Protein AF-A0A947W2P8-F1 (afdb_monomer)

Sequence (527 aa):
MKYKPVKHQFPSVMLKERLLESAFQKFSTDGYIATNPDTITKPLGVSRVTFYSYFKSKNDILLYLVKDIFEELSGLLKDKKAHKAWLNADSIEKFEEPLNYIVDILLGYSGIFGAFIQGMMGDRELLGYFSKISERFSKMFRPKIISLQKSGRYQGCNATVLSQIMTTTFFMSIFSFSIHIIGGDKKSLARTISILFFSSFNMNEKNIISLNRNQPKSEKGRSTRRIILETARNEFEHNGSKGITIAHIAEKAGLSRGTVYKYFKKKEDIKNGLKKEFPGFLNGSSLPDSLNDSHPDTKNLETGKGQLHHAGNGSATTDKSILTRKNIISAAIQEFSEKGYFESTIENIAKRAGLSRSTLYLYFKKKDDLIIALLQDMLSILNPTDSFSLLDDHDTTSIDDTFRIVYMVVEIYENFATPNWAILQGSFHSKELFDNFKALHDLFGEALKKKIDEIMKEGLCLDVESDIAARVIMACLSYSSTMHNAGIIKCTRNEMALNLTKFLFSFFNFNTSLKADARRLKGTKSK

Secondary structure (DSSP, 8-state):
--PPP------S-HHHHHHHHHHHHHHHHHHHHH--HHHHHGGGT--HHHHHTT-SSHHHHHHHHHHHHHHHHHHHTS-HHHHHHHHT-SSHHHHHHHHHHHHHHHHHTHHHHHHHHHHHTT-HHHHHHHHHHHHHHHHHHHHHHHHHHHTTSS-S--HHHHHHHHHHHHHHHHHHHHTTSS-S-HHHHHHHHHHHHHHHHH--HHHHHHH-TTS--SHHHHHHHHHHHHHHHHHHHHH-SSS--HHHHHHHTT--HHHHHTT-SSHHHHHHHHHHHSTTTTS--SS--TTSS--------------------HHHHHHHHHHHHHHHHHHHHHHHHHHHHHH--HHHHHHHTT--HHHHHTT-SSHHHHHHHHHHHHHHHTTHHHHHHHHHT--TT-HHHHHHHHHHHHHHHHHTHHHHHHHHHHHTT-HHHHHHHHHHHHHHHHHHHHHHHHHHHTT-S----HHHHHHHHHHHHHHHHHHHHTTSS-S-HHHHHHHHHHHHHHHHTHHHHHHHHHHHHHHHT--

pLDDT: mean 80.12, std 18.98, range [25.09, 97.94]

Foldseek 3Di:
DDDDPPPPDDDDPPPLVLLLVLLLVCLLPVAQVRDFLCSSCVVVVDDSVVVCVRAVTNVRSLVVVVVVLLVVVVVLVPPPVLLVDLLPDPDLVSVLVVLLVNLVSCLVSLSSLLNLVLQLLQDVVSVVVVLVSLQVQLVSQLVLQVVCVVVLQADDADSSLLSSLLSLLSSLLSNCVSLVLFDDDSSQLSSLSSQLSVLLRQFRVVLLLVVCPQDDSDPVLLVLQVLLLVLLLVCCVPPNPPPDACCNSCVSSVHDSVSSCVNAVGVVSSVVVCCLLPVPSPVPDDQPPVVPDDDDDPPDDDDDDDDDDDDDDPPVVVVVVVVLLVLLLVLLLVQCLVRAQPRGDCCSSCVSSVHDSVVVCVPPVDSLSSLLVLLVVLCSVCVLVNLLVLLVSQPLSDLSSLLSVLLVLLVSCQVSVSSVSNLVSVLSVDVVSVVSVSVSSVSQLVSQLVSVVVLVVVVQADDHDSSSSSSSLVSSSNSSSNCVSVVSNPDDSSSSSSSSSSSVSSRSGSRVSVVSVVVVVVVVVVD

Radius of gyration: 27.17 Å; Cα contacts (8 Å, |Δi|>4): 546; chains: 1; bounding box: 56×83×81 Å

Mean predicted aligned error: 12.65 Å

Nearest PDB structures (foldseek):
  3qpl-assembly1_A  TM=8.441E-01  e=3.151E-04  Mycobacterium tuberculosis
  5mym-assembly2_C  TM=7.658E-01  e=1.597E-04  Mycobacterium tuberculosis H37Rv
  5nim-assembly1_A  TM=8.161E-01  e=3.288E-04  Mycobacterium tuberculosis
  2g3b-assembly1_A  TM=6.939E-01  e=1.227E-03  Rhodococcus jostii RHA1
  3e7q-assembly1_A  TM=7.353E-01  e=2.421E-03  Pseudomonas aeruginosa

Structure (mmCIF, N/CA/C/O backbone):
data_AF-A0A947W2P8-F1
#
_entry.id   AF-A0A947W2P8-F1
#
loop_
_atom_site.group_PDB
_atom_site.id
_atom_site.type_symbol
_atom_site.label_atom_id
_atom_site.label_alt_id
_atom_site.label_comp_id
_atom_site.label_asym_id
_atom_site.label_entity_id
_atom_site.label_seq_id
_atom_site.pdbx_PDB_ins_code
_atom_site.Cartn_x
_atom_site.Cartn_y
_atom_site.Cartn_z
_atom_site.occupancy
_atom_site.B_iso_or_equiv
_atom_site.auth_seq_id
_atom_site.auth_comp_id
_atom_site.auth_asym_id
_atom_site.auth_atom_id
_atom_site.pdbx_PDB_model_num
ATOM 1 N N . MET A 1 1 ? -20.463 21.615 -8.514 1.00 31.12 1 MET A N 1
ATOM 2 C CA . MET A 1 1 ? -20.048 22.137 -9.839 1.00 31.12 1 MET A CA 1
ATOM 3 C C . MET A 1 1 ? -19.775 20.951 -10.758 1.00 31.12 1 MET A C 1
ATOM 5 O O . MET A 1 1 ? -19.020 20.081 -10.357 1.00 31.12 1 MET A O 1
ATOM 9 N N . LYS A 1 2 ? -20.408 20.854 -11.938 1.00 25.50 2 LYS A N 1
ATOM 10 C CA . LYS A 1 2 ? -20.087 19.801 -12.923 1.00 25.50 2 LYS A CA 1
ATOM 11 C C . LYS A 1 2 ? -18.798 20.203 -13.647 1.00 25.50 2 LYS A C 1
ATOM 13 O O . LYS A 1 2 ? -18.833 21.136 -14.445 1.00 25.50 2 LYS A O 1
ATOM 18 N N . TYR A 1 3 ? -17.677 19.559 -13.332 1.00 34.81 3 TYR A N 1
ATOM 19 C CA . TYR A 1 3 ? -16.382 19.873 -13.937 1.00 34.81 3 TYR A CA 1
ATOM 20 C C . TYR A 1 3 ? -16.150 19.002 -15.178 1.00 34.81 3 TYR A C 1
ATOM 22 O O . TYR A 1 3 ? -16.294 17.781 -15.124 1.00 34.81 3 TYR A O 1
ATOM 30 N N . LYS A 1 4 ? -15.841 19.640 -16.311 1.00 25.70 4 LYS A N 1
ATOM 31 C CA . LYS A 1 4 ? -15.314 18.975 -17.509 1.00 25.70 4 LYS A CA 1
ATOM 32 C C . LYS A 1 4 ? -13.798 18.850 -17.326 1.00 25.70 4 LYS A C 1
ATOM 34 O O . LYS A 1 4 ? -13.202 19.848 -16.928 1.00 25.70 4 LYS A O 1
ATOM 39 N N . PRO A 1 5 ? -13.174 17.700 -17.636 1.00 27.73 5 PRO A N 1
ATOM 40 C CA . PRO A 1 5 ? -11.720 17.588 -17.608 1.00 27.73 5 PRO A CA 1
ATOM 41 C C . PRO A 1 5 ? -11.126 18.690 -18.487 1.00 27.73 5 PRO A C 1
ATOM 43 O O . PRO A 1 5 ? -11.632 18.950 -19.586 1.00 27.73 5 PRO A O 1
ATOM 46 N N . VAL A 1 6 ? -10.100 19.373 -17.979 1.00 36.25 6 VAL A N 1
ATOM 47 C CA . VAL A 1 6 ? -9.396 20.417 -18.722 1.00 36.25 6 VAL A CA 1
ATOM 48 C C . VAL A 1 6 ? -8.786 19.755 -19.952 1.00 36.25 6 VAL A C 1
ATOM 50 O O . VAL A 1 6 ? -7.761 19.089 -19.866 1.00 36.25 6 VAL A O 1
ATOM 53 N N . LYS A 1 7 ? -9.423 19.925 -21.117 1.00 39.31 7 LYS A N 1
ATOM 54 C CA . LYS A 1 7 ? -8.759 19.692 -22.399 1.00 39.31 7 LYS A CA 1
ATOM 55 C C . LYS A 1 7 ? -7.575 20.642 -22.422 1.00 39.31 7 LYS A C 1
ATOM 57 O O . LYS A 1 7 ? -7.777 21.851 -22.513 1.00 39.31 7 LYS A O 1
ATOM 62 N N . HIS A 1 8 ? -6.368 20.111 -22.283 1.00 44.25 8 HIS A N 1
ATOM 63 C CA . HIS A 1 8 ? -5.167 20.899 -22.479 1.00 44.25 8 HIS A CA 1
ATOM 64 C C . HIS A 1 8 ? -5.179 21.420 -23.923 1.00 44.25 8 HIS A C 1
ATOM 66 O O . HIS A 1 8 ? -4.956 20.676 -24.873 1.00 44.25 8 HIS A O 1
ATOM 72 N N . GLN A 1 9 ? -5.549 22.688 -24.096 1.00 38.41 9 GLN A N 1
ATOM 73 C CA . GLN A 1 9 ? -5.342 23.424 -25.333 1.00 38.41 9 GLN A CA 1
ATOM 74 C C . GLN A 1 9 ? -4.021 24.156 -25.175 1.00 38.41 9 GLN A C 1
ATOM 76 O O . GLN A 1 9 ? -3.944 25.170 -24.483 1.00 38.41 9 GLN A O 1
ATOM 81 N N . PHE A 1 10 ? -2.981 23.601 -25.780 1.00 44.72 10 PHE A N 1
ATOM 82 C CA . PHE A 1 10 ? -1.677 24.233 -25.817 1.00 44.72 10 PHE A CA 1
ATOM 83 C C . PHE A 1 10 ? -1.574 25.145 -27.062 1.00 44.72 10 PHE A C 1
ATOM 85 O O . PHE A 1 10 ? -1.853 24.683 -28.172 1.00 44.72 10 PHE A O 1
ATOM 92 N N . PRO A 1 11 ? -1.249 26.446 -26.914 1.00 41.19 11 PRO A N 1
ATOM 93 C CA . PRO A 1 11 ? -0.963 27.335 -28.037 1.00 41.19 11 PRO A CA 1
ATOM 94 C C . PRO A 1 11 ? 0.452 27.087 -28.589 1.00 41.19 11 PRO A C 1
ATOM 96 O O . PRO A 1 11 ? 1.416 27.019 -27.842 1.00 41.19 11 PRO A O 1
ATOM 99 N N . SER A 1 12 ? 0.576 27.007 -29.916 1.00 43.41 12 SER A N 1
ATOM 100 C CA . SER A 1 12 ? 1.730 26.481 -30.659 1.00 43.41 12 SER A CA 1
ATOM 101 C C . SER A 1 12 ? 3.135 26.932 -30.205 1.00 43.41 12 SER A C 1
ATOM 103 O O . SER A 1 12 ? 3.642 27.965 -30.652 1.00 43.41 12 SER A O 1
ATOM 105 N N . VAL A 1 13 ? 3.837 26.032 -29.506 1.00 54.25 13 VAL A N 1
ATOM 106 C CA . VAL A 1 13 ? 5.268 25.718 -29.715 1.00 54.25 13 VAL A CA 1
ATOM 107 C C . VAL A 1 13 ? 5.334 24.230 -30.089 1.00 54.25 13 VAL A C 1
ATOM 109 O O . VAL A 1 13 ? 5.620 23.356 -29.271 1.00 54.25 13 VAL A O 1
ATOM 112 N N . MET A 1 14 ? 4.982 23.934 -31.349 1.00 76.06 14 MET A N 1
ATOM 113 C CA . MET A 1 14 ? 4.317 22.681 -31.753 1.00 76.06 14 MET A CA 1
ATOM 114 C C . MET A 1 14 ? 4.976 21.353 -31.337 1.00 76.06 14 MET A C 1
ATOM 116 O O . MET A 1 14 ? 4.262 20.366 -31.204 1.00 76.06 14 MET A O 1
ATOM 120 N N . LEU A 1 15 ? 6.301 21.255 -31.170 1.00 86.62 15 LEU A N 1
ATOM 121 C CA . LEU A 1 15 ? 6.945 19.942 -31.003 1.00 86.62 15 LEU A CA 1
ATOM 122 C C . LEU A 1 15 ? 7.083 19.475 -29.548 1.00 86.62 15 LEU A C 1
ATOM 124 O O . LEU A 1 15 ? 6.863 18.298 -29.270 1.00 86.62 15 LEU A O 1
ATOM 128 N N . LYS A 1 16 ? 7.413 20.374 -28.613 1.00 90.88 16 LYS A N 1
ATOM 129 C CA . LYS A 1 16 ? 7.549 20.013 -27.191 1.00 90.88 16 LYS A CA 1
ATOM 130 C C . LYS A 1 16 ? 6.213 19.538 -26.612 1.00 90.88 16 LYS A C 1
ATOM 132 O O . LYS A 1 16 ? 6.175 18.556 -25.879 1.00 90.88 16 LYS A O 1
ATOM 137 N N . GLU A 1 17 ? 5.124 20.201 -26.986 1.00 89.75 17 GLU A N 1
ATOM 138 C CA . GLU A 1 17 ? 3.760 19.859 -26.564 1.00 89.75 17 GLU A CA 1
ATOM 139 C C . GLU A 1 17 ? 3.307 18.522 -27.152 1.00 89.75 17 GLU A C 1
ATOM 141 O O . GLU A 1 17 ? 2.811 17.671 -26.422 1.00 89.75 17 GLU A O 1
ATOM 146 N N . ARG A 1 18 ? 3.589 18.274 -28.438 1.00 92.69 18 ARG A N 1
ATOM 147 C CA . ARG A 1 18 ? 3.338 16.968 -29.069 1.00 92.69 18 ARG A CA 1
ATOM 148 C C . ARG A 1 18 ? 4.125 15.836 -28.401 1.00 92.69 18 ARG A C 1
ATOM 150 O O . ARG A 1 18 ? 3.600 14.734 -28.263 1.00 92.69 18 ARG A O 1
ATOM 157 N N . LEU A 1 19 ? 5.367 16.091 -27.973 1.00 95.44 19 LEU A N 1
ATOM 158 C CA . LEU A 1 19 ? 6.154 15.128 -27.191 1.00 95.44 19 LEU A CA 1
ATOM 159 C C . LEU A 1 19 ? 5.509 14.844 -25.831 1.00 95.44 19 LEU A C 1
ATOM 161 O O . LEU A 1 19 ? 5.430 13.680 -25.447 1.00 95.44 19 LEU A O 1
ATOM 165 N N . LEU A 1 20 ? 5.023 15.873 -25.128 1.00 95.38 20 LEU A N 1
ATOM 166 C CA . LEU A 1 20 ? 4.314 15.719 -23.854 1.00 95.38 20 LEU A CA 1
ATOM 167 C C . LEU A 1 20 ? 3.004 14.945 -24.014 1.00 95.38 20 LEU A C 1
ATOM 169 O O . LEU A 1 20 ? 2.745 14.047 -23.222 1.00 95.38 20 LEU A O 1
ATOM 173 N N . GLU A 1 21 ? 2.213 15.234 -25.046 1.00 94.69 21 GLU A N 1
ATOM 174 C CA . GLU A 1 21 ? 0.968 14.515 -25.331 1.00 94.69 21 GLU A CA 1
ATOM 175 C C . GLU A 1 21 ? 1.233 13.045 -25.682 1.00 94.69 21 GLU A C 1
ATOM 177 O O . GLU A 1 21 ? 0.605 12.146 -25.121 1.00 94.69 21 GLU A O 1
ATOM 182 N N . SER A 1 22 ? 2.217 12.778 -26.547 1.00 96.38 22 SER A N 1
ATOM 183 C CA . SER A 1 22 ? 2.624 11.409 -26.887 1.00 96.38 22 SER A CA 1
ATOM 184 C C . SER A 1 22 ? 3.128 10.653 -25.656 1.00 96.38 22 SER A C 1
ATOM 186 O O . SER A 1 22 ? 2.734 9.511 -25.420 1.00 96.38 22 SER A O 1
ATOM 188 N N . ALA A 1 23 ? 3.951 11.300 -24.826 1.00 97.31 23 ALA A N 1
ATOM 189 C CA . ALA A 1 23 ? 4.430 10.720 -23.579 1.00 97.31 23 ALA A CA 1
ATOM 190 C C . ALA A 1 23 ? 3.286 10.467 -22.599 1.00 97.31 23 ALA A C 1
ATOM 192 O O . ALA A 1 23 ? 3.252 9.405 -21.985 1.00 97.31 23 ALA A O 1
ATOM 193 N N . PHE A 1 24 ? 2.331 11.391 -22.488 1.00 96.31 24 PHE A N 1
ATOM 194 C CA . PHE A 1 24 ? 1.159 11.226 -21.639 1.00 96.31 24 PHE A CA 1
ATOM 195 C C . PHE A 1 24 ? 0.365 9.984 -22.037 1.00 96.31 24 PHE A C 1
ATOM 197 O O . PHE A 1 24 ? 0.066 9.148 -21.184 1.00 96.31 24 PHE A O 1
ATOM 204 N N . GLN A 1 25 ? 0.076 9.827 -23.332 1.00 96.06 25 GLN A N 1
ATOM 205 C CA . GLN A 1 25 ? -0.607 8.640 -23.845 1.00 96.06 25 GLN A CA 1
ATOM 206 C C . GLN A 1 25 ? 0.205 7.381 -23.546 1.00 96.06 25 GLN A C 1
ATOM 208 O O . GLN A 1 25 ? -0.320 6.441 -22.959 1.00 96.06 25 GLN A O 1
ATOM 213 N N . LYS A 1 26 ? 1.506 7.389 -23.862 1.00 97.50 26 LYS A N 1
ATOM 214 C CA . LYS A 1 26 ? 2.376 6.222 -23.698 1.00 97.50 26 LYS A CA 1
ATOM 215 C C . LYS A 1 26 ? 2.537 5.776 -22.253 1.00 97.50 26 LYS A C 1
ATOM 217 O O . LYS A 1 26 ? 2.353 4.600 -21.966 1.00 97.50 26 LYS A O 1
ATOM 222 N N . PHE A 1 27 ? 2.800 6.695 -21.332 1.00 96.44 27 PHE A N 1
ATOM 223 C CA . PHE A 1 27 ? 2.854 6.357 -19.913 1.00 96.44 27 PHE A CA 1
ATOM 224 C C . PHE A 1 27 ? 1.498 5.896 -19.382 1.00 96.44 27 PHE A C 1
ATOM 226 O O . PHE A 1 27 ? 1.463 4.979 -18.568 1.00 96.44 27 PHE A O 1
ATOM 233 N N . SER A 1 28 ? 0.397 6.490 -19.852 1.00 94.25 28 SER A N 1
ATOM 234 C CA . SER A 1 28 ? -0.939 6.119 -19.386 1.00 94.25 28 SER A CA 1
ATOM 235 C C . SER A 1 28 ? -1.379 4.735 -19.853 1.00 94.25 28 SER A C 1
ATOM 237 O O . SER A 1 28 ? -2.043 4.039 -19.090 1.00 94.25 28 SER A O 1
ATOM 239 N N . THR A 1 29 ? -1.032 4.334 -21.080 1.00 92.50 29 THR A N 1
ATOM 240 C CA . THR A 1 29 ? -1.453 3.046 -21.655 1.00 92.50 29 THR A CA 1
ATOM 241 C C . THR A 1 29 ? -0.436 1.936 -21.436 1.00 92.50 29 THR A C 1
ATOM 243 O O . THR A 1 29 ? -0.812 0.820 -21.093 1.00 92.50 29 THR A O 1
ATOM 246 N N . ASP A 1 30 ? 0.849 2.234 -21.630 1.00 92.75 30 ASP A N 1
ATOM 247 C CA . ASP A 1 30 ? 1.918 1.232 -21.683 1.00 92.75 30 ASP A CA 1
ATOM 248 C C . ASP A 1 30 ? 2.679 1.160 -20.337 1.00 92.75 30 ASP A C 1
ATOM 250 O O . ASP A 1 30 ? 3.477 0.249 -20.106 1.00 92.75 30 ASP A O 1
ATOM 254 N N . GLY A 1 31 ? 2.449 2.114 -19.426 1.00 92.69 31 GLY A N 1
ATOM 255 C CA . GLY A 1 31 ? 3.166 2.225 -18.156 1.00 92.69 31 GLY A CA 1
ATOM 256 C C . GLY A 1 31 ? 4.606 2.727 -18.317 1.00 92.69 31 GLY A C 1
ATOM 257 O O . GLY A 1 31 ? 5.080 3.061 -19.405 1.00 92.69 31 GLY A O 1
ATOM 258 N N . TYR A 1 32 ? 5.347 2.795 -17.212 1.00 94.19 32 TYR A N 1
ATOM 259 C CA . TYR A 1 32 ? 6.722 3.315 -17.204 1.00 94.19 32 TYR A CA 1
ATOM 260 C C . TYR A 1 32 ? 7.746 2.341 -17.782 1.00 94.19 32 TYR A C 1
ATOM 262 O O . TYR A 1 32 ? 8.741 2.758 -18.388 1.00 94.19 32 TYR A O 1
ATOM 270 N N . ILE A 1 33 ? 7.525 1.045 -17.562 1.00 90.62 33 ILE A N 1
ATOM 271 C CA . ILE A 1 33 ? 8.473 -0.006 -17.937 1.00 90.62 33 ILE A CA 1
ATOM 272 C C . ILE A 1 33 ? 8.572 -0.112 -19.463 1.00 90.62 33 ILE A C 1
ATOM 274 O O . ILE A 1 33 ? 9.680 -0.108 -19.996 1.00 90.62 33 ILE A O 1
ATOM 278 N N . ALA A 1 34 ? 7.436 -0.128 -20.168 1.00 92.19 34 ALA A N 1
ATOM 279 C CA . ALA A 1 34 ? 7.404 -0.240 -21.627 1.00 92.19 34 ALA A CA 1
ATOM 280 C C . ALA A 1 34 ? 7.641 1.098 -22.359 1.00 92.19 34 ALA A C 1
ATOM 282 O O . ALA A 1 34 ? 7.971 1.107 -23.547 1.00 92.19 34 ALA A O 1
ATOM 283 N N . THR A 1 35 ? 7.524 2.235 -21.666 1.00 96.12 35 THR A N 1
ATOM 284 C CA . THR A 1 35 ? 7.722 3.560 -22.268 1.00 96.12 35 THR A CA 1
ATOM 285 C C . THR A 1 35 ? 9.198 3.961 -22.307 1.00 96.12 35 THR A C 1
ATOM 287 O O . THR A 1 35 ? 9.920 3.909 -21.307 1.00 96.12 35 THR A O 1
ATOM 290 N N . ASN A 1 36 ? 9.662 4.403 -23.476 1.00 96.31 36 ASN A N 1
ATOM 291 C CA . ASN A 1 36 ? 11.014 4.901 -23.705 1.00 96.31 36 ASN A CA 1
ATOM 292 C C . ASN A 1 36 ? 11.010 6.003 -24.787 1.00 96.31 36 ASN A C 1
ATOM 294 O O . ASN A 1 36 ? 9.993 6.204 -25.451 1.00 96.31 36 ASN A O 1
ATOM 298 N N . PRO A 1 37 ? 12.122 6.733 -24.988 1.00 97.38 37 PRO A N 1
ATOM 299 C CA . PRO A 1 37 ? 12.169 7.819 -25.964 1.00 97.38 37 PRO A CA 1
ATOM 300 C C . PRO A 1 37 ? 11.710 7.438 -27.381 1.00 97.38 37 PRO A C 1
ATOM 302 O O . PRO A 1 37 ? 11.018 8.235 -28.003 1.00 97.38 37 PRO A O 1
ATOM 305 N N . ASP A 1 38 ? 11.995 6.225 -27.876 1.00 96.75 38 ASP A N 1
ATOM 306 C CA . ASP A 1 38 ? 11.525 5.813 -29.211 1.00 96.75 38 ASP A CA 1
ATOM 307 C C . ASP A 1 38 ? 10.018 5.609 -29.253 1.00 96.75 38 ASP A C 1
ATOM 309 O O . ASP A 1 38 ? 9.371 5.976 -30.234 1.00 96.75 38 ASP A O 1
ATOM 313 N N . THR A 1 39 ? 9.437 5.012 -28.208 1.00 97.38 39 THR A N 1
ATOM 314 C CA . THR A 1 39 ? 7.987 4.781 -28.177 1.00 97.38 39 THR A CA 1
ATOM 315 C C . THR A 1 39 ? 7.213 6.093 -28.104 1.00 97.38 39 THR A C 1
ATOM 317 O O . THR A 1 39 ? 6.101 6.160 -28.628 1.00 97.38 39 THR A O 1
ATOM 320 N N . ILE A 1 40 ? 7.822 7.140 -27.538 1.00 97.56 40 ILE A N 1
ATOM 321 C CA . ILE A 1 40 ? 7.283 8.505 -27.487 1.00 97.56 40 ILE A CA 1
ATOM 322 C C . ILE A 1 40 ? 7.427 9.218 -28.838 1.00 97.56 40 ILE A C 1
ATOM 324 O O . ILE A 1 40 ? 6.500 9.907 -29.268 1.00 97.56 40 ILE A O 1
ATOM 328 N N . THR A 1 41 ? 8.562 9.085 -29.530 1.00 96.62 41 THR A N 1
ATOM 329 C CA . THR A 1 41 ? 8.816 9.848 -30.764 1.00 96.62 41 THR A CA 1
ATOM 330 C C . THR A 1 41 ? 8.252 9.193 -32.018 1.00 96.62 41 THR A C 1
ATOM 332 O O . THR A 1 41 ? 7.896 9.902 -32.964 1.00 96.62 41 THR A O 1
ATOM 335 N N . LYS A 1 42 ? 8.126 7.860 -32.037 1.00 94.88 42 LYS A N 1
ATOM 336 C CA . LYS A 1 42 ? 7.643 7.091 -33.194 1.00 94.88 42 LYS A CA 1
ATOM 337 C C . LYS A 1 42 ? 6.272 7.563 -33.710 1.00 94.88 42 LYS A C 1
ATOM 339 O O . LYS A 1 42 ? 6.178 7.786 -34.915 1.00 94.88 42 LYS A O 1
ATOM 344 N N . PRO A 1 43 ? 5.237 7.797 -32.872 1.00 94.19 43 PRO A N 1
ATOM 345 C CA . PRO A 1 43 ? 3.944 8.313 -33.343 1.00 94.19 43 PRO A CA 1
ATOM 346 C C . PRO A 1 43 ? 4.015 9.716 -33.959 1.00 94.19 43 PRO A C 1
ATOM 348 O O . PRO A 1 43 ? 3.124 10.114 -34.701 1.00 94.19 43 PRO A O 1
ATOM 351 N N . LEU A 1 44 ? 5.064 10.481 -33.648 1.00 94.06 44 LEU A N 1
ATOM 352 C CA . LEU A 1 44 ? 5.233 11.860 -34.101 1.00 94.06 44 LEU A CA 1
ATOM 353 C C . LEU A 1 44 ? 6.074 11.976 -35.378 1.00 94.06 44 LEU A C 1
ATOM 355 O O . LEU A 1 44 ? 6.171 13.078 -35.920 1.00 94.06 44 LEU A O 1
ATOM 359 N N . GLY A 1 45 ? 6.683 10.875 -35.835 1.00 92.38 45 GLY A N 1
ATOM 360 C CA . GLY A 1 45 ? 7.592 10.858 -36.982 1.00 92.38 45 GLY A CA 1
ATOM 361 C C . GLY A 1 45 ? 8.926 11.564 -36.723 1.00 92.38 45 GLY A C 1
ATOM 362 O O . GLY A 1 45 ? 9.557 12.028 -37.668 1.00 92.38 45 GLY A O 1
ATOM 363 N N . VAL A 1 46 ? 9.352 11.684 -35.459 1.00 92.56 46 VAL A N 1
ATOM 364 C CA . VAL A 1 46 ? 10.614 12.350 -35.088 1.00 92.56 46 VAL A CA 1
ATOM 365 C C . VAL A 1 46 ? 11.625 11.370 -34.499 1.00 92.56 46 VAL A C 1
ATOM 367 O O . VAL A 1 46 ? 11.286 10.270 -34.059 1.00 92.56 46 VAL A O 1
ATOM 370 N N . SER A 1 47 ? 12.897 11.765 -34.507 1.00 92.19 47 SER A N 1
ATOM 371 C CA . SER A 1 47 ? 13.989 10.921 -34.021 1.00 92.19 47 SER A CA 1
ATOM 372 C C . SER A 1 47 ? 14.100 10.935 -32.494 1.00 92.19 47 SER A C 1
ATOM 374 O O . SER A 1 47 ? 13.727 11.908 -31.835 1.00 92.19 47 SER A O 1
ATOM 376 N N . ARG A 1 48 ? 14.738 9.904 -31.933 1.00 94.81 48 ARG A N 1
ATOM 377 C CA . ARG A 1 48 ? 15.172 9.892 -30.529 1.00 94.81 48 ARG A CA 1
ATOM 378 C C . ARG A 1 48 ? 16.087 11.075 -30.182 1.00 94.81 48 ARG A C 1
ATOM 380 O O . ARG A 1 48 ? 16.035 11.586 -29.071 1.00 94.81 48 ARG A O 1
ATOM 387 N N . VAL A 1 49 ? 16.905 11.547 -31.125 1.00 92.25 49 VAL A N 1
ATOM 388 C CA . VAL A 1 49 ? 17.773 12.723 -30.920 1.00 92.25 49 VAL A CA 1
ATOM 389 C C . VAL A 1 49 ? 16.930 13.977 -30.668 1.00 92.25 49 VAL A C 1
ATOM 391 O O . VAL A 1 49 ? 17.245 14.770 -29.786 1.00 92.25 49 VAL A O 1
ATOM 394 N N . THR A 1 50 ? 15.805 14.108 -31.373 1.00 90.12 50 THR A N 1
ATOM 395 C CA . THR A 1 50 ? 14.835 15.193 -31.184 1.00 90.12 50 THR A CA 1
ATOM 396 C C . THR A 1 50 ? 14.160 15.141 -29.813 1.00 90.12 50 THR A C 1
ATOM 398 O O . THR A 1 50 ? 13.835 16.179 -29.259 1.00 90.12 50 THR A O 1
ATOM 401 N N . PHE A 1 51 ? 13.969 13.962 -29.217 1.00 96.06 51 PHE A N 1
ATOM 402 C CA . PHE A 1 51 ? 13.519 13.876 -27.823 1.00 96.06 51 PHE A CA 1
ATOM 403 C C . PHE A 1 51 ? 14.543 14.515 -26.876 1.00 96.06 51 PHE A C 1
ATOM 405 O O . PHE A 1 51 ? 14.191 15.361 -26.051 1.00 96.06 51 PHE A O 1
ATOM 412 N N . TYR A 1 52 ? 15.820 14.156 -27.039 1.00 95.88 52 TYR A N 1
ATOM 413 C CA . TYR A 1 52 ? 16.895 14.616 -26.160 1.00 95.88 52 TYR A CA 1
ATOM 414 C C . TYR A 1 52 ? 17.232 16.105 -26.292 1.00 95.88 52 TYR A C 1
ATOM 416 O O . TYR A 1 52 ? 17.844 16.662 -25.383 1.00 95.88 52 TYR A O 1
ATOM 424 N N . SER A 1 53 ? 16.791 16.783 -27.359 1.00 93.00 53 SER A N 1
ATOM 425 C CA . SER A 1 53 ? 16.888 18.247 -27.437 1.00 93.00 53 SER A CA 1
ATOM 426 C C . SER A 1 53 ? 15.918 18.972 -26.495 1.00 93.00 53 SER A C 1
ATOM 428 O O . SER A 1 53 ? 16.108 20.160 -26.245 1.00 93.00 53 SER A O 1
ATOM 430 N N . TYR A 1 54 ? 14.886 18.289 -25.980 1.00 94.50 54 TYR A N 1
ATOM 431 C CA . TYR A 1 54 ? 13.891 18.869 -25.066 1.00 94.50 54 TYR A CA 1
ATOM 432 C C . TYR A 1 54 ? 13.904 18.253 -23.667 1.00 94.50 54 TYR A C 1
ATOM 434 O O . TYR A 1 54 ? 13.668 18.976 -22.700 1.00 94.50 54 TYR A O 1
ATOM 442 N N . PHE A 1 55 ? 14.155 16.947 -23.555 1.00 96.12 55 PHE A N 1
ATOM 443 C CA . PHE A 1 55 ? 14.080 16.208 -22.294 1.00 96.12 55 PHE A CA 1
ATOM 444 C C . PHE A 1 55 ? 15.321 15.349 -22.092 1.00 96.12 55 PHE A C 1
ATOM 446 O O . PHE A 1 55 ? 15.749 14.631 -22.993 1.00 96.12 55 PHE A O 1
ATOM 453 N N . LYS A 1 56 ? 15.889 15.369 -20.887 1.00 95.25 56 LYS A N 1
ATOM 454 C CA . LYS A 1 56 ? 17.142 14.649 -20.594 1.00 95.25 56 LYS A CA 1
ATOM 455 C C . LYS A 1 56 ? 16.970 13.132 -20.600 1.00 95.25 56 LYS A C 1
ATOM 457 O O . LYS A 1 56 ? 17.908 12.395 -20.889 1.00 95.25 56 LYS A O 1
ATOM 462 N N . SER A 1 57 ? 15.786 12.656 -20.234 1.00 95.50 57 SER A N 1
ATOM 463 C CA . SER A 1 57 ? 15.479 11.236 -20.086 1.00 95.50 57 SER A CA 1
ATOM 464 C C . SER A 1 57 ? 13.968 11.008 -20.091 1.00 95.50 57 SER A C 1
ATOM 466 O O . SER A 1 57 ? 13.181 11.954 -20.017 1.00 95.50 57 SER A O 1
ATOM 468 N N . LYS A 1 58 ? 13.547 9.736 -20.118 1.00 95.69 58 LYS A N 1
ATOM 469 C CA . LYS A 1 58 ? 12.138 9.383 -19.889 1.00 95.69 58 LYS A CA 1
ATOM 470 C C . LYS A 1 58 ? 11.641 9.808 -18.495 1.00 95.69 58 LYS A C 1
ATOM 472 O O . LYS A 1 58 ? 10.460 10.091 -18.338 1.00 95.69 58 LYS A O 1
ATOM 477 N N . ASN A 1 59 ? 12.538 9.902 -17.508 1.00 96.12 59 ASN A N 1
ATOM 478 C CA . ASN A 1 59 ? 12.201 10.341 -16.151 1.00 96.12 59 ASN A CA 1
ATOM 479 C C . ASN A 1 59 ? 11.945 11.845 -16.117 1.00 96.12 59 ASN A C 1
ATOM 481 O O . ASN A 1 59 ? 11.009 12.276 -15.460 1.00 96.12 59 ASN A O 1
ATOM 485 N N . ASP A 1 60 ? 12.728 12.632 -16.860 1.00 95.62 60 ASP A N 1
ATOM 486 C CA . ASP A 1 60 ? 12.576 14.089 -16.942 1.00 95.62 60 ASP A CA 1
ATOM 487 C C . ASP A 1 60 ? 11.204 14.483 -17.516 1.00 95.62 60 ASP A C 1
ATOM 489 O O . ASP A 1 60 ? 10.478 15.282 -16.922 1.00 95.62 60 ASP A O 1
ATOM 493 N N . ILE A 1 61 ? 10.790 13.847 -18.618 1.00 96.50 61 ILE A N 1
ATOM 494 C CA . ILE A 1 61 ? 9.461 14.078 -19.203 1.00 96.50 61 ILE A CA 1
ATOM 495 C C . ILE A 1 61 ? 8.326 13.524 -18.324 1.00 96.50 61 ILE A C 1
ATOM 497 O O . ILE A 1 61 ? 7.291 14.174 -18.198 1.00 96.50 61 ILE A O 1
ATOM 501 N N . LEU A 1 62 ? 8.509 12.376 -17.658 1.00 97.00 62 LEU A N 1
ATOM 502 C CA . LEU A 1 62 ? 7.520 11.859 -16.706 1.00 97.00 62 LEU A CA 1
ATOM 503 C C . LEU A 1 62 ? 7.361 12.808 -15.510 1.00 97.00 62 LEU A C 1
ATOM 505 O O . LEU A 1 62 ? 6.241 13.130 -15.128 1.00 97.00 62 LEU A O 1
ATOM 509 N N . LEU A 1 63 ? 8.463 13.308 -14.946 1.00 95.75 63 LEU A N 1
ATOM 510 C CA . LEU A 1 63 ? 8.442 14.303 -13.872 1.00 95.75 63 LEU A CA 1
ATOM 511 C C . LEU A 1 63 ? 7.760 15.595 -14.306 1.00 95.75 63 LEU A C 1
ATOM 513 O O . LEU A 1 63 ? 7.114 16.227 -13.475 1.00 95.75 63 LEU A O 1
ATOM 517 N N . TYR A 1 64 ? 7.901 15.997 -15.570 1.00 94.25 64 TYR A N 1
ATOM 518 C CA . TYR A 1 64 ? 7.169 17.136 -16.116 1.00 94.25 64 TYR A CA 1
ATOM 519 C C . TYR A 1 64 ? 5.655 16.903 -16.025 1.00 94.25 64 TYR A C 1
ATOM 521 O O . TYR A 1 64 ? 4.963 17.693 -15.394 1.00 94.25 64 TYR A O 1
ATOM 529 N N . LEU A 1 65 ? 5.159 15.777 -16.552 1.00 94.25 65 LEU A N 1
ATOM 530 C CA . LEU A 1 65 ? 3.730 15.427 -16.513 1.00 94.25 65 LEU A CA 1
ATOM 531 C C . LEU A 1 65 ? 3.197 15.292 -15.079 1.00 94.25 65 LEU A C 1
ATOM 533 O O . LEU A 1 65 ? 2.083 15.701 -14.767 1.00 94.25 65 LEU A O 1
ATOM 537 N N . VAL A 1 66 ? 4.003 14.716 -14.189 1.00 92.88 66 VAL A N 1
ATOM 538 C CA . VAL A 1 66 ? 3.623 14.475 -12.795 1.00 92.88 66 VAL A CA 1
ATOM 539 C C . VAL A 1 66 ? 3.594 15.774 -11.979 1.00 92.88 66 VAL A C 1
ATOM 541 O O . VAL A 1 66 ? 2.755 15.913 -11.086 1.00 92.88 66 VAL A O 1
ATOM 544 N N . LYS A 1 67 ? 4.472 16.744 -12.271 1.00 90.69 67 LYS A N 1
ATOM 545 C CA . LYS A 1 67 ? 4.478 18.056 -11.600 1.00 90.69 67 LYS A CA 1
ATOM 546 C C . LYS A 1 67 ? 3.146 18.775 -11.764 1.00 90.69 67 LYS A C 1
ATOM 548 O O . LYS A 1 67 ? 2.623 19.248 -10.760 1.00 90.69 67 LYS A O 1
ATOM 553 N N . ASP A 1 68 ? 2.587 18.780 -12.969 1.00 83.00 68 ASP A N 1
ATOM 554 C CA . ASP A 1 68 ? 1.322 19.459 -13.262 1.00 83.00 68 ASP A CA 1
ATOM 555 C C . ASP A 1 68 ? 0.172 18.888 -12.407 1.00 83.00 68 ASP A C 1
ATOM 557 O O . ASP A 1 68 ? -0.570 19.640 -11.770 1.00 83.00 68 ASP A O 1
ATOM 561 N N . ILE A 1 69 ? 0.106 17.555 -12.269 1.00 85.06 69 ILE A N 1
ATOM 562 C CA . ILE A 1 69 ? -0.874 16.862 -11.410 1.00 85.06 69 ILE A CA 1
ATOM 563 C C . ILE A 1 69 ? -0.724 17.307 -9.947 1.00 85.06 69 ILE A C 1
ATOM 565 O O . ILE A 1 69 ? -1.699 17.636 -9.268 1.00 85.06 69 ILE A O 1
ATOM 569 N N . PHE A 1 70 ? 0.505 17.328 -9.423 1.00 83.62 70 PHE A N 1
ATOM 570 C CA . PHE A 1 70 ? 0.735 17.689 -8.022 1.00 83.62 70 PHE A CA 1
ATOM 571 C C . PHE A 1 70 ? 0.625 19.189 -7.742 1.00 83.62 70 PHE A C 1
ATOM 573 O O . PHE A 1 70 ? 0.345 19.565 -6.599 1.00 83.62 70 PHE A O 1
ATOM 580 N N . GLU A 1 71 ? 0.818 20.054 -8.735 1.00 83.62 71 GLU A N 1
ATOM 581 C CA . GLU A 1 71 ? 0.521 21.483 -8.629 1.00 83.62 71 GLU A CA 1
ATOM 582 C C . GLU A 1 71 ? -0.985 21.732 -8.524 1.00 83.62 71 GLU A C 1
ATOM 584 O O . GLU A 1 71 ? -1.405 22.497 -7.647 1.00 83.62 71 GLU A O 1
ATOM 589 N N . GLU A 1 72 ? -1.793 21.021 -9.318 1.00 81.44 72 GLU A N 1
ATOM 590 C CA . GLU A 1 72 ? -3.257 21.039 -9.222 1.00 81.44 72 GLU A CA 1
ATOM 591 C C . GLU A 1 72 ? -3.716 20.609 -7.819 1.00 81.44 72 GLU A C 1
ATOM 593 O O . GLU A 1 72 ? -4.438 21.343 -7.135 1.00 81.44 72 GLU A O 1
ATOM 598 N N . LEU A 1 73 ? -3.196 19.482 -7.322 1.00 79.81 73 LEU A N 1
ATOM 599 C CA . LEU A 1 73 ? -3.484 19.004 -5.968 1.00 79.81 73 LEU A CA 1
ATOM 600 C C . LEU A 1 73 ? -3.029 19.980 -4.877 1.00 79.81 73 LEU A C 1
ATOM 602 O O . LEU A 1 73 ? -3.731 20.193 -3.888 1.00 79.81 73 LEU A O 1
ATOM 606 N N . SER A 1 74 ? -1.859 20.599 -5.047 1.00 74.94 74 SER A N 1
ATOM 607 C CA . SER A 1 74 ? -1.337 21.587 -4.097 1.00 74.94 74 SER A CA 1
ATOM 608 C C . SER A 1 74 ? -2.217 22.836 -4.030 1.00 74.94 74 SER A C 1
ATOM 610 O O . SER A 1 74 ? -2.257 23.490 -2.987 1.00 74.94 74 SER A O 1
ATOM 612 N N . GLY A 1 75 ? -2.939 23.165 -5.107 1.00 71.56 75 GLY A N 1
ATOM 613 C CA . GLY A 1 75 ? -3.917 24.253 -5.147 1.00 71.56 75 GLY A CA 1
ATOM 614 C C . GLY A 1 75 ? -4.996 24.126 -4.070 1.00 71.56 75 GLY A C 1
ATOM 615 O O . GLY A 1 75 ? -5.309 25.116 -3.407 1.00 71.56 75 GLY A O 1
ATOM 616 N N . LEU A 1 76 ? -5.471 22.905 -3.811 1.00 65.19 76 LEU A N 1
ATOM 617 C CA . LEU A 1 76 ? -6.480 22.612 -2.783 1.00 65.19 76 LEU A CA 1
ATOM 618 C C . LEU A 1 76 ? -5.996 22.887 -1.361 1.00 65.19 76 LEU A C 1
ATOM 620 O O . LEU A 1 76 ? -6.786 23.162 -0.464 1.00 65.19 76 LEU A O 1
ATOM 624 N N . LEU A 1 77 ? -4.683 22.823 -1.158 1.00 65.56 77 LEU A N 1
ATOM 625 C CA . LEU A 1 77 ? -4.044 22.956 0.148 1.00 65.56 77 LEU A CA 1
ATOM 626 C C . LEU A 1 77 ? -3.640 24.400 0.467 1.00 65.56 77 LEU A C 1
ATOM 628 O O . LEU A 1 7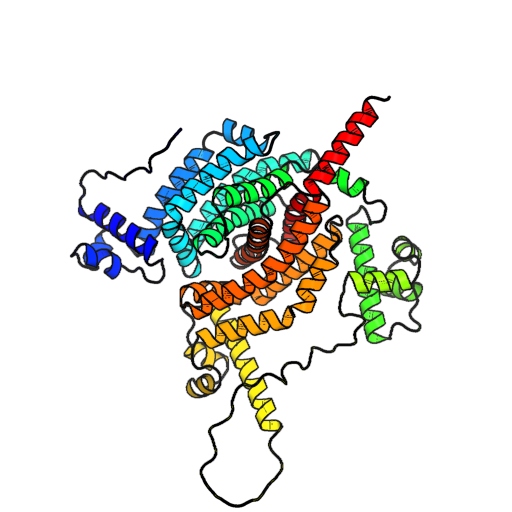7 ? -3.148 24.669 1.565 1.00 65.56 77 LEU A O 1
ATOM 632 N N . LYS A 1 78 ? -3.826 25.338 -0.475 1.00 74.25 78 LYS A N 1
ATOM 633 C CA . LYS A 1 78 ? -3.443 26.748 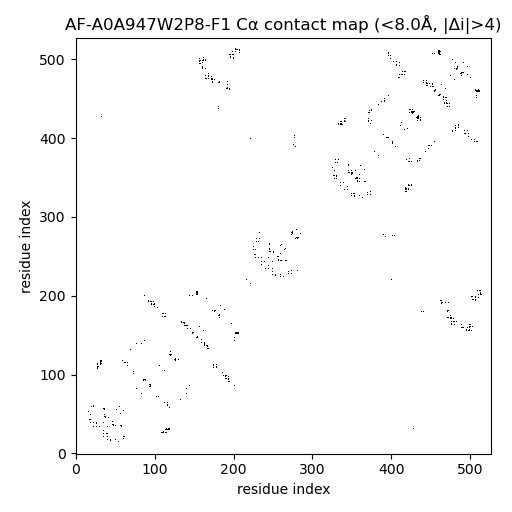-0.294 1.00 74.25 78 LYS A CA 1
ATOM 634 C C . LYS A 1 78 ? -4.351 27.477 0.697 1.00 74.25 78 LYS A C 1
ATOM 636 O O . LYS A 1 78 ? -3.862 28.315 1.459 1.00 74.25 78 LYS A O 1
ATOM 641 N N . ASP A 1 79 ? -5.644 27.155 0.731 1.00 81.38 79 ASP A N 1
ATOM 642 C CA . ASP A 1 79 ? -6.577 27.770 1.676 1.00 81.38 79 ASP A CA 1
ATOM 643 C C . ASP A 1 79 ? -6.463 27.118 3.063 1.00 81.38 79 ASP A C 1
ATOM 645 O O . ASP A 1 79 ? -7.082 26.099 3.378 1.00 81.38 79 ASP A O 1
ATOM 649 N N . LYS A 1 80 ? -5.684 27.758 3.941 1.00 81.69 80 LYS A N 1
ATOM 650 C CA . LYS A 1 80 ? -5.500 27.325 5.334 1.00 81.69 80 LYS A CA 1
ATOM 651 C C . LYS A 1 80 ? -6.805 27.288 6.134 1.00 81.69 80 LYS A C 1
ATOM 653 O O . LYS A 1 80 ? -6.901 26.500 7.077 1.00 81.69 80 LYS A O 1
ATOM 658 N N . LYS A 1 81 ? -7.786 28.142 5.821 1.00 83.69 81 LYS A N 1
ATOM 659 C CA . LYS A 1 81 ? -9.068 28.194 6.536 1.00 83.69 81 LYS A CA 1
ATOM 660 C C . LYS A 1 81 ? -9.930 27.004 6.134 1.00 83.69 81 LYS A C 1
ATOM 662 O O . LYS A 1 81 ? -10.404 26.304 7.028 1.00 83.69 81 LYS A O 1
ATOM 667 N N . ALA A 1 82 ? -10.059 26.734 4.836 1.00 81.62 82 ALA A N 1
ATOM 668 C CA . ALA A 1 82 ? -10.738 25.540 4.330 1.00 81.62 82 ALA A CA 1
ATOM 669 C C . ALA A 1 82 ? -10.062 24.255 4.844 1.00 81.62 82 ALA A C 1
ATOM 671 O O . ALA A 1 82 ? -10.730 23.378 5.395 1.00 81.62 82 ALA A O 1
ATOM 672 N N . HIS A 1 83 ? -8.724 24.203 4.808 1.00 82.12 83 HIS A N 1
ATOM 673 C CA . HIS A 1 83 ? -7.941 23.080 5.338 1.00 82.12 83 HIS A CA 1
ATOM 674 C C . HIS A 1 83 ? -8.119 22.871 6.850 1.00 82.12 83 HIS A C 1
ATOM 676 O O . HIS A 1 83 ? -8.120 21.749 7.354 1.00 82.12 83 HIS A O 1
ATOM 682 N N . LYS A 1 84 ? -8.292 23.940 7.627 1.00 84.12 84 LYS A N 1
ATOM 683 C CA . LYS A 1 84 ? -8.617 23.795 9.050 1.00 84.12 84 LYS A CA 1
ATOM 684 C C . LYS A 1 84 ? -10.069 23.359 9.246 1.00 84.12 84 LYS A C 1
ATOM 686 O O . LYS A 1 84 ? -10.329 22.588 10.166 1.00 84.12 84 LYS A O 1
ATOM 691 N N . ALA A 1 85 ? -10.999 23.846 8.430 1.00 85.62 85 ALA A N 1
ATOM 692 C CA . ALA A 1 85 ? -12.420 23.545 8.561 1.00 85.62 85 ALA A CA 1
ATOM 693 C C . ALA A 1 85 ? -12.706 22.052 8.346 1.00 85.62 85 ALA A C 1
ATOM 695 O O . ALA A 1 85 ? -13.285 21.427 9.231 1.00 85.62 85 ALA A O 1
ATOM 696 N N . TRP A 1 86 ? -12.230 21.458 7.247 1.00 85.38 86 TRP A N 1
ATOM 697 C CA . TRP A 1 86 ? -12.532 20.051 6.951 1.00 85.38 86 TRP A CA 1
ATOM 698 C C . TRP A 1 86 ? -11.870 19.065 7.932 1.00 85.38 86 TRP A C 1
ATOM 700 O O . TRP A 1 86 ? -12.520 18.129 8.380 1.00 85.38 86 TRP A O 1
ATOM 710 N N . LEU A 1 87 ? -10.632 19.307 8.397 1.00 87.06 87 LEU A N 1
ATOM 711 C CA . LEU A 1 87 ? -9.987 18.461 9.422 1.00 87.06 87 LEU A CA 1
ATOM 712 C C . LEU A 1 87 ? -10.677 18.528 10.792 1.00 87.06 87 LEU A C 1
ATOM 714 O O . LEU A 1 87 ? -10.391 17.720 11.679 1.00 87.06 87 LEU A O 1
ATOM 718 N N . ASN A 1 88 ? -11.532 19.527 11.005 1.00 87.75 88 ASN A N 1
ATOM 719 C CA . ASN A 1 88 ? -12.358 19.670 12.199 1.00 87.75 88 ASN A CA 1
ATOM 720 C C . ASN A 1 88 ? -13.844 19.452 11.895 1.00 87.75 88 ASN A C 1
ATOM 722 O O . ASN A 1 88 ? -14.682 19.883 12.686 1.00 87.75 88 ASN A O 1
ATOM 726 N N . ALA A 1 89 ? -14.163 18.794 10.777 1.00 87.81 89 ALA A N 1
ATOM 727 C CA . ALA A 1 89 ? -15.522 18.406 10.450 1.00 87.81 89 ALA A CA 1
ATOM 728 C C . ALA A 1 89 ? -16.140 17.578 11.587 1.00 87.81 89 ALA A C 1
ATOM 730 O O . ALA A 1 89 ? -15.511 16.682 12.151 1.00 87.81 89 ALA A O 1
ATOM 731 N N . ASP A 1 90 ? -17.388 17.906 11.907 1.00 84.50 90 ASP A N 1
ATOM 732 C CA . ASP A 1 90 ? -18.227 17.255 12.918 1.00 84.50 90 ASP A CA 1
ATOM 733 C C . ASP A 1 90 ? -18.924 15.988 12.397 1.00 84.50 90 ASP A C 1
ATOM 735 O O . ASP A 1 90 ? -19.510 15.231 13.167 1.00 84.50 90 ASP A O 1
ATOM 739 N N . SER A 1 91 ? -18.865 15.773 11.087 1.00 90.00 91 SER A N 1
ATOM 740 C CA . SER A 1 91 ? -19.572 14.740 10.343 1.00 90.00 91 SER A CA 1
ATOM 741 C C . SER A 1 91 ? -18.668 14.192 9.250 1.00 90.00 91 SER A C 1
ATOM 743 O O . SER A 1 91 ? -17.798 14.893 8.721 1.00 90.00 91 SER A O 1
ATOM 745 N N . ILE A 1 92 ? -18.872 12.923 8.919 1.00 91.62 92 ILE A N 1
ATOM 746 C CA . ILE A 1 92 ? -18.070 12.229 7.917 1.00 91.62 92 ILE A CA 1
ATOM 747 C C . ILE A 1 92 ? -18.345 12.782 6.510 1.00 91.62 92 ILE A C 1
ATOM 749 O O . ILE A 1 92 ? -17.421 12.888 5.715 1.00 91.62 92 ILE A O 1
ATOM 753 N N . GLU A 1 93 ? -19.563 13.246 6.230 1.00 91.00 93 GLU A N 1
ATOM 754 C CA . GLU A 1 93 ? -19.956 13.827 4.940 1.00 91.00 93 GLU A CA 1
ATOM 755 C C . GLU A 1 93 ? -19.140 15.088 4.612 1.00 91.00 93 GLU A C 1
ATOM 757 O O . GLU A 1 93 ? -18.623 15.230 3.506 1.00 91.00 93 GLU A O 1
ATOM 762 N N . LYS A 1 94 ? -18.956 15.983 5.595 1.00 90.38 94 LYS A N 1
ATOM 763 C CA . LYS A 1 94 ? -18.129 17.195 5.438 1.00 90.38 94 LYS A CA 1
ATOM 764 C C . LYS A 1 94 ? -16.634 16.881 5.353 1.00 90.38 94 LYS A C 1
ATOM 766 O O . LYS A 1 94 ? -15.874 17.661 4.786 1.00 90.38 94 LYS A O 1
ATOM 771 N N . PHE A 1 95 ? -16.199 15.780 5.967 1.00 90.94 95 PHE A N 1
ATOM 772 C CA . PHE A 1 95 ? -14.807 15.336 5.913 1.00 90.94 95 PHE A CA 1
ATOM 773 C C . PHE A 1 95 ? -14.464 14.696 4.560 1.00 90.94 95 PHE A C 1
ATOM 775 O O . PHE A 1 95 ? -13.363 14.882 4.048 1.00 90.94 95 PHE A O 1
ATOM 782 N N . GLU A 1 96 ? -15.405 13.954 3.979 1.00 91.19 96 GLU A N 1
ATOM 783 C CA . GLU A 1 96 ? -15.220 13.189 2.746 1.00 91.19 96 GLU A CA 1
ATOM 784 C C . GLU A 1 96 ? -15.138 14.070 1.495 1.00 91.19 96 GLU A C 1
ATOM 786 O O . GLU A 1 96 ? -14.367 13.753 0.593 1.00 91.19 96 GLU A O 1
ATOM 791 N N . GLU A 1 97 ? -15.885 15.177 1.427 1.00 87.81 97 GLU A N 1
ATOM 792 C CA . GLU A 1 97 ? -16.000 15.994 0.206 1.00 87.81 97 GLU A CA 1
ATOM 793 C C . GLU A 1 97 ? -14.637 16.395 -0.404 1.00 87.81 97 GLU A C 1
ATOM 795 O O . GLU A 1 97 ? -14.419 16.119 -1.591 1.00 87.81 97 GLU A O 1
ATOM 800 N N . PRO A 1 98 ? -13.666 16.954 0.349 1.00 86.38 98 PRO A N 1
ATOM 801 C CA . PRO A 1 98 ? -12.377 17.304 -0.239 1.00 86.38 98 PRO A CA 1
ATOM 802 C C . PRO A 1 98 ? -11.494 16.078 -0.522 1.00 86.38 98 PRO A C 1
ATOM 804 O O . PRO A 1 98 ? -10.701 16.122 -1.458 1.00 86.38 98 PRO A O 1
ATOM 807 N N . LEU A 1 99 ? -11.634 14.967 0.221 1.00 86.25 99 LEU A N 1
ATOM 808 C CA . LEU A 1 99 ? -10.900 13.725 -0.073 1.00 86.25 99 LEU A CA 1
ATOM 809 C C . LEU A 1 99 ? -11.393 13.113 -1.385 1.00 86.25 99 LEU A C 1
ATOM 811 O O . LEU A 1 99 ? -10.573 12.713 -2.208 1.00 86.25 99 LEU A O 1
ATOM 815 N N . ASN A 1 100 ? -12.706 13.097 -1.609 1.00 89.06 100 ASN A N 1
ATOM 816 C CA . ASN A 1 100 ? -13.310 12.621 -2.849 1.00 89.06 100 ASN A CA 1
ATOM 817 C C . ASN A 1 100 ? -12.821 13.433 -4.058 1.00 89.06 100 ASN A C 1
ATOM 819 O O . ASN A 1 100 ? -12.463 12.862 -5.082 1.00 89.06 100 ASN A O 1
ATOM 823 N N . TYR A 1 101 ? -12.695 14.756 -3.913 1.00 87.00 101 TYR A N 1
ATOM 824 C CA . TYR A 1 101 ? -12.120 15.602 -4.962 1.00 87.00 101 TYR A CA 1
ATOM 825 C C . TYR A 1 101 ? -10.648 15.259 -5.271 1.00 87.00 101 TYR A C 1
ATOM 827 O O . TYR A 1 101 ? -10.261 15.174 -6.435 1.00 87.00 101 TYR A O 1
ATOM 835 N N . ILE A 1 102 ? -9.821 15.014 -4.246 1.00 87.38 102 ILE A N 1
ATOM 836 C CA . ILE A 1 102 ? -8.415 14.604 -4.437 1.00 87.38 102 ILE A CA 1
ATOM 837 C C . ILE A 1 102 ? -8.339 13.224 -5.115 1.00 87.38 102 ILE A C 1
ATOM 839 O O . ILE A 1 102 ? -7.510 13.023 -6.005 1.00 87.38 102 ILE A O 1
ATOM 843 N N . VAL A 1 103 ? -9.203 12.282 -4.718 1.00 91.19 103 VAL A N 1
ATOM 844 C CA . VAL A 1 103 ? -9.311 10.954 -5.344 1.00 91.19 103 VAL A CA 1
ATOM 845 C C . VAL A 1 103 ? -9.712 11.080 -6.816 1.00 91.19 103 VAL A C 1
ATOM 847 O O . VAL A 1 103 ? -9.090 10.436 -7.658 1.00 91.19 103 VAL A O 1
ATOM 850 N N . ASP A 1 104 ? -10.678 11.940 -7.144 1.00 90.12 104 ASP A N 1
ATOM 851 C CA . ASP A 1 104 ? -11.115 12.188 -8.523 1.00 90.12 104 ASP A CA 1
ATOM 852 C C . ASP A 1 104 ? -9.979 12.705 -9.416 1.00 90.12 104 ASP A C 1
ATOM 854 O O . ASP A 1 104 ? -9.818 12.214 -10.534 1.00 90.12 104 ASP A O 1
ATOM 858 N N . ILE A 1 105 ? -9.158 13.640 -8.923 1.00 88.12 105 ILE A N 1
ATOM 859 C CA . ILE A 1 105 ? -7.980 14.123 -9.662 1.00 88.12 105 ILE A CA 1
ATOM 860 C C . ILE A 1 105 ? -6.996 12.977 -9.896 1.00 88.12 105 ILE A C 1
ATOM 862 O O . ILE A 1 105 ? -6.621 12.700 -11.034 1.00 88.12 105 ILE A O 1
ATOM 866 N N . LEU A 1 106 ? -6.580 12.285 -8.832 1.00 89.44 106 LEU A N 1
ATOM 867 C CA . LEU A 1 106 ? -5.548 11.252 -8.941 1.00 89.44 106 LEU A CA 1
ATOM 868 C C . LEU A 1 106 ? -5.989 10.069 -9.808 1.00 89.44 106 LEU A C 1
ATOM 870 O O . LEU A 1 106 ? -5.179 9.544 -10.568 1.00 89.44 106 LEU A O 1
ATOM 874 N N . LEU A 1 107 ? -7.263 9.675 -9.745 1.00 91.00 107 LEU A N 1
ATOM 875 C CA . LEU A 1 107 ? -7.811 8.638 -10.620 1.00 91.00 107 LEU A CA 1
ATOM 876 C C . LEU A 1 107 ? -7.984 9.119 -12.063 1.00 91.00 107 LEU A C 1
ATOM 878 O O . LEU A 1 107 ? -7.768 8.329 -12.986 1.00 91.00 107 LEU A O 1
ATOM 882 N N . GLY A 1 108 ? -8.296 10.402 -12.273 1.00 89.81 108 GLY A N 1
ATOM 883 C CA . GLY A 1 108 ? -8.306 11.033 -13.596 1.00 89.81 108 GLY A CA 1
ATOM 884 C C . GLY A 1 108 ? -6.949 10.962 -14.305 1.00 89.81 108 GLY A C 1
ATOM 885 O O . GLY A 1 108 ? -6.902 10.859 -15.528 1.00 89.81 108 GLY A O 1
ATOM 886 N N . TYR A 1 109 ? -5.862 10.915 -13.532 1.00 90.94 109 TYR A N 1
ATOM 887 C CA . TYR A 1 109 ? -4.493 10.722 -14.015 1.00 90.94 109 TYR A CA 1
ATOM 888 C C . TYR A 1 109 ? -3.890 9.371 -13.603 1.00 90.94 109 TYR A C 1
ATOM 890 O O . TYR A 1 109 ? -2.667 9.240 -13.525 1.00 90.94 109 TYR A O 1
ATOM 898 N N . SER A 1 110 ? -4.721 8.358 -13.344 1.00 89.88 110 SER A N 1
ATOM 899 C CA . SER A 1 110 ? -4.281 7.055 -12.818 1.00 89.88 110 SER A CA 1
ATOM 900 C C . SER A 1 110 ? -3.199 6.384 -13.664 1.00 89.88 110 SER A C 1
ATOM 902 O O . SER A 1 110 ? -2.279 5.808 -13.096 1.00 89.88 110 SER A O 1
ATOM 904 N N . GLY A 1 111 ? -3.244 6.513 -14.994 1.00 91.62 111 GLY A N 1
ATOM 905 C CA . GLY A 1 111 ? -2.199 5.996 -15.883 1.00 91.62 111 GLY A CA 1
ATOM 906 C C . GLY A 1 111 ? -0.830 6.652 -15.647 1.00 91.62 111 GLY A C 1
ATOM 907 O O . GLY A 1 111 ? 0.168 5.963 -15.437 1.00 91.62 111 GLY A O 1
ATOM 908 N N . ILE A 1 112 ? -0.780 7.988 -15.588 1.00 94.31 112 ILE A N 1
ATOM 909 C CA . ILE A 1 112 ? 0.452 8.734 -15.276 1.00 94.31 112 ILE A CA 1
ATOM 910 C C . ILE A 1 112 ? 0.916 8.466 -13.848 1.00 94.31 112 ILE A C 1
ATOM 912 O O . ILE A 1 112 ? 2.106 8.262 -13.613 1.00 94.31 112 ILE A O 1
ATOM 916 N N . PHE A 1 113 ? -0.010 8.448 -12.891 1.00 90.75 113 PHE A N 1
ATOM 917 C CA . PHE A 1 113 ? 0.305 8.169 -11.497 1.00 90.75 113 PHE A CA 1
ATOM 918 C C . PHE A 1 113 ? 0.850 6.744 -11.326 1.00 90.75 113 PHE A C 1
ATOM 920 O O . PHE A 1 113 ? 1.874 6.556 -10.677 1.00 90.75 113 PHE A O 1
ATOM 927 N N . GLY A 1 114 ? 0.248 5.753 -11.985 1.00 90.69 114 GLY A N 1
ATOM 928 C CA . GLY A 1 114 ? 0.726 4.374 -12.025 1.00 90.69 114 GLY A CA 1
ATOM 929 C C . GLY A 1 114 ? 2.117 4.258 -12.646 1.00 90.69 114 GLY A C 1
ATOM 930 O O . GLY A 1 114 ? 2.998 3.632 -12.056 1.00 90.69 114 GLY A O 1
ATOM 931 N N . ALA A 1 115 ? 2.366 4.931 -13.775 1.00 93.44 115 ALA A N 1
ATOM 932 C CA . ALA A 1 115 ? 3.698 5.010 -14.373 1.00 93.44 115 ALA A CA 1
ATOM 933 C C . ALA A 1 115 ? 4.715 5.676 -13.430 1.00 93.44 115 ALA A C 1
ATOM 935 O O . ALA A 1 115 ? 5.844 5.208 -13.297 1.00 93.44 115 ALA A O 1
ATOM 936 N N . PHE A 1 116 ? 4.327 6.733 -12.720 1.00 93.81 116 PHE A N 1
ATOM 937 C CA . PHE A 1 116 ? 5.191 7.381 -11.739 1.00 93.81 116 PHE A CA 1
ATOM 938 C C . PHE A 1 116 ? 5.553 6.449 -10.576 1.00 93.81 116 PHE A C 1
ATOM 940 O O . PHE A 1 116 ? 6.732 6.354 -10.225 1.00 93.81 116 PHE A O 1
ATOM 947 N N . ILE A 1 117 ? 4.577 5.709 -10.038 1.00 89.69 117 ILE A N 1
ATOM 948 C CA . ILE A 1 117 ? 4.800 4.706 -8.989 1.00 89.69 117 ILE A CA 1
ATOM 949 C C . ILE A 1 117 ? 5.702 3.568 -9.496 1.00 89.69 117 ILE A C 1
ATOM 951 O O . ILE A 1 117 ? 6.654 3.203 -8.811 1.00 89.69 117 ILE A O 1
ATOM 955 N N . GLN A 1 118 ? 5.493 3.061 -10.715 1.00 90.06 118 GLN A N 1
ATOM 956 C CA . GLN A 1 118 ? 6.404 2.090 -11.341 1.00 90.06 118 GLN A CA 1
ATOM 957 C C . GLN A 1 118 ? 7.827 2.652 -11.502 1.00 90.06 118 GLN A C 1
ATOM 959 O O . GLN A 1 118 ? 8.809 1.945 -11.284 1.00 90.06 118 GLN A O 1
ATOM 964 N N . GLY A 1 119 ? 7.957 3.926 -11.873 1.00 90.75 119 GLY A N 1
ATOM 965 C CA . GLY A 1 119 ? 9.248 4.570 -12.087 1.00 90.75 119 GLY A CA 1
ATOM 966 C C . GLY A 1 119 ? 10.049 4.766 -10.805 1.00 90.75 119 GLY A C 1
ATOM 967 O O . GLY A 1 119 ? 11.224 4.397 -10.758 1.00 90.75 119 GLY A O 1
ATOM 968 N N . MET A 1 120 ? 9.419 5.256 -9.732 1.00 89.62 120 MET A N 1
ATOM 969 C CA . MET A 1 120 ? 10.086 5.400 -8.427 1.00 89.62 120 MET A CA 1
ATOM 970 C C . MET A 1 120 ? 10.552 4.069 -7.838 1.00 89.62 120 MET A C 1
ATOM 972 O O . MET A 1 120 ? 11.369 4.065 -6.919 1.00 89.62 120 MET A O 1
ATOM 976 N N . MET A 1 121 ? 10.063 2.942 -8.365 1.00 84.69 121 MET A N 1
ATOM 977 C CA . MET A 1 121 ? 10.531 1.633 -7.949 1.00 84.69 121 MET A CA 1
ATOM 978 C C . MET A 1 121 ? 11.939 1.293 -8.433 1.00 84.69 121 MET A C 1
ATOM 980 O O . MET A 1 121 ? 12.615 0.525 -7.756 1.00 84.69 121 MET A O 1
ATOM 984 N N . GLY A 1 122 ? 12.379 1.823 -9.571 1.00 80.56 122 GLY A N 1
ATOM 985 C CA . GLY A 1 122 ? 13.716 1.564 -10.119 1.00 80.56 122 GLY A CA 1
ATOM 986 C C . GLY A 1 122 ? 14.633 2.785 -10.122 1.00 80.56 122 GLY A C 1
ATOM 987 O O . GLY A 1 122 ? 15.818 2.651 -10.408 1.00 80.56 122 GLY A O 1
ATOM 988 N N . ASP A 1 123 ? 14.103 3.973 -9.821 1.00 88.00 123 ASP A N 1
ATOM 989 C CA . ASP A 1 123 ? 14.813 5.232 -10.016 1.00 88.00 123 ASP A CA 1
ATOM 990 C C . ASP A 1 123 ? 14.813 6.130 -8.767 1.00 88.00 123 ASP A C 1
ATOM 992 O O . ASP A 1 123 ? 13.769 6.503 -8.222 1.00 88.00 123 ASP A O 1
ATOM 996 N N . ARG A 1 124 ? 16.018 6.519 -8.326 1.00 87.38 124 ARG A N 1
ATOM 997 C CA . ARG A 1 124 ? 16.221 7.332 -7.114 1.00 87.38 124 ARG A CA 1
ATOM 998 C C . ARG A 1 124 ? 15.736 8.774 -7.262 1.00 87.38 124 ARG A C 1
ATOM 1000 O O . ARG A 1 124 ? 15.372 9.382 -6.255 1.00 87.38 124 ARG A O 1
ATOM 1007 N N . GLU A 1 125 ? 15.748 9.338 -8.468 1.00 90.75 125 GLU A N 1
ATOM 1008 C CA . GLU A 1 125 ? 15.274 10.704 -8.709 1.00 90.75 125 GLU A CA 1
ATOM 1009 C C . GLU A 1 125 ? 13.751 10.764 -8.557 1.00 90.75 125 GLU A C 1
ATOM 1011 O O . GLU A 1 125 ? 13.237 11.601 -7.805 1.00 90.75 125 GLU A O 1
ATOM 1016 N N . LEU A 1 126 ? 13.039 9.822 -9.183 1.00 93.31 126 LEU A N 1
ATOM 1017 C CA . LEU A 1 126 ? 11.587 9.675 -9.056 1.00 93.31 126 LEU A CA 1
ATOM 1018 C C . LEU A 1 126 ? 11.175 9.384 -7.604 1.00 93.31 126 LEU A C 1
ATOM 1020 O O . LEU A 1 126 ? 10.276 10.047 -7.078 1.00 93.31 126 LEU A O 1
ATOM 1024 N N . LEU A 1 127 ? 11.882 8.479 -6.913 1.00 90.81 127 LEU A N 1
ATOM 1025 C CA . LEU A 1 127 ? 11.670 8.200 -5.486 1.00 90.81 127 LEU A CA 1
ATOM 1026 C C . LEU A 1 127 ? 11.894 9.444 -4.612 1.00 90.81 127 LEU A C 1
ATOM 1028 O O . LEU A 1 127 ? 11.098 9.744 -3.718 1.00 90.81 127 LEU A O 1
ATOM 1032 N N . GLY A 1 128 ? 12.954 10.206 -4.887 1.00 91.88 128 GLY A N 1
ATOM 1033 C CA . GLY A 1 128 ? 13.250 11.458 -4.195 1.00 91.88 128 GLY A CA 1
ATOM 1034 C C . GLY A 1 128 ? 12.173 12.523 -4.416 1.00 91.88 128 GLY A C 1
ATOM 1035 O O . GLY A 1 128 ? 11.837 13.270 -3.492 1.00 91.88 128 GLY A O 1
ATOM 1036 N N . TYR A 1 129 ? 11.592 12.584 -5.615 1.00 92.50 129 TYR A N 1
ATOM 1037 C CA . TYR A 1 129 ? 10.470 13.471 -5.910 1.00 92.50 129 TYR A CA 1
ATOM 1038 C C . TYR A 1 129 ? 9.191 13.037 -5.174 1.00 92.50 129 TYR A C 1
ATOM 1040 O O . TYR A 1 129 ? 8.566 13.869 -4.508 1.00 92.50 129 TYR A O 1
ATOM 1048 N N . PHE A 1 130 ? 8.860 11.740 -5.179 1.00 91.12 130 PHE A N 1
ATOM 1049 C CA . PHE A 1 130 ? 7.735 11.191 -4.411 1.00 91.12 130 PHE A CA 1
ATOM 1050 C C . PHE A 1 130 ? 7.878 11.461 -2.909 1.00 91.12 130 PHE A C 1
ATOM 1052 O O . PHE A 1 130 ? 6.916 11.870 -2.260 1.00 91.12 130 PHE A O 1
ATOM 1059 N N . SER A 1 131 ? 9.083 11.308 -2.354 1.00 91.62 131 SER A N 1
ATOM 1060 C CA . SER A 1 131 ? 9.373 11.610 -0.947 1.00 91.62 131 SER A CA 1
ATOM 1061 C C . SER A 1 131 ? 9.072 13.077 -0.601 1.00 91.62 131 SER A C 1
ATOM 1063 O O . SER A 1 131 ? 8.398 13.364 0.392 1.00 91.62 131 SER A O 1
ATOM 1065 N N . LYS A 1 132 ? 9.473 14.025 -1.463 1.00 90.81 132 LYS A N 1
ATOM 1066 C CA . LYS A 1 132 ? 9.175 15.460 -1.282 1.00 90.81 132 LYS A CA 1
ATOM 1067 C C . LYS A 1 132 ? 7.675 15.751 -1.311 1.00 90.81 132 LYS A C 1
ATOM 1069 O O . LYS A 1 132 ? 7.203 16.557 -0.508 1.00 90.81 132 LYS A O 1
ATOM 1074 N N . ILE A 1 133 ? 6.935 15.126 -2.225 1.00 88.75 133 ILE A N 1
ATOM 1075 C CA . ILE A 1 133 ? 5.476 15.268 -2.313 1.00 88.75 133 ILE A CA 1
ATOM 1076 C C . ILE A 1 133 ? 4.808 14.668 -1.080 1.00 88.75 133 ILE A C 1
ATOM 1078 O O . ILE A 1 133 ? 4.027 15.346 -0.415 1.00 88.75 133 ILE A O 1
ATOM 1082 N N . SER A 1 134 ? 5.160 13.433 -0.734 1.00 88.88 134 SER A N 1
ATOM 1083 C CA . SER A 1 134 ? 4.606 12.724 0.417 1.00 88.88 134 SER A CA 1
ATOM 1084 C C . SER A 1 134 ? 4.815 13.504 1.713 1.00 88.88 134 SER A C 1
ATOM 1086 O O . SER A 1 134 ? 3.902 13.598 2.530 1.00 88.88 134 SER A O 1
ATOM 1088 N N . GLU A 1 135 ? 5.967 14.159 1.883 1.00 89.75 135 GLU A N 1
ATOM 1089 C CA . GLU A 1 135 ? 6.215 15.019 3.043 1.00 89.75 135 GLU A CA 1
ATOM 1090 C C . GLU A 1 135 ? 5.389 16.317 3.026 1.00 89.75 135 GLU A C 1
ATOM 1092 O O . GLU A 1 135 ? 5.011 16.825 4.082 1.00 89.75 135 GLU A O 1
ATOM 1097 N N . ARG A 1 136 ? 5.066 16.876 1.853 1.00 87.56 136 ARG A N 1
ATOM 1098 C CA . ARG A 1 136 ? 4.136 18.018 1.760 1.00 87.56 136 ARG A CA 1
ATOM 1099 C C . ARG A 1 136 ? 2.718 17.607 2.154 1.00 87.56 136 ARG A C 1
ATOM 1101 O O . ARG A 1 136 ? 2.089 18.322 2.931 1.00 87.56 136 ARG A O 1
ATOM 1108 N N . PHE A 1 137 ? 2.253 16.453 1.680 1.00 87.44 137 PHE A N 1
ATOM 1109 C CA . PHE A 1 137 ? 0.939 15.912 2.034 1.00 87.44 137 PHE A CA 1
ATOM 1110 C C . PHE A 1 137 ? 0.860 15.494 3.509 1.00 87.44 137 PHE A C 1
ATOM 1112 O O . PHE A 1 137 ? -0.105 15.831 4.183 1.00 87.44 137 PHE A O 1
ATOM 1119 N N . SER A 1 138 ? 1.888 14.850 4.073 1.00 90.88 138 SER A N 1
ATOM 1120 C CA . SER A 1 138 ? 1.882 14.431 5.490 1.00 90.88 138 SER A CA 1
ATOM 1121 C C . SER A 1 138 ? 1.719 15.622 6.448 1.00 90.88 138 SER A C 1
ATOM 1123 O O . SER A 1 138 ? 0.994 15.558 7.448 1.00 90.88 138 SER A O 1
ATOM 1125 N N . LYS A 1 139 ? 2.308 16.776 6.108 1.00 88.94 139 LYS A N 1
ATOM 1126 C CA . LYS A 1 139 ? 2.168 18.023 6.877 1.00 88.94 139 LYS A CA 1
ATOM 1127 C C . LYS A 1 139 ? 0.730 18.530 6.974 1.00 88.94 139 LYS A C 1
ATOM 1129 O O . LYS A 1 139 ? 0.448 19.309 7.884 1.00 88.94 139 LYS A O 1
ATOM 1134 N N . MET A 1 140 ? -0.180 18.078 6.113 1.00 86.31 140 MET A N 1
ATOM 1135 C CA . MET A 1 140 ? -1.604 18.397 6.212 1.00 86.31 140 MET A CA 1
ATOM 1136 C C . MET A 1 140 ? -2.221 17.867 7.507 1.00 86.31 140 MET A C 1
ATOM 1138 O O . MET A 1 140 ? -2.967 18.587 8.170 1.00 86.31 140 MET A O 1
ATOM 1142 N N . PHE A 1 141 ? -1.892 16.629 7.881 1.00 89.75 141 PHE A N 1
ATOM 1143 C CA . PHE A 1 141 ? -2.515 15.918 9.001 1.00 89.75 141 PHE A CA 1
ATOM 1144 C C . PHE A 1 141 ? -1.812 16.190 10.336 1.00 89.75 141 PHE A C 1
ATOM 1146 O O . PHE A 1 141 ? -2.448 16.226 11.394 1.00 89.75 141 PHE A O 1
ATOM 1153 N N . ARG A 1 142 ? -0.497 16.437 10.299 1.00 91.69 142 ARG A N 1
ATOM 1154 C CA . ARG A 1 142 ? 0.357 16.557 11.494 1.00 91.69 142 ARG A CA 1
ATOM 1155 C C . ARG A 1 142 ? -0.151 17.569 12.543 1.00 91.69 142 ARG A C 1
ATOM 1157 O O . ARG A 1 142 ? -0.208 17.196 13.716 1.00 91.69 142 ARG A O 1
ATOM 1164 N N . PRO A 1 143 ? -0.577 18.805 12.196 1.00 90.81 143 PRO A N 1
ATOM 1165 C CA . PRO A 1 143 ? -1.062 19.769 13.189 1.00 90.81 143 PRO A CA 1
ATOM 1166 C C . PRO A 1 143 ? -2.318 19.300 13.934 1.00 90.81 143 PRO A C 1
ATOM 1168 O O . PRO A 1 143 ? -2.443 19.534 15.138 1.00 90.81 143 PRO A O 1
ATOM 1171 N N . LYS A 1 144 ? -3.234 18.611 13.238 1.00 91.25 144 LYS A N 1
ATOM 1172 C CA . LYS A 1 144 ? -4.450 18.051 13.840 1.00 91.25 144 LYS A CA 1
ATOM 1173 C C . LYS A 1 144 ? -4.099 16.942 14.830 1.00 91.25 144 LYS A C 1
ATOM 1175 O O . LYS A 1 144 ? -4.602 16.971 15.950 1.00 91.25 144 LYS A O 1
ATOM 1180 N N . ILE A 1 145 ? -3.182 16.041 14.468 1.00 92.44 145 ILE A N 1
ATOM 1181 C CA . ILE A 1 145 ? -2.706 14.969 15.359 1.00 92.44 145 ILE A CA 1
ATOM 1182 C C . ILE A 1 145 ? -2.083 15.562 16.633 1.00 92.44 145 ILE A C 1
ATOM 1184 O O . ILE A 1 145 ? -2.481 15.195 17.737 1.00 92.44 145 ILE A O 1
ATOM 1188 N N . ILE A 1 146 ? -1.185 16.547 16.504 1.00 92.44 146 ILE A N 1
ATOM 1189 C CA . ILE A 1 146 ? -0.556 17.222 17.657 1.00 92.44 146 ILE A CA 1
ATOM 1190 C C . ILE A 1 146 ? -1.607 17.907 18.546 1.00 92.44 146 ILE A C 1
ATOM 1192 O O . ILE A 1 146 ? -1.521 17.861 19.774 1.00 92.44 146 ILE A O 1
ATOM 1196 N N . SER A 1 147 ? -2.619 18.544 17.952 1.00 91.50 147 SER A N 1
ATOM 1197 C CA . SER A 1 147 ? -3.711 19.166 18.711 1.00 91.50 147 SER A CA 1
ATOM 1198 C C . SER A 1 147 ? -4.518 18.136 19.509 1.00 91.50 147 SER A C 1
ATOM 1200 O O . SER A 1 147 ? -4.816 18.375 20.683 1.00 91.50 147 SER A O 1
ATOM 1202 N N . LEU A 1 148 ? -4.821 16.977 18.918 1.00 89.44 148 LEU A N 1
ATOM 1203 C CA . LEU A 1 148 ? -5.505 15.877 19.603 1.00 89.44 148 LEU A CA 1
ATOM 1204 C C . LEU A 1 148 ? -4.658 15.311 20.750 1.00 89.44 148 LEU A C 1
ATOM 1206 O O . LEU A 1 148 ? -5.198 15.060 21.832 1.00 89.44 148 LEU A O 1
ATOM 1210 N N . GLN A 1 149 ? -3.341 15.209 20.562 1.00 88.62 149 GLN A N 1
ATOM 1211 C CA . GLN A 1 149 ? -2.397 14.802 21.607 1.00 88.62 149 GLN A CA 1
ATOM 1212 C C . GLN A 1 149 ? -2.384 15.764 22.792 1.00 88.62 149 GLN A C 1
ATOM 1214 O O . GLN A 1 149 ? -2.524 15.325 23.934 1.00 88.62 149 GLN A O 1
ATOM 1219 N N . LYS A 1 150 ? -2.326 17.076 22.536 1.00 88.94 150 LYS A N 1
ATOM 1220 C CA . LYS A 1 150 ? -2.397 18.106 23.587 1.00 88.94 150 LYS A CA 1
ATOM 1221 C C . LYS A 1 150 ? -3.711 18.058 24.370 1.00 88.94 150 LYS A C 1
ATOM 1223 O O . LYS A 1 150 ? -3.704 18.247 25.580 1.00 88.94 150 LYS A O 1
ATOM 1228 N N . SER A 1 151 ? -4.829 17.753 23.706 1.00 87.12 151 SER A N 1
ATOM 1229 C CA . SER A 1 151 ? -6.128 17.557 24.377 1.00 87.12 151 SER A CA 1
ATOM 1230 C C . SER A 1 151 ? -6.231 16.231 25.152 1.00 87.12 151 SER A C 1
ATOM 1232 O O . SER A 1 151 ? -7.179 16.002 25.903 1.00 87.12 151 SER A O 1
ATOM 1234 N N . GLY A 1 152 ? -5.269 15.324 24.959 1.00 81.50 152 GLY A N 1
ATOM 1235 C CA . GLY A 1 152 ? -5.256 13.992 25.548 1.00 81.50 152 GLY A CA 1
ATOM 1236 C C . GLY A 1 152 ? -6.315 13.038 24.989 1.00 8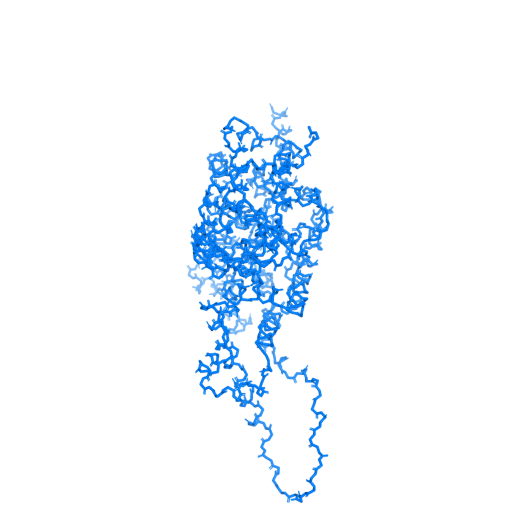1.50 152 GLY A C 1
ATOM 1237 O O . GLY A 1 152 ? -6.582 12.032 25.640 1.00 81.50 152 GLY A O 1
ATOM 1238 N N . ARG A 1 153 ? -6.927 13.336 23.834 1.00 77.31 153 ARG A N 1
ATOM 1239 C CA . ARG A 1 153 ? -7.862 12.430 23.132 1.00 77.31 153 ARG A CA 1
ATOM 1240 C C . ARG A 1 153 ? -7.151 11.293 22.397 1.00 77.31 153 ARG A C 1
ATOM 1242 O O . ARG A 1 153 ? -7.760 10.259 22.146 1.00 77.31 153 ARG A O 1
ATOM 1249 N N . TYR A 1 154 ? -5.876 11.499 22.077 1.00 75.94 154 TYR A N 1
ATOM 1250 C CA . TYR A 1 154 ? -5.064 10.593 21.277 1.00 75.94 154 TYR A CA 1
ATOM 1251 C C . TYR A 1 154 ? -3.638 10.583 21.833 1.00 75.94 154 TYR A C 1
ATOM 1253 O O . TYR A 1 154 ? -3.016 11.637 21.900 1.00 75.94 154 TYR A O 1
ATOM 1261 N N . GLN A 1 155 ? -3.132 9.452 22.327 1.00 75.38 155 GLN A N 1
ATOM 1262 C CA . GLN A 1 155 ? -1.854 9.411 23.057 1.00 75.38 155 GLN A CA 1
ATOM 1263 C C . GLN A 1 155 ? -0.925 8.308 22.543 1.00 75.38 155 GLN A C 1
ATOM 1265 O O . GLN A 1 155 ? -1.377 7.298 22.009 1.00 75.38 155 GLN A O 1
ATOM 1270 N N . GLY A 1 156 ? 0.384 8.491 22.752 1.00 74.38 156 GLY A N 1
ATOM 1271 C CA . GLY A 1 156 ? 1.395 7.455 22.514 1.00 74.38 156 GLY A CA 1
ATOM 1272 C C . GLY A 1 156 ? 1.717 7.176 21.043 1.00 74.38 156 GLY A C 1
ATOM 1273 O O . GLY A 1 156 ? 2.272 6.132 20.748 1.00 74.38 156 GLY A O 1
ATOM 1274 N N . CYS A 1 157 ? 1.365 8.067 20.116 1.00 83.50 157 CYS A N 1
ATOM 1275 C CA . CYS A 1 157 ? 1.738 7.963 18.702 1.00 83.50 157 CYS A CA 1
ATOM 1276 C C . CYS A 1 157 ? 2.729 9.070 18.315 1.00 83.50 157 CYS A C 1
ATOM 1278 O O . CYS A 1 157 ? 2.738 10.150 18.913 1.00 83.50 157 CYS A O 1
ATOM 1280 N N . ASN A 1 158 ? 3.552 8.833 17.297 1.00 90.44 158 ASN A N 1
ATOM 1281 C CA . ASN A 1 158 ? 4.412 9.865 16.729 1.00 90.44 158 ASN A CA 1
ATOM 1282 C C . ASN A 1 158 ? 3.651 10.557 15.595 1.00 90.44 158 ASN A C 1
ATOM 1284 O O . ASN A 1 158 ? 3.356 9.952 14.567 1.00 90.44 158 ASN A O 1
ATOM 1288 N N . ALA A 1 159 ? 3.347 11.845 15.769 1.00 93.94 159 ALA A N 1
ATOM 1289 C CA . ALA A 1 159 ? 2.534 12.592 14.812 1.00 93.94 159 ALA A CA 1
ATOM 1290 C C . ALA A 1 159 ? 3.156 12.664 13.409 1.00 93.94 159 ALA A C 1
ATOM 1292 O O . ALA A 1 159 ? 2.422 12.709 12.423 1.00 93.94 159 ALA A O 1
ATOM 1293 N N . THR A 1 160 ? 4.488 12.667 13.306 1.00 94.81 160 THR A N 1
ATOM 1294 C CA . THR A 1 160 ? 5.193 12.623 12.020 1.00 94.81 160 THR A CA 1
ATOM 1295 C C . THR A 1 160 ? 4.984 11.270 11.353 1.00 94.81 160 THR A C 1
ATOM 1297 O O . THR A 1 160 ? 4.483 11.236 10.230 1.00 94.81 160 THR A O 1
ATOM 1300 N N . VAL A 1 161 ? 5.273 10.176 12.061 1.00 94.94 161 VAL A N 1
ATOM 1301 C CA . VAL A 1 161 ? 5.154 8.807 11.531 1.00 94.94 161 VAL A CA 1
ATOM 1302 C C . VAL A 1 161 ? 3.713 8.503 11.132 1.00 94.94 161 VAL A C 1
ATOM 1304 O O . VAL A 1 161 ? 3.466 8.092 10.003 1.00 94.94 161 VAL A O 1
ATOM 1307 N N . LEU A 1 162 ? 2.740 8.800 11.999 1.00 95.44 162 LEU A N 1
ATOM 1308 C CA . LEU A 1 162 ? 1.330 8.597 11.679 1.00 95.44 162 LEU A CA 1
ATOM 1309 C C . LEU A 1 162 ? 0.890 9.422 10.466 1.00 95.44 162 LEU A C 1
ATOM 1311 O O . LEU A 1 162 ? 0.200 8.904 9.597 1.00 95.44 162 LEU A O 1
ATOM 1315 N N . SER A 1 163 ? 1.307 10.689 10.367 1.00 95.88 163 SER A N 1
ATOM 1316 C CA . SER A 1 163 ? 0.962 11.510 9.202 1.00 95.88 163 SER A CA 1
ATOM 1317 C C . SER A 1 163 ? 1.524 10.946 7.894 1.00 95.88 163 SER A C 1
ATOM 1319 O O . SER A 1 163 ? 0.886 11.073 6.854 1.00 95.88 163 SER A O 1
ATOM 1321 N N . GLN A 1 164 ? 2.692 10.300 7.945 1.00 96.31 164 GLN A N 1
ATOM 1322 C CA . GLN A 1 164 ? 3.287 9.632 6.791 1.00 96.31 164 GLN A CA 1
ATOM 1323 C C . GLN A 1 164 ? 2.553 8.327 6.462 1.00 96.31 164 GLN A C 1
ATOM 1325 O O . GLN A 1 164 ? 2.228 8.127 5.300 1.00 96.31 164 GLN A O 1
ATOM 1330 N N . ILE A 1 165 ? 2.193 7.510 7.461 1.00 96.50 165 ILE A N 1
ATOM 1331 C CA . ILE A 1 165 ? 1.347 6.312 7.288 1.00 96.50 165 ILE A CA 1
ATOM 1332 C C . ILE A 1 165 ? 0.014 6.674 6.627 1.00 96.50 165 ILE A C 1
ATOM 1334 O O . ILE A 1 165 ? -0.402 6.013 5.678 1.00 96.50 165 ILE A O 1
ATOM 1338 N N . MET A 1 166 ? -0.650 7.741 7.084 1.00 96.12 166 MET A N 1
ATOM 1339 C CA . MET A 1 166 ? -1.898 8.215 6.478 1.00 96.12 166 MET A CA 1
ATOM 1340 C C . MET A 1 166 ? -1.673 8.611 5.015 1.00 96.12 166 MET A C 1
ATOM 1342 O O . MET A 1 166 ? -2.383 8.136 4.134 1.00 96.12 166 MET A O 1
ATOM 1346 N N . THR A 1 167 ? -0.640 9.403 4.718 1.00 94.75 167 THR A N 1
ATOM 1347 C CA . THR A 1 167 ? -0.298 9.772 3.335 1.00 94.75 167 THR A CA 1
ATOM 1348 C C . THR A 1 167 ? 0.017 8.556 2.457 1.00 94.75 167 THR A C 1
ATOM 1350 O O . THR A 1 167 ? -0.461 8.482 1.326 1.00 94.75 167 THR A O 1
ATOM 1353 N N . THR A 1 168 ? 0.777 7.583 2.965 1.00 94.88 168 THR A N 1
ATOM 1354 C CA . THR A 1 168 ? 1.077 6.333 2.256 1.00 94.88 168 THR A CA 1
ATOM 1355 C C . THR A 1 168 ? -0.193 5.532 2.003 1.00 94.88 168 THR A C 1
ATOM 1357 O O . THR A 1 168 ? -0.419 5.114 0.872 1.00 94.88 168 THR A O 1
ATOM 1360 N N . THR A 1 169 ? -1.060 5.396 3.008 1.00 96.31 169 THR A N 1
ATOM 1361 C CA . THR A 1 169 ? -2.367 4.738 2.872 1.00 96.31 169 THR A CA 1
ATOM 1362 C C . THR A 1 169 ? -3.186 5.393 1.766 1.00 96.31 169 THR A C 1
ATOM 1364 O O . THR A 1 169 ? -3.723 4.691 0.916 1.00 96.31 169 THR A O 1
ATOM 1367 N N . PHE A 1 170 ? -3.238 6.727 1.726 1.00 94.81 170 PHE A N 1
ATOM 1368 C CA . PHE A 1 170 ? -3.978 7.476 0.713 1.00 94.81 170 PHE A CA 1
ATOM 1369 C C . PHE A 1 170 ? -3.475 7.184 -0.708 1.00 94.81 170 PHE A C 1
ATOM 1371 O O . PHE A 1 170 ? -4.221 6.666 -1.539 1.00 94.81 170 PHE A O 1
ATOM 1378 N N . PHE A 1 171 ? -2.198 7.468 -0.982 1.00 92.75 171 PHE A N 1
ATOM 1379 C CA . PHE A 1 171 ? -1.634 7.312 -2.325 1.00 92.75 171 PHE A CA 1
ATOM 1380 C C . PHE A 1 171 ? -1.620 5.859 -2.788 1.00 92.75 171 PHE A C 1
ATOM 1382 O O . PHE A 1 171 ? -1.936 5.575 -3.943 1.00 92.75 171 PHE A O 1
ATOM 1389 N N . MET A 1 172 ? -1.286 4.933 -1.892 1.00 93.19 172 MET A N 1
ATOM 1390 C CA . MET A 1 172 ? -1.134 3.533 -2.266 1.00 93.19 172 MET A CA 1
ATOM 1391 C C . MET A 1 172 ? -2.469 2.804 -2.381 1.00 93.19 172 MET A C 1
ATOM 1393 O O . MET A 1 172 ? -2.561 1.857 -3.154 1.00 93.19 172 MET A O 1
ATOM 1397 N N . SER A 1 173 ? -3.528 3.276 -1.716 1.00 95.69 173 SER A N 1
ATOM 1398 C CA . SER A 1 173 ? -4.888 2.785 -1.981 1.00 95.69 173 SER A CA 1
ATOM 1399 C C . SER A 1 173 ? -5.360 3.193 -3.377 1.00 95.69 173 SER A C 1
ATOM 1401 O O . SER A 1 173 ? -5.910 2.374 -4.106 1.00 95.69 173 SER A O 1
ATOM 1403 N N . ILE A 1 174 ? -5.081 4.431 -3.794 1.00 94.25 174 ILE A N 1
ATOM 1404 C CA . ILE A 1 174 ? -5.409 4.907 -5.147 1.00 94.25 174 ILE A CA 1
ATOM 1405 C C . ILE A 1 174 ? -4.608 4.141 -6.201 1.00 94.25 174 ILE A C 1
ATOM 1407 O O . ILE A 1 174 ? -5.163 3.708 -7.209 1.00 94.25 174 ILE A O 1
ATOM 1411 N N . PHE A 1 175 ? -3.317 3.918 -5.950 1.00 92.56 175 PHE A N 1
ATOM 1412 C CA . PHE A 1 175 ? -2.487 3.086 -6.814 1.00 92.56 175 PHE A CA 1
ATOM 1413 C C . PHE A 1 175 ? -3.029 1.655 -6.910 1.00 92.56 175 PHE A C 1
ATOM 1415 O O . PHE A 1 175 ? -3.248 1.161 -8.013 1.00 92.56 175 PHE A O 1
ATOM 1422 N N . SER A 1 176 ? -3.331 1.022 -5.775 1.00 93.44 176 SER A N 1
ATOM 1423 C CA . SER A 1 176 ? -3.876 -0.342 -5.729 1.00 93.44 176 SER A CA 1
ATOM 1424 C C . SER A 1 176 ? -5.218 -0.446 -6.460 1.00 93.44 176 SER A C 1
ATOM 1426 O O . SER A 1 176 ? -5.477 -1.442 -7.130 1.00 93.44 176 SER A O 1
ATOM 1428 N N . PHE A 1 177 ? -6.049 0.595 -6.400 1.00 94.69 177 PHE A N 1
ATOM 1429 C CA . PHE A 1 177 ? -7.267 0.701 -7.204 1.00 94.69 177 PHE A CA 1
ATOM 1430 C C . PHE A 1 177 ? -6.964 0.820 -8.705 1.00 94.69 177 PHE A C 1
ATOM 1432 O O . PHE A 1 177 ? -7.570 0.113 -9.506 1.00 94.69 177 PHE A O 1
ATOM 1439 N N . SER A 1 178 ? -5.985 1.644 -9.103 1.00 90.50 178 SER A N 1
ATOM 1440 C CA . SER A 1 178 ? -5.616 1.810 -10.521 1.00 90.50 178 SER A CA 1
ATOM 1441 C C . SER A 1 178 ? -5.058 0.548 -11.179 1.00 90.50 178 SER A C 1
ATOM 1443 O O . SER A 1 178 ? -5.173 0.399 -12.391 1.00 90.50 178 SER A O 1
ATOM 1445 N N . ILE A 1 179 ? -4.480 -0.362 -10.391 1.00 88.88 179 ILE A N 1
ATOM 1446 C CA . ILE A 1 179 ? -3.971 -1.653 -10.873 1.00 88.88 179 ILE A CA 1
ATOM 1447 C C . ILE A 1 179 ? -4.943 -2.807 -10.588 1.00 88.88 179 ILE A C 1
ATOM 1449 O O . ILE A 1 179 ? -4.557 -3.964 -10.697 1.00 88.88 179 ILE A O 1
ATOM 1453 N N . HIS A 1 180 ? -6.190 -2.514 -10.201 1.00 91.19 180 HIS A N 1
ATOM 1454 C CA . HIS A 1 180 ? -7.246 -3.499 -9.925 1.00 91.19 180 HIS A CA 1
ATOM 1455 C C . HIS A 1 180 ? -6.951 -4.496 -8.790 1.00 91.19 180 HIS A C 1
ATOM 1457 O O . HIS A 1 180 ? -7.560 -5.565 -8.717 1.00 91.19 180 HIS A O 1
ATOM 1463 N N . ILE A 1 181 ? -6.055 -4.133 -7.869 1.00 93.19 181 ILE A N 1
ATOM 1464 C CA . ILE A 1 181 ? -5.912 -4.821 -6.580 1.00 93.19 181 ILE A CA 1
ATOM 1465 C C . ILE A 1 181 ? -7.022 -4.393 -5.624 1.00 93.19 181 ILE A C 1
ATOM 1467 O O . ILE A 1 181 ? -7.448 -5.206 -4.817 1.00 93.19 181 ILE A O 1
ATOM 1471 N N . ILE A 1 182 ? -7.528 -3.160 -5.713 1.00 95.06 182 ILE A N 1
ATOM 1472 C CA . ILE A 1 182 ? -8.771 -2.746 -5.042 1.00 95.06 182 ILE A CA 1
ATOM 1473 C C . ILE A 1 182 ? -9.893 -2.702 -6.076 1.00 95.06 182 ILE A C 1
ATOM 1475 O O . ILE A 1 182 ? -9.756 -2.033 -7.099 1.00 95.06 182 ILE A O 1
ATOM 1479 N N . GLY A 1 183 ? -10.976 -3.436 -5.812 1.00 91.38 183 GLY A N 1
ATOM 1480 C CA . GLY A 1 183 ? -12.185 -3.434 -6.635 1.00 91.38 183 GLY A CA 1
ATOM 1481 C C . GLY A 1 183 ? -13.176 -2.329 -6.253 1.00 91.38 183 GLY A C 1
ATOM 1482 O O . GLY A 1 183 ? -12.867 -1.419 -5.485 1.00 91.38 183 GLY A O 1
ATOM 1483 N N . GLY A 1 184 ? -14.397 -2.435 -6.780 1.00 92.25 184 GLY A N 1
ATOM 1484 C CA . GLY A 1 184 ? -15.492 -1.510 -6.482 1.00 92.25 184 GLY A CA 1
ATOM 1485 C C . GLY A 1 184 ? -15.404 -0.184 -7.238 1.00 92.25 184 GLY A C 1
ATOM 1486 O O . GLY A 1 184 ? -14.783 -0.086 -8.298 1.00 92.25 184 GLY A O 1
ATOM 1487 N N . ASP A 1 185 ? -16.073 0.840 -6.712 1.00 93.19 185 ASP A N 1
ATOM 1488 C CA . ASP A 1 185 ? -16.148 2.159 -7.333 1.00 93.19 185 ASP A CA 1
ATOM 1489 C C . ASP A 1 185 ? -15.340 3.225 -6.574 1.00 93.19 185 ASP A C 1
ATOM 1491 O O . ASP A 1 185 ? -15.037 3.117 -5.382 1.00 93.19 185 ASP A O 1
ATOM 1495 N N . LYS A 1 186 ? -15.016 4.310 -7.284 1.00 93.31 186 LYS A N 1
ATOM 1496 C CA . LYS A 1 186 ? -14.200 5.413 -6.762 1.00 93.31 186 LYS A CA 1
ATOM 1497 C C . LYS A 1 186 ? -14.799 6.104 -5.533 1.00 93.31 186 LYS A C 1
ATOM 1499 O O . LYS A 1 186 ? -14.046 6.566 -4.677 1.00 93.31 186 LYS A O 1
ATOM 1504 N N . LYS A 1 187 ? -16.131 6.190 -5.439 1.00 92.81 187 LYS A N 1
ATOM 1505 C CA . LYS A 1 187 ? -16.813 6.861 -4.329 1.00 92.81 187 LYS A CA 1
ATOM 1506 C C . LYS A 1 187 ? -16.693 6.001 -3.080 1.00 92.81 187 LYS A C 1
ATOM 1508 O O . LYS A 1 187 ? -16.355 6.525 -2.025 1.00 92.81 187 LYS A O 1
ATOM 1513 N N . SER A 1 188 ? -16.871 4.691 -3.214 1.00 95.44 188 SER A N 1
ATOM 1514 C CA . SER A 1 188 ? -16.666 3.745 -2.116 1.00 95.44 188 SER A CA 1
ATOM 1515 C C . SER A 1 188 ? -15.207 3.715 -1.646 1.00 95.44 188 SER A C 1
ATOM 1517 O O . SER A 1 188 ? -14.955 3.726 -0.442 1.00 95.44 188 SER A O 1
ATOM 1519 N N . LEU A 1 189 ? -14.226 3.808 -2.554 1.00 96.38 189 LEU A N 1
ATOM 1520 C CA . LEU A 1 189 ? -12.814 3.989 -2.181 1.00 96.38 189 LEU A CA 1
ATOM 1521 C C . LEU A 1 189 ? -12.587 5.282 -1.376 1.00 96.38 189 LEU A C 1
ATOM 1523 O O . LEU A 1 189 ? -11.994 5.245 -0.294 1.00 96.38 189 LEU A O 1
ATOM 1527 N N . ALA A 1 190 ? -13.063 6.423 -1.887 1.00 95.44 190 ALA A N 1
ATOM 1528 C CA . ALA A 1 190 ? -12.923 7.717 -1.219 1.00 95.44 190 ALA A CA 1
ATOM 1529 C C . ALA A 1 190 ? -13.594 7.718 0.161 1.00 95.44 190 ALA A C 1
ATOM 1531 O O . ALA A 1 190 ? -13.007 8.198 1.138 1.00 95.44 190 ALA A O 1
ATOM 1532 N N . ARG A 1 191 ? -14.785 7.122 0.260 1.00 96.06 191 ARG A N 1
ATOM 1533 C CA . ARG A 1 191 ? -15.527 6.943 1.506 1.00 96.06 191 ARG A CA 1
ATOM 1534 C C . ARG A 1 191 ? -14.744 6.111 2.515 1.00 96.06 191 ARG A C 1
ATOM 1536 O O . ARG A 1 191 ? -14.582 6.545 3.653 1.00 96.06 191 ARG A O 1
ATOM 1543 N N . THR A 1 192 ? -14.209 4.963 2.108 1.00 97.56 192 THR A N 1
ATOM 1544 C CA . THR A 1 192 ? -13.411 4.079 2.970 1.00 97.56 192 THR A CA 1
ATOM 1545 C C . THR A 1 192 ? -12.188 4.795 3.537 1.00 97.56 192 THR A C 1
ATOM 1547 O O . THR A 1 192 ? -11.977 4.798 4.752 1.00 97.56 192 THR A O 1
ATOM 1550 N N . ILE A 1 193 ? -11.406 5.470 2.687 1.00 96.88 193 ILE A N 1
ATOM 1551 C CA . ILE A 1 193 ? -10.232 6.227 3.144 1.00 96.88 193 ILE A CA 1
ATOM 1552 C C . ILE A 1 193 ? -10.657 7.352 4.103 1.00 96.88 193 ILE A C 1
ATOM 1554 O O . ILE A 1 193 ? -10.031 7.557 5.148 1.00 96.88 193 ILE A O 1
ATOM 1558 N N . SER A 1 194 ? -11.764 8.033 3.791 1.00 96.00 194 SER A N 1
ATOM 1559 C CA . SER A 1 194 ? -12.341 9.073 4.646 1.00 96.00 194 SER A CA 1
ATOM 1560 C C . SER A 1 194 ? -12.733 8.534 6.015 1.00 96.00 194 SER A C 1
ATOM 1562 O O . SER A 1 194 ? -12.411 9.163 7.017 1.00 96.00 194 SER A O 1
ATOM 1564 N N . ILE A 1 195 ? -13.362 7.359 6.085 1.00 96.75 195 ILE A N 1
ATOM 1565 C CA . ILE A 1 195 ? -13.758 6.717 7.342 1.00 96.75 195 ILE A CA 1
ATOM 1566 C C . ILE A 1 195 ? -12.536 6.386 8.201 1.00 96.75 195 ILE A C 1
ATOM 1568 O O . ILE A 1 195 ? -12.544 6.711 9.391 1.00 96.75 195 ILE A O 1
ATOM 1572 N N . LEU A 1 196 ? -11.475 5.802 7.632 1.00 96.44 196 LEU A N 1
ATOM 1573 C CA . LEU A 1 196 ? -10.240 5.520 8.378 1.00 96.44 196 LEU A CA 1
ATOM 1574 C C . LEU A 1 196 ? -9.660 6.807 8.990 1.00 96.44 196 LEU A C 1
ATOM 1576 O O . LEU A 1 196 ? -9.320 6.858 10.176 1.00 96.44 196 LEU A O 1
ATOM 1580 N N . PHE A 1 197 ? -9.580 7.873 8.193 1.00 95.38 197 PHE A N 1
ATOM 1581 C CA . PHE A 1 197 ? -8.945 9.128 8.602 1.00 95.38 197 PHE A CA 1
ATOM 1582 C C . PHE A 1 197 ? -9.811 9.884 9.610 1.00 95.38 197 PHE A C 1
ATOM 1584 O O . PHE A 1 197 ? -9.324 10.327 10.652 1.00 95.38 197 PHE A O 1
ATOM 1591 N N . PHE A 1 198 ? -11.108 9.990 9.332 1.00 94.69 198 PHE A N 1
ATOM 1592 C CA . PHE A 1 198 ? -12.085 10.622 10.208 1.00 94.69 198 PHE A CA 1
ATOM 1593 C C . PHE A 1 198 ? -12.139 9.929 11.568 1.00 94.69 198 PHE A C 1
ATOM 1595 O O . PHE A 1 198 ? -12.120 10.612 12.596 1.00 94.69 198 PHE A O 1
ATOM 1602 N N . SER A 1 199 ? -12.133 8.592 11.584 1.00 93.62 199 SER A N 1
ATOM 1603 C CA . SER A 1 199 ? -12.102 7.806 12.818 1.00 93.62 199 SER A CA 1
ATOM 1604 C C . SER A 1 199 ? -10.846 8.112 13.631 1.00 93.62 199 SER A C 1
ATOM 1606 O O . SER A 1 199 ? -10.938 8.376 14.830 1.00 93.62 199 SER A O 1
ATOM 1608 N N . SER A 1 200 ? -9.681 8.195 12.979 1.00 91.56 200 SER A N 1
ATOM 1609 C CA . SER A 1 200 ? -8.419 8.565 13.634 1.00 91.56 200 SER A CA 1
ATOM 1610 C C . SER A 1 200 ? -8.427 9.975 14.236 1.00 91.56 200 SER A C 1
ATOM 1612 O O . SER A 1 200 ? -7.779 10.202 15.259 1.00 91.56 200 SER A O 1
ATOM 1614 N N . PHE A 1 201 ? -9.159 10.925 13.648 1.00 91.00 201 PHE A N 1
ATOM 1615 C CA . PHE A 1 201 ? -9.219 12.301 14.153 1.00 91.00 201 PHE A CA 1
ATOM 1616 C C . PHE A 1 201 ? -10.317 12.559 15.182 1.00 91.00 201 PHE A C 1
ATOM 1618 O O . PHE A 1 201 ? -10.215 13.529 15.942 1.00 91.00 201 PHE A O 1
ATOM 1625 N N . ASN A 1 202 ? -11.360 11.731 15.207 1.00 88.38 202 ASN A N 1
ATOM 1626 C CA . ASN A 1 202 ? -12.542 11.965 16.030 1.00 88.38 202 ASN A CA 1
ATOM 1627 C C . ASN A 1 202 ? -12.736 10.931 17.143 1.00 88.38 202 ASN A C 1
ATOM 1629 O O . ASN A 1 202 ? -13.493 11.202 18.077 1.00 88.38 202 ASN A O 1
ATOM 1633 N N . MET A 1 203 ? -12.018 9.806 17.135 1.00 85.81 203 MET A N 1
ATOM 1634 C CA . MET A 1 203 ? -12.039 8.879 18.264 1.00 85.81 203 MET A CA 1
ATOM 1635 C C . MET A 1 203 ? -11.425 9.514 19.525 1.00 85.81 203 MET A C 1
ATOM 1637 O O . MET A 1 203 ? -10.430 10.240 19.479 1.00 85.81 203 MET A O 1
ATOM 1641 N N . ASN A 1 204 ? -12.015 9.226 20.683 1.00 83.19 204 ASN A N 1
ATOM 1642 C CA . ASN A 1 204 ? -11.436 9.498 21.994 1.00 83.19 204 ASN A CA 1
ATOM 1643 C C . ASN A 1 204 ? -10.999 8.183 22.657 1.00 83.19 204 ASN A C 1
ATOM 1645 O O . ASN A 1 204 ? -11.821 7.424 23.180 1.00 83.19 204 ASN A O 1
ATOM 1649 N N . GLU A 1 205 ? -9.693 7.912 22.642 1.00 71.44 205 GLU A N 1
ATOM 1650 C CA . GLU A 1 205 ? -9.124 6.639 23.102 1.00 71.44 205 GLU A CA 1
ATOM 1651 C C . GLU A 1 205 ? -9.357 6.393 24.604 1.00 71.44 205 GLU A C 1
ATOM 1653 O O . GLU A 1 205 ? -9.620 5.265 25.030 1.00 71.44 205 GLU A O 1
ATOM 1658 N N . LYS A 1 206 ? -9.341 7.459 25.419 1.00 72.44 206 LYS A N 1
ATOM 1659 C CA . LYS A 1 206 ? -9.548 7.372 26.877 1.00 72.44 206 LYS A CA 1
ATOM 1660 C C . LYS A 1 206 ? -10.865 6.694 27.235 1.00 72.44 206 LYS A C 1
ATOM 1662 O O . LYS A 1 206 ? -10.942 5.982 28.236 1.00 72.44 206 LYS A O 1
ATOM 1667 N N . ASN A 1 207 ? -11.891 6.913 26.422 1.00 69.50 207 ASN A N 1
ATOM 1668 C CA . ASN A 1 207 ? -13.207 6.347 26.658 1.00 69.50 207 ASN A CA 1
ATOM 1669 C C . ASN A 1 207 ? -13.204 4.826 26.493 1.00 69.50 207 ASN A C 1
ATOM 167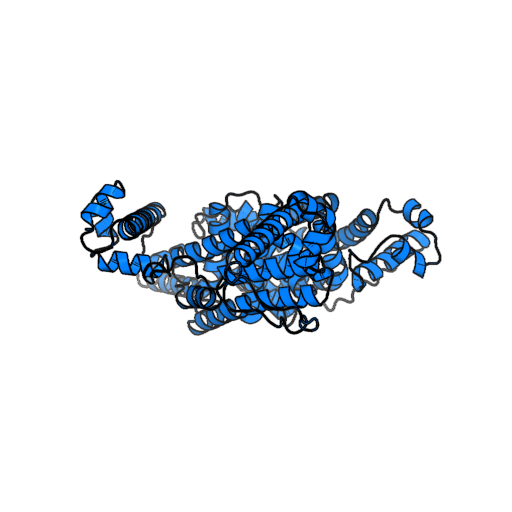1 O O . ASN A 1 207 ? -13.799 4.129 27.310 1.00 69.50 207 ASN A O 1
ATOM 1675 N N . ILE A 1 208 ? -12.483 4.310 25.499 1.00 66.06 208 ILE A N 1
ATOM 1676 C CA . ILE A 1 208 ? -12.426 2.874 25.210 1.00 66.06 208 ILE A CA 1
ATOM 1677 C C . ILE A 1 208 ? -11.594 2.151 26.276 1.00 66.06 208 ILE A C 1
ATOM 1679 O O . ILE A 1 208 ? -12.061 1.177 26.865 1.00 66.06 208 ILE A O 1
ATOM 1683 N N . ILE A 1 209 ? -10.425 2.694 26.643 1.00 60.66 209 ILE A N 1
ATOM 1684 C CA . ILE A 1 209 ? -9.591 2.135 27.728 1.00 60.66 209 ILE A CA 1
ATOM 1685 C C . ILE A 1 209 ? -10.354 2.112 29.066 1.00 60.66 209 ILE A C 1
ATOM 1687 O O . ILE A 1 209 ? -10.165 1.216 29.891 1.00 60.66 209 ILE A O 1
ATOM 1691 N N . SER A 1 210 ? -11.238 3.086 29.309 1.00 55.59 210 SER A N 1
ATOM 1692 C CA . SER A 1 210 ? -12.039 3.127 30.538 1.00 55.59 210 SER A CA 1
ATOM 1693 C C . SER A 1 210 ? -13.091 2.012 30.627 1.00 55.59 210 SER A C 1
ATOM 1695 O O . SER A 1 210 ? -13.416 1.576 31.737 1.00 55.59 210 SER A O 1
ATOM 1697 N N . LEU A 1 211 ? -13.584 1.531 29.479 1.00 50.72 211 LEU A N 1
ATOM 1698 C CA . LEU A 1 211 ? -14.602 0.483 29.371 1.00 50.72 211 LEU A CA 1
ATOM 1699 C C . LEU A 1 211 ? -14.006 -0.923 29.533 1.00 50.72 211 LEU A C 1
ATOM 1701 O O . LEU A 1 211 ? -14.646 -1.783 30.139 1.00 50.72 211 LEU A O 1
ATOM 1705 N N . ASN A 1 212 ? -12.758 -1.136 29.102 1.00 51.53 212 ASN A N 1
ATOM 1706 C CA . ASN A 1 212 ? -12.047 -2.406 29.260 1.00 51.53 212 ASN A CA 1
ATOM 1707 C C . ASN A 1 212 ? -11.468 -2.551 30.686 1.00 51.53 212 ASN A C 1
ATOM 1709 O O . ASN A 1 212 ? -10.294 -2.296 30.959 1.00 51.53 212 ASN A O 1
ATOM 1713 N N . ARG A 1 213 ? -12.323 -2.934 31.649 1.00 45.19 213 ARG A N 1
ATOM 1714 C CA . ARG A 1 213 ? -11.970 -3.060 33.083 1.00 45.19 213 ARG A CA 1
ATOM 1715 C C . ARG A 1 213 ? -10.953 -4.171 33.399 1.00 45.19 213 ARG A C 1
ATOM 1717 O O . ARG A 1 213 ? -10.361 -4.117 34.474 1.00 45.19 213 ARG A O 1
ATOM 1724 N N . ASN A 1 214 ? -10.717 -5.112 32.480 1.00 44.66 214 ASN A N 1
ATOM 1725 C CA . ASN A 1 214 ? -9.922 -6.325 32.720 1.00 44.66 214 ASN A CA 1
ATOM 1726 C C . ASN A 1 214 ? -8.530 -6.352 32.048 1.00 44.66 214 ASN A C 1
ATOM 1728 O O . ASN A 1 214 ? -7.851 -7.371 32.143 1.00 44.66 214 ASN A O 1
ATOM 1732 N N . GLN A 1 215 ? -8.070 -5.266 31.408 1.00 50.09 215 GLN A N 1
ATOM 1733 C CA . GLN A 1 215 ? -6.723 -5.187 30.812 1.00 50.09 215 GLN A CA 1
ATOM 1734 C C . GLN A 1 215 ? -5.825 -4.142 31.509 1.00 50.09 215 GLN A C 1
ATOM 1736 O O . GLN A 1 215 ? -6.332 -3.157 32.061 1.00 50.09 215 GLN A O 1
ATOM 1741 N N . PRO A 1 216 ? -4.487 -4.328 31.525 1.00 50.72 216 PRO A N 1
ATOM 1742 C CA . PRO A 1 216 ? -3.565 -3.374 32.135 1.00 50.72 216 PRO A CA 1
ATOM 1743 C C . PRO A 1 216 ? -3.623 -2.012 31.434 1.00 50.72 216 PRO A C 1
ATOM 1745 O O . PRO A 1 216 ? -3.187 -1.853 30.302 1.00 50.72 216 PRO A O 1
ATOM 1748 N N . LYS A 1 217 ? -4.113 -0.991 32.141 1.00 48.69 217 LYS A N 1
ATOM 1749 C CA . LYS A 1 217 ? -4.341 0.356 31.586 1.00 48.69 217 LYS A CA 1
ATOM 1750 C C . LYS A 1 217 ? -3.066 1.161 31.280 1.00 48.69 217 LYS A C 1
ATOM 1752 O O . LYS A 1 217 ? -3.168 2.253 30.733 1.00 48.69 217 LYS A O 1
ATOM 1757 N N . SER A 1 218 ? -1.878 0.676 31.656 1.00 51.47 218 SER A N 1
ATOM 1758 C CA . SER A 1 218 ? -0.602 1.384 31.474 1.00 51.47 218 SER A CA 1
ATOM 1759 C C . SER A 1 218 ? 0.383 0.581 30.625 1.00 51.47 218 SER A C 1
ATOM 1761 O O . SER A 1 218 ? 0.470 -0.636 30.746 1.00 51.47 218 SER A O 1
ATOM 1763 N N . GLU A 1 219 ? 1.168 1.267 29.793 1.00 45.09 219 GLU A N 1
ATOM 1764 C CA . GLU A 1 219 ? 2.242 0.686 28.967 1.00 45.09 219 GLU A CA 1
ATOM 1765 C C . GLU A 1 219 ? 3.232 -0.153 29.791 1.00 45.09 219 GLU A C 1
ATOM 1767 O O . GLU A 1 219 ? 3.535 -1.290 29.436 1.00 45.09 219 GLU A O 1
ATOM 1772 N N . LYS A 1 220 ? 3.612 0.337 30.979 1.00 49.00 220 LYS A N 1
ATOM 1773 C CA . LYS A 1 220 ? 4.422 -0.419 31.945 1.00 49.00 220 LYS A CA 1
ATOM 1774 C C . LYS A 1 220 ? 3.749 -1.727 32.372 1.00 49.00 220 LYS A C 1
ATOM 1776 O O . LYS A 1 220 ? 4.421 -2.745 32.502 1.00 49.00 220 LYS A O 1
ATOM 1781 N N . GLY A 1 221 ? 2.432 -1.724 32.585 1.00 60.22 221 GLY A N 1
ATOM 1782 C CA . GLY A 1 221 ? 1.697 -2.927 32.976 1.00 60.22 221 GLY A CA 1
ATOM 1783 C C . GLY A 1 221 ? 1.581 -3.954 31.851 1.00 60.22 221 GLY A C 1
ATOM 1784 O O . GLY A 1 221 ? 1.665 -5.152 32.105 1.00 60.22 221 GLY A O 1
ATOM 1785 N N . ARG A 1 222 ? 1.472 -3.482 30.609 1.00 62.81 222 ARG A N 1
ATOM 1786 C CA . ARG A 1 222 ? 1.445 -4.317 29.404 1.00 62.81 222 ARG A CA 1
ATOM 1787 C C . ARG A 1 222 ? 2.796 -4.962 29.116 1.00 62.81 222 ARG A C 1
ATOM 1789 O O . ARG A 1 222 ? 2.860 -6.174 28.957 1.00 62.81 222 ARG A O 1
ATOM 1796 N N . SER A 1 223 ? 3.875 -4.179 29.178 1.00 57.69 223 SER A N 1
ATOM 1797 C CA . SER A 1 223 ? 5.253 -4.684 29.106 1.00 57.69 223 SER A CA 1
ATOM 1798 C C . SER A 1 223 ? 5.529 -5.714 30.207 1.00 57.69 223 SER A C 1
ATOM 1800 O O . SER A 1 223 ? 6.017 -6.802 29.922 1.00 57.69 223 SER A O 1
ATOM 1802 N N . THR A 1 224 ? 5.107 -5.437 31.447 1.00 70.00 224 THR A N 1
ATOM 1803 C CA . THR A 1 224 ? 5.243 -6.394 32.560 1.00 70.00 224 THR A CA 1
ATOM 1804 C C . THR A 1 224 ? 4.483 -7.695 32.286 1.00 70.00 224 THR A C 1
ATOM 1806 O O . THR A 1 224 ? 5.009 -8.778 32.523 1.00 70.00 224 THR A O 1
ATOM 1809 N N . ARG A 1 225 ? 3.250 -7.608 31.770 1.00 79.88 225 ARG A N 1
ATOM 1810 C CA . ARG A 1 225 ? 2.439 -8.781 31.421 1.00 79.88 225 ARG A CA 1
ATOM 1811 C C . ARG A 1 225 ? 3.071 -9.604 30.291 1.00 79.88 225 ARG A C 1
ATOM 1813 O O . ARG A 1 225 ? 3.052 -10.827 30.377 1.00 79.88 225 ARG A O 1
ATOM 1820 N N . ARG A 1 226 ? 3.667 -8.948 29.291 1.00 72.88 226 ARG A N 1
ATOM 1821 C CA . ARG A 1 226 ? 4.385 -9.601 28.189 1.00 72.88 226 ARG A CA 1
ATOM 1822 C C . ARG A 1 226 ? 5.651 -10.309 28.663 1.00 72.88 226 ARG A C 1
ATOM 1824 O O . ARG A 1 226 ? 5.829 -11.468 28.325 1.00 72.88 226 ARG A O 1
ATOM 1831 N N . ILE A 1 227 ? 6.457 -9.668 29.514 1.00 77.44 227 ILE A N 1
ATOM 1832 C CA . ILE A 1 227 ? 7.643 -10.294 30.129 1.00 77.44 227 ILE A CA 1
ATOM 1833 C C . ILE A 1 227 ? 7.243 -11.581 30.856 1.00 77.44 227 ILE A C 1
ATOM 1835 O O . ILE A 1 227 ? 7.872 -12.614 30.666 1.00 77.44 227 ILE A O 1
ATOM 1839 N N . ILE A 1 228 ? 6.154 -11.548 31.634 1.00 86.00 228 ILE A N 1
ATOM 1840 C CA . ILE A 1 228 ? 5.645 -12.741 32.325 1.00 86.00 228 ILE A CA 1
ATOM 1841 C C . ILE A 1 228 ? 5.325 -13.863 31.332 1.00 86.00 228 ILE A C 1
ATOM 1843 O O . ILE A 1 228 ? 5.664 -15.016 31.595 1.00 86.00 228 ILE A O 1
ATOM 1847 N N . LEU A 1 229 ? 4.667 -13.545 30.215 1.00 83.44 229 LEU A N 1
ATOM 1848 C CA . LEU A 1 229 ? 4.299 -14.536 29.209 1.00 83.44 229 LEU A CA 1
ATOM 1849 C C . LEU A 1 229 ? 5.515 -15.047 28.426 1.00 83.44 229 LEU A C 1
ATOM 1851 O O . LEU A 1 229 ? 5.647 -16.253 28.280 1.00 83.44 229 LEU A O 1
ATOM 1855 N N . GLU A 1 230 ? 6.448 -14.195 28.007 1.00 75.88 230 GLU A N 1
ATOM 1856 C CA . GLU A 1 230 ? 7.684 -14.615 27.326 1.00 75.88 230 GLU A CA 1
ATOM 1857 C C . GLU A 1 230 ? 8.568 -15.485 28.231 1.00 75.88 230 GLU A C 1
ATOM 1859 O O . GLU A 1 230 ? 9.051 -16.535 27.805 1.00 75.88 230 GLU A O 1
ATOM 1864 N N . THR A 1 231 ? 8.721 -15.114 29.506 1.00 83.44 231 THR A N 1
ATOM 1865 C CA . THR A 1 231 ? 9.424 -15.950 30.489 1.00 83.44 231 THR A CA 1
ATOM 1866 C C . THR A 1 231 ? 8.706 -17.282 30.692 1.00 83.44 231 THR A C 1
ATOM 1868 O O . THR A 1 231 ? 9.349 -18.330 30.684 1.00 83.44 231 THR A O 1
ATOM 1871 N N . ALA A 1 232 ? 7.378 -17.269 30.844 1.00 86.38 232 ALA A N 1
ATOM 1872 C CA . ALA A 1 232 ? 6.602 -18.497 30.992 1.00 86.38 232 ALA A CA 1
ATOM 1873 C C . ALA A 1 232 ? 6.718 -19.404 29.761 1.00 86.38 232 ALA A C 1
ATOM 1875 O O . ALA A 1 232 ? 6.821 -20.617 29.924 1.00 86.38 232 ALA A O 1
ATOM 1876 N N . ARG A 1 233 ? 6.731 -18.827 28.554 1.00 82.69 233 ARG A N 1
ATOM 1877 C CA . ARG A 1 233 ? 6.927 -19.548 27.295 1.00 82.69 233 ARG A CA 1
ATOM 1878 C C . ARG A 1 233 ? 8.275 -20.259 27.295 1.00 82.69 233 ARG A C 1
ATOM 1880 O O . ARG A 1 233 ? 8.298 -21.480 27.208 1.00 82.69 233 ARG A O 1
ATOM 1887 N N . ASN A 1 234 ? 9.366 -19.517 27.484 1.00 77.69 234 ASN A N 1
ATOM 1888 C CA . ASN A 1 234 ? 10.721 -20.073 27.443 1.00 77.69 234 ASN A CA 1
ATOM 1889 C C . ASN A 1 234 ? 10.902 -21.196 28.482 1.00 77.69 234 ASN A C 1
ATOM 1891 O O . ASN A 1 234 ? 11.454 -22.252 28.181 1.00 77.69 234 ASN A O 1
ATOM 1895 N N . GLU A 1 235 ? 10.384 -20.996 29.697 1.00 84.62 235 GLU A N 1
ATOM 1896 C CA . GLU A 1 235 ? 10.454 -22.001 30.760 1.00 84.62 235 GLU A CA 1
ATOM 1897 C C . GLU A 1 235 ? 9.617 -23.245 30.433 1.00 84.62 235 GLU A C 1
ATOM 1899 O O . GLU A 1 235 ? 10.074 -24.369 30.642 1.00 84.62 235 GLU A O 1
ATOM 1904 N N . PHE A 1 236 ? 8.406 -23.082 29.894 1.00 85.50 236 PHE A N 1
ATOM 1905 C CA . PHE A 1 236 ? 7.582 -24.224 29.506 1.00 85.50 236 PHE A CA 1
ATOM 1906 C C . PHE A 1 236 ? 8.126 -24.974 28.280 1.00 85.50 236 PHE A C 1
ATOM 1908 O O . PHE A 1 236 ? 7.924 -26.186 28.219 1.00 85.50 236 PHE A O 1
ATOM 1915 N N . GLU A 1 237 ? 8.799 -24.300 27.341 1.00 73.50 237 GLU A N 1
ATOM 1916 C CA . GLU A 1 237 ? 9.459 -24.929 26.184 1.00 73.50 237 GLU A CA 1
ATOM 1917 C C . GLU A 1 237 ? 10.639 -25.802 26.620 1.00 73.50 237 GLU A C 1
ATOM 1919 O O . GLU A 1 237 ? 10.780 -26.924 26.146 1.00 73.50 237 GLU A O 1
ATOM 1924 N N . HIS A 1 238 ? 11.469 -25.310 27.544 1.00 73.19 238 HIS A N 1
ATOM 1925 C CA . HIS A 1 238 ? 12.696 -26.008 27.940 1.00 73.19 238 HIS A CA 1
ATOM 1926 C C . HIS A 1 238 ? 12.460 -27.088 28.998 1.00 73.19 238 HIS A C 1
ATOM 1928 O O . HIS A 1 238 ? 13.078 -28.147 28.950 1.00 73.19 238 HIS A O 1
ATOM 1934 N N . ASN A 1 239 ? 11.566 -26.832 29.954 1.00 75.75 239 ASN A N 1
ATOM 1935 C CA . ASN A 1 239 ? 11.405 -27.683 31.138 1.00 75.75 239 ASN A CA 1
ATOM 1936 C C . ASN A 1 239 ? 10.043 -28.396 31.184 1.00 75.75 239 ASN A C 1
ATOM 1938 O O . ASN A 1 239 ? 9.762 -29.150 32.117 1.00 75.75 239 ASN A O 1
ATOM 1942 N N . GLY A 1 240 ? 9.182 -28.158 30.189 1.00 74.00 240 GLY A N 1
ATOM 1943 C CA . GLY A 1 240 ? 7.812 -28.652 30.164 1.00 74.00 240 GLY A CA 1
ATOM 1944 C C . GLY A 1 240 ? 6.908 -27.935 31.170 1.00 74.00 240 GLY A C 1
ATOM 1945 O O . GLY A 1 240 ? 7.308 -27.484 32.241 1.00 74.00 240 GLY A O 1
ATOM 1946 N N . SER A 1 241 ? 5.609 -27.843 30.873 1.00 73.50 241 SER A N 1
ATOM 1947 C CA . SER A 1 241 ? 4.701 -27.112 31.768 1.00 73.50 241 SER A CA 1
ATOM 1948 C C . SER A 1 241 ? 4.428 -27.820 33.101 1.00 73.50 241 SER A C 1
ATOM 1950 O O . SER A 1 241 ? 3.827 -27.213 33.984 1.00 73.50 241 SER A O 1
ATOM 1952 N N . LYS A 1 242 ? 4.808 -29.088 33.293 1.00 71.69 242 LYS A N 1
ATOM 1953 C CA . LYS A 1 242 ? 4.528 -29.861 34.516 1.00 71.69 242 LYS A CA 1
ATOM 1954 C C . LYS A 1 242 ? 5.636 -29.576 35.544 1.00 71.69 242 LYS A C 1
ATOM 1956 O O . LYS A 1 242 ? 6.794 -29.824 35.271 1.00 71.69 242 LYS A O 1
ATOM 1961 N N . GLY A 1 243 ? 5.287 -29.015 36.706 1.00 74.69 243 GLY A N 1
ATOM 1962 C CA . GLY A 1 243 ? 6.255 -28.644 37.758 1.00 74.69 243 GLY A CA 1
ATOM 1963 C C . GLY A 1 243 ? 6.613 -27.152 37.844 1.00 74.69 243 GLY A C 1
ATOM 1964 O O . GLY A 1 243 ? 6.871 -26.662 38.937 1.00 74.69 243 GLY A O 1
ATOM 1965 N N . ILE A 1 244 ? 6.504 -26.380 36.755 1.00 85.69 244 ILE A N 1
ATOM 1966 C CA . ILE A 1 244 ? 6.756 -24.926 36.808 1.00 85.69 244 ILE A CA 1
ATOM 1967 C C . ILE A 1 244 ? 5.648 -24.198 37.579 1.00 85.69 244 ILE A C 1
ATOM 1969 O O . ILE A 1 244 ? 4.461 -24.365 37.287 1.00 85.69 244 ILE A O 1
ATOM 1973 N N . THR A 1 245 ? 6.012 -23.360 38.546 1.00 90.00 245 THR A N 1
ATOM 1974 C CA . THR A 1 245 ? 5.066 -22.572 39.352 1.00 90.00 245 THR A CA 1
ATOM 1975 C C . THR A 1 245 ? 5.047 -21.102 38.925 1.00 90.00 245 THR A C 1
ATOM 1977 O O . THR A 1 245 ? 5.985 -20.610 38.305 1.00 90.00 245 THR A O 1
ATOM 1980 N N . ILE A 1 246 ? 3.995 -20.359 39.297 1.00 88.88 246 ILE A N 1
ATOM 1981 C CA . ILE A 1 246 ? 3.965 -18.891 39.120 1.00 88.88 246 ILE A CA 1
ATOM 1982 C C . ILE A 1 246 ? 5.141 -18.231 39.849 1.00 88.88 246 ILE A C 1
ATOM 1984 O O . ILE A 1 246 ? 5.698 -17.249 39.371 1.00 88.88 246 ILE A O 1
ATOM 1988 N N . ALA A 1 247 ? 5.531 -18.786 40.998 1.00 87.94 247 ALA A N 1
ATOM 1989 C CA . ALA A 1 247 ? 6.678 -18.323 41.762 1.00 87.94 247 ALA A CA 1
ATOM 1990 C C . ALA A 1 247 ? 7.992 -18.438 40.977 1.00 87.94 247 ALA A C 1
ATOM 1992 O O . ALA A 1 247 ? 8.762 -17.484 40.976 1.00 87.94 247 ALA A O 1
ATOM 1993 N N . HIS A 1 248 ? 8.197 -19.562 40.289 1.00 87.25 248 HIS A N 1
ATOM 1994 C CA . HIS A 1 248 ? 9.356 -19.795 39.423 1.00 87.25 248 HIS A CA 1
ATOM 1995 C C . HIS A 1 248 ? 9.388 -18.828 38.235 1.00 87.25 248 HIS A C 1
ATOM 1997 O O . HIS A 1 248 ? 10.413 -18.224 37.944 1.00 87.25 248 HIS A O 1
ATOM 2003 N N . ILE A 1 249 ? 8.236 -18.607 37.594 1.00 88.94 249 ILE A N 1
ATOM 2004 C CA . ILE A 1 249 ? 8.111 -17.642 36.489 1.00 88.94 249 ILE A CA 1
ATOM 2005 C C . ILE A 1 249 ? 8.418 -16.220 36.975 1.00 88.94 249 ILE A C 1
ATOM 2007 O O . ILE A 1 249 ? 9.110 -15.475 36.290 1.00 88.94 249 ILE A O 1
ATOM 2011 N N . ALA A 1 250 ? 7.931 -15.841 38.161 1.00 88.44 250 ALA A N 1
ATOM 2012 C CA . ALA A 1 250 ? 8.208 -14.533 38.749 1.00 88.44 250 ALA A CA 1
ATOM 2013 C C . ALA A 1 250 ? 9.711 -14.325 38.985 1.00 88.44 250 ALA A C 1
ATOM 2015 O O . ALA A 1 250 ? 10.250 -13.288 38.609 1.00 88.44 250 ALA A O 1
ATOM 2016 N N . GLU A 1 251 ? 10.384 -15.330 39.546 1.00 91.50 251 GLU A N 1
ATOM 2017 C CA . GLU A 1 251 ? 11.825 -15.311 39.800 1.00 91.50 251 GLU A CA 1
ATOM 2018 C C . GLU A 1 251 ? 12.633 -15.166 38.505 1.00 91.50 251 GLU A C 1
ATOM 2020 O O . GLU A 1 251 ? 13.451 -14.255 38.390 1.00 91.50 251 GLU A O 1
ATOM 2025 N N . LYS A 1 252 ? 12.339 -15.990 37.493 1.00 87.31 252 LYS A N 1
ATOM 2026 C CA . LYS A 1 252 ? 13.004 -15.938 36.182 1.00 87.31 252 LYS A CA 1
ATOM 2027 C C . LYS A 1 252 ? 12.753 -14.638 35.422 1.00 87.31 252 LYS A C 1
ATOM 2029 O O . LYS A 1 252 ? 13.630 -14.175 34.701 1.00 87.31 252 LYS A O 1
ATOM 2034 N N . ALA A 1 253 ? 11.586 -14.030 35.615 1.00 81.94 253 ALA A N 1
ATOM 2035 C CA . ALA A 1 253 ? 11.233 -12.744 35.024 1.00 81.94 253 ALA A CA 1
ATOM 2036 C C . ALA A 1 253 ? 11.860 -11.546 35.765 1.00 81.94 253 ALA A C 1
ATOM 2038 O O . ALA A 1 253 ? 11.687 -10.408 35.329 1.00 81.94 253 ALA A O 1
ATOM 2039 N N . GLY A 1 254 ? 12.530 -11.763 36.906 1.00 85.44 254 GLY A N 1
ATOM 2040 C CA . GLY A 1 254 ? 13.023 -10.684 37.768 1.00 85.44 254 GLY A CA 1
ATOM 2041 C C . GLY A 1 254 ? 11.896 -9.865 38.415 1.00 85.44 254 GLY A C 1
ATOM 2042 O O . GLY A 1 254 ? 12.059 -8.676 38.689 1.00 85.44 254 GLY A O 1
ATOM 2043 N N . LEU A 1 255 ? 10.725 -10.472 38.630 1.00 88.75 255 LEU A N 1
ATOM 2044 C CA . LEU A 1 255 ? 9.517 -9.820 39.136 1.00 88.75 255 LEU A CA 1
ATOM 2045 C C . LEU A 1 255 ? 9.107 -10.370 40.506 1.00 88.75 255 LEU A C 1
ATOM 2047 O O . LEU A 1 255 ? 9.310 -11.534 40.839 1.00 88.75 255 LEU A O 1
ATOM 2051 N N . SER A 1 256 ? 8.428 -9.542 41.306 1.00 88.19 256 SER A N 1
ATOM 2052 C CA . SER A 1 256 ? 7.805 -10.037 42.538 1.00 88.19 256 SER A CA 1
ATOM 2053 C C . SER A 1 256 ? 6.644 -10.988 42.218 1.00 88.19 256 SER A C 1
ATOM 2055 O O . SER A 1 256 ? 5.893 -10.773 41.261 1.00 88.19 256 SER A O 1
ATOM 2057 N N . ARG A 1 257 ? 6.416 -11.994 43.072 1.00 84.94 257 ARG A N 1
ATOM 2058 C CA . ARG A 1 257 ? 5.249 -12.892 42.954 1.00 84.94 257 ARG A CA 1
ATOM 2059 C C . ARG A 1 257 ? 3.935 -12.106 42.908 1.00 84.94 257 ARG A C 1
ATOM 2061 O O . ARG A 1 257 ? 3.072 -12.403 42.088 1.00 84.94 257 ARG A O 1
ATOM 2068 N N . GLY A 1 258 ? 3.806 -11.064 43.736 1.00 67.06 258 GLY A N 1
ATOM 2069 C CA . GLY A 1 258 ? 2.635 -10.181 43.754 1.00 67.06 258 GLY A CA 1
ATOM 2070 C C . GLY A 1 258 ? 2.413 -9.443 42.429 1.00 67.06 258 GLY A C 1
ATOM 2071 O O . GLY A 1 258 ? 1.272 -9.271 42.003 1.00 67.06 258 GLY A O 1
ATOM 2072 N N . THR A 1 259 ? 3.491 -9.078 41.729 1.00 76.81 259 THR A N 1
ATOM 2073 C CA . THR A 1 259 ? 3.422 -8.488 40.385 1.00 76.81 259 THR A CA 1
ATOM 2074 C C . THR A 1 259 ? 2.840 -9.472 39.378 1.00 76.81 259 THR A C 1
ATOM 2076 O O . THR A 1 259 ? 2.013 -9.072 38.566 1.00 76.81 259 THR A O 1
ATOM 2079 N N . VAL A 1 260 ? 3.215 -10.751 39.439 1.00 77.94 260 VAL A N 1
ATOM 2080 C CA . VAL A 1 260 ? 2.682 -11.771 38.523 1.00 77.94 260 VAL A CA 1
ATOM 2081 C C . VAL A 1 260 ? 1.219 -12.094 38.835 1.00 77.94 260 VAL A C 1
ATOM 2083 O O . VAL A 1 260 ? 0.388 -12.096 37.925 1.00 77.94 260 VAL A O 1
ATOM 2086 N N . TYR A 1 261 ? 0.869 -12.238 40.119 1.00 79.19 261 TYR A N 1
ATOM 2087 C CA . TYR A 1 261 ? -0.514 -12.476 40.562 1.00 79.19 261 TYR A CA 1
ATOM 2088 C C . TYR A 1 261 ? -1.482 -11.332 40.241 1.00 79.19 261 TYR A C 1
ATOM 2090 O O . TYR A 1 261 ? -2.690 -11.551 40.147 1.00 79.19 261 TYR A O 1
ATOM 2098 N N . LYS A 1 262 ? -0.966 -10.116 40.031 1.00 73.94 262 LYS A N 1
ATOM 2099 C CA . LYS A 1 262 ? -1.756 -8.982 39.542 1.00 73.94 262 LYS A CA 1
ATOM 2100 C C . LYS A 1 262 ? -2.305 -9.210 38.127 1.00 73.94 262 LYS A C 1
ATOM 2102 O O . LYS A 1 262 ? -3.355 -8.659 37.808 1.00 73.94 262 LYS A O 1
ATOM 2107 N N . TYR A 1 263 ? -1.613 -9.995 37.298 1.00 68.44 263 TYR A N 1
ATOM 2108 C CA . TYR A 1 263 ? -1.992 -10.255 35.904 1.00 68.44 263 TYR A CA 1
ATOM 2109 C C . TYR A 1 263 ? -2.563 -11.656 35.687 1.00 68.44 263 TYR A C 1
ATOM 2111 O O . TYR A 1 263 ? -3.482 -11.811 34.887 1.00 68.44 263 TYR A O 1
ATOM 2119 N N . PHE A 1 264 ? -2.051 -12.661 36.400 1.00 81.12 264 PHE A N 1
ATOM 2120 C CA . PHE A 1 264 ? -2.466 -14.055 36.256 1.00 81.12 264 PHE A CA 1
ATOM 2121 C C . PHE A 1 264 ? -2.658 -14.684 37.633 1.00 81.12 264 PHE A C 1
ATOM 2123 O O . PHE A 1 264 ? -1.699 -14.850 38.386 1.00 81.12 264 PHE A O 1
ATOM 2130 N N . LYS A 1 265 ? -3.903 -15.030 37.981 1.00 76.06 265 LYS A N 1
ATOM 2131 C CA . LYS A 1 265 ? -4.221 -15.544 39.321 1.00 76.06 265 LYS A CA 1
ATOM 2132 C C . LYS A 1 265 ? -3.825 -17.003 39.484 1.00 76.06 265 LYS A C 1
ATOM 2134 O O . LYS A 1 265 ? -3.449 -17.419 40.576 1.00 76.06 265 LYS A O 1
ATOM 2139 N N . LYS A 1 266 ? -3.900 -17.775 38.403 1.00 84.06 266 LYS A N 1
ATOM 2140 C CA . LYS A 1 266 ? -3.498 -19.183 38.359 1.00 84.06 266 LYS A CA 1
ATOM 2141 C C . LYS A 1 266 ? -2.679 -19.473 37.109 1.00 84.06 266 LYS A C 1
ATOM 2143 O O . LYS A 1 266 ? -2.755 -18.772 36.105 1.00 84.06 266 LYS A O 1
ATOM 2148 N N . LYS A 1 267 ? -1.891 -20.546 37.169 1.00 82.25 267 LYS A N 1
ATOM 2149 C CA . LYS A 1 267 ? -1.015 -20.986 36.074 1.00 82.25 267 LYS A CA 1
ATOM 2150 C C . LYS A 1 267 ? -1.789 -21.267 34.784 1.00 82.25 267 LYS A C 1
ATOM 2152 O O . LYS A 1 267 ? -1.259 -21.066 33.699 1.00 82.25 267 LYS A O 1
ATOM 2157 N N . GLU A 1 268 ? -3.047 -21.681 34.908 1.00 78.81 268 GLU A N 1
ATOM 2158 C CA . GLU A 1 268 ? -3.934 -21.871 33.760 1.00 78.81 268 GLU A CA 1
ATOM 2159 C C . GLU A 1 268 ? -4.244 -20.553 33.038 1.00 78.81 268 GLU A C 1
ATOM 2161 O O . GLU A 1 268 ? -4.360 -20.540 31.820 1.00 78.81 268 GLU A O 1
ATOM 2166 N N . ASP A 1 269 ? -4.283 -19.423 33.749 1.00 78.12 269 ASP A N 1
ATOM 2167 C CA . ASP A 1 269 ? -4.467 -18.107 33.128 1.00 78.12 269 ASP A CA 1
ATOM 2168 C C . ASP A 1 269 ? -3.230 -17.708 32.313 1.00 78.12 269 ASP A C 1
ATOM 2170 O O . ASP A 1 269 ? -3.367 -17.083 31.265 1.00 78.12 269 ASP A O 1
ATOM 2174 N N . ILE A 1 270 ? -2.030 -18.099 32.766 1.00 81.38 270 ILE A N 1
ATOM 2175 C CA . ILE A 1 270 ? -0.781 -17.930 32.006 1.00 81.38 270 ILE A CA 1
ATOM 2176 C C . ILE A 1 270 ? -0.826 -18.806 30.757 1.00 81.38 270 ILE A C 1
ATOM 2178 O O . ILE A 1 270 ? -0.554 -18.313 29.672 1.00 81.38 270 ILE A O 1
ATOM 2182 N N . LYS A 1 271 ? -1.225 -20.078 30.878 1.00 76.69 271 LYS A N 1
ATOM 2183 C CA . LYS A 1 271 ? -1.381 -20.970 29.718 1.00 76.69 271 LYS A CA 1
ATOM 2184 C C . LYS A 1 271 ? -2.399 -20.432 28.717 1.00 76.69 271 LYS A C 1
ATOM 2186 O O . LYS A 1 271 ? -2.119 -20.425 27.529 1.00 76.69 271 LYS A O 1
ATOM 2191 N N . ASN A 1 272 ? -3.542 -19.935 29.178 1.00 69.44 272 ASN A N 1
ATOM 2192 C CA . ASN A 1 272 ? -4.544 -19.310 28.316 1.00 69.44 272 ASN A CA 1
ATOM 2193 C C . ASN A 1 272 ? -4.025 -18.010 27.690 1.00 69.44 272 ASN A C 1
ATOM 2195 O O . ASN A 1 272 ? -4.287 -17.753 26.520 1.00 69.44 272 ASN A O 1
ATOM 2199 N N . GLY A 1 273 ? -3.255 -17.218 28.440 1.00 69.56 273 GLY A N 1
ATOM 2200 C CA . GLY A 1 273 ? -2.542 -16.055 27.915 1.00 69.56 273 GLY A CA 1
ATOM 2201 C C . GLY A 1 273 ? -1.540 -16.432 26.825 1.00 69.56 273 GLY A C 1
ATOM 2202 O O . GLY A 1 273 ? -1.519 -15.785 25.788 1.00 69.56 273 GLY A O 1
ATOM 2203 N N . LEU A 1 274 ? -0.783 -17.516 27.017 1.00 72.75 274 LEU A N 1
ATOM 2204 C CA . LEU A 1 274 ? 0.150 -18.054 26.028 1.00 72.75 274 LEU A CA 1
ATOM 2205 C C . LEU A 1 274 ? -0.566 -18.574 24.786 1.00 72.75 274 LEU A C 1
ATOM 2207 O O . LEU A 1 274 ? -0.124 -18.270 23.691 1.00 72.75 274 LEU A O 1
ATOM 2211 N N . LYS A 1 275 ? -1.682 -19.301 24.933 1.00 62.81 275 LYS A N 1
ATOM 2212 C CA . LYS A 1 275 ? -2.491 -19.744 23.784 1.00 62.81 275 LYS A CA 1
ATOM 2213 C C . LYS A 1 275 ? -2.981 -18.563 22.947 1.00 62.81 275 LYS A C 1
ATOM 2215 O O . LYS A 1 275 ? -2.959 -18.641 21.729 1.00 62.81 275 LYS A O 1
ATOM 2220 N N . LYS A 1 276 ? -3.412 -17.484 23.609 1.00 57.84 276 LYS A N 1
ATOM 2221 C CA . LYS A 1 276 ? -3.906 -16.272 22.944 1.00 57.84 276 LYS A CA 1
ATOM 2222 C C . LYS A 1 276 ? -2.791 -15.452 22.298 1.00 57.84 276 LYS A C 1
ATOM 2224 O O . LYS A 1 276 ? -2.979 -14.920 21.213 1.00 57.84 276 LYS A O 1
ATOM 2229 N N . GLU A 1 277 ? -1.640 -15.320 22.954 1.00 58.50 277 GLU A N 1
ATOM 2230 C CA . GLU A 1 277 ? -0.545 -14.487 22.442 1.00 58.50 277 GLU A CA 1
ATOM 2231 C C . GLU A 1 277 ? 0.391 -15.220 21.477 1.00 58.50 277 GLU A C 1
ATOM 2233 O O . GLU A 1 277 ? 0.931 -14.584 20.571 1.00 58.50 277 GLU A O 1
ATOM 2238 N N . PHE A 1 278 ? 0.521 -16.541 21.619 1.00 60.88 278 PHE A N 1
ATOM 2239 C CA . PHE A 1 278 ? 1.382 -17.422 20.826 1.00 60.88 278 PHE A CA 1
ATOM 2240 C C . PHE A 1 278 ? 0.601 -18.667 20.339 1.00 60.88 278 PHE A C 1
ATOM 2242 O O . PHE A 1 278 ? 0.829 -19.780 20.836 1.00 60.88 278 PHE A O 1
ATOM 2249 N N . PRO A 1 279 ? -0.341 -18.512 19.388 1.00 46.50 279 PRO A N 1
ATOM 2250 C CA . PRO A 1 279 ? -1.012 -19.656 18.776 1.00 46.50 279 PRO A CA 1
ATOM 2251 C C . PRO A 1 279 ? 0.034 -20.548 18.082 1.00 46.50 279 PRO A C 1
ATOM 2253 O O . PRO A 1 279 ? 0.823 -20.068 17.278 1.00 46.50 279 PRO A O 1
ATOM 2256 N N . GLY A 1 280 ? 0.111 -21.821 18.489 1.00 47.97 280 GLY A N 1
ATOM 2257 C CA . GLY A 1 280 ? 1.158 -22.784 18.092 1.00 47.97 280 GLY A CA 1
ATOM 2258 C C . GLY A 1 280 ? 1.918 -23.404 19.274 1.00 47.97 280 GLY A C 1
ATOM 2259 O O . GLY A 1 280 ? 2.383 -24.532 19.195 1.00 47.97 280 GLY A O 1
ATOM 2260 N N . PHE A 1 281 ? 1.947 -22.739 20.432 1.00 41.66 281 PHE A N 1
ATOM 2261 C CA . PHE A 1 281 ? 2.737 -23.170 21.597 1.00 41.66 281 PHE A CA 1
ATOM 2262 C C . PHE A 1 281 ? 2.305 -24.514 22.246 1.00 41.66 281 PHE A C 1
ATOM 2264 O O . PHE A 1 281 ? 3.093 -25.140 22.949 1.00 41.66 281 PHE A O 1
ATOM 2271 N N . LEU A 1 282 ? 1.065 -24.984 22.047 1.00 43.19 282 LEU A N 1
ATOM 2272 C CA . LEU A 1 282 ? 0.578 -26.250 22.640 1.00 43.19 282 LEU A CA 1
ATOM 2273 C C . LEU A 1 282 ? 0.446 -27.416 21.661 1.00 43.19 282 LEU A C 1
ATOM 2275 O O . LEU A 1 282 ? 0.203 -28.540 22.103 1.00 43.19 282 LEU A O 1
ATOM 2279 N N . ASN A 1 283 ? 0.631 -27.165 20.369 1.00 40.00 283 ASN A N 1
ATOM 2280 C CA . ASN A 1 283 ? 0.700 -28.209 19.360 1.00 40.00 283 ASN A CA 1
ATOM 2281 C C . ASN A 1 283 ? 2.185 -28.373 19.069 1.00 40.00 283 ASN A C 1
ATOM 2283 O O . ASN A 1 283 ? 2.760 -27.490 18.456 1.00 40.00 283 ASN A O 1
ATOM 2287 N N . GLY A 1 284 ? 2.829 -29.418 19.592 1.00 37.91 284 GLY A N 1
ATOM 2288 C CA . GLY A 1 284 ? 4.277 -29.613 19.480 1.00 37.91 284 GLY A CA 1
ATOM 2289 C C . GLY A 1 284 ? 4.771 -29.708 18.033 1.00 37.91 284 GLY A C 1
ATOM 2290 O O . GLY A 1 284 ? 5.014 -30.804 17.543 1.00 37.91 284 GLY A O 1
ATOM 2291 N N . SER A 1 285 ? 4.941 -28.570 17.370 1.00 27.83 285 SER A N 1
ATOM 2292 C CA . SER A 1 285 ? 5.457 -28.456 16.017 1.00 27.83 285 SER A CA 1
ATOM 2293 C C . SER A 1 285 ? 6.806 -27.750 16.064 1.00 27.83 285 SER A C 1
ATOM 2295 O O . SER A 1 285 ? 6.906 -26.523 16.108 1.00 27.83 285 SER A O 1
ATOM 2297 N N . SER A 1 286 ? 7.860 -28.560 15.984 1.00 27.09 286 SER A N 1
ATOM 2298 C CA . SER A 1 286 ? 8.910 -28.302 15.002 1.00 27.09 286 SER A CA 1
ATOM 2299 C C . SER A 1 286 ? 8.280 -27.794 13.700 1.00 27.09 286 SER A C 1
ATOM 2301 O O . SER A 1 286 ? 7.191 -28.240 13.336 1.00 27.09 286 SER A O 1
ATOM 2303 N N . LEU A 1 287 ? 8.954 -26.851 13.034 1.00 27.00 287 LEU A N 1
ATOM 2304 C CA . LEU A 1 287 ? 8.663 -26.423 11.659 1.00 27.00 287 LEU A CA 1
ATOM 2305 C C . LEU A 1 287 ? 8.012 -27.564 10.853 1.00 27.00 287 LEU A C 1
ATOM 2307 O O . LEU A 1 287 ? 8.566 -28.664 10.867 1.00 27.00 287 LEU A O 1
ATOM 2311 N N . PRO A 1 288 ? 6.863 -27.354 10.188 1.00 25.64 288 PRO A N 1
ATOM 2312 C CA . PRO A 1 288 ? 6.219 -28.435 9.461 1.00 25.64 288 PRO A CA 1
ATOM 2313 C C . PRO A 1 288 ? 7.172 -28.981 8.391 1.00 25.64 288 PRO A C 1
ATOM 2315 O O . PRO A 1 288 ? 7.581 -28.240 7.496 1.00 25.64 288 PRO A O 1
ATOM 2318 N N . ASP A 1 289 ? 7.440 -30.289 8.424 1.00 29.75 289 ASP A N 1
ATOM 2319 C CA . ASP A 1 289 ? 8.128 -31.074 7.379 1.00 29.75 289 ASP A CA 1
ATOM 2320 C C . ASP A 1 289 ? 7.350 -31.113 6.038 1.00 29.75 289 ASP A C 1
ATOM 2322 O O . ASP A 1 289 ? 7.568 -31.964 5.178 1.00 29.75 289 ASP A O 1
ATOM 2326 N N . SER A 1 290 ? 6.442 -30.159 5.812 1.00 29.00 290 SER A N 1
ATOM 2327 C CA . SER A 1 290 ? 5.568 -30.050 4.637 1.00 29.00 290 SER A CA 1
ATOM 2328 C C . SER A 1 290 ? 6.290 -29.714 3.321 1.00 29.00 290 SER A C 1
ATOM 2330 O O . SER A 1 290 ? 5.643 -29.510 2.302 1.00 29.00 290 SER A O 1
ATOM 2332 N N . LEU A 1 291 ? 7.628 -29.733 3.301 1.00 31.64 291 LEU A N 1
ATOM 2333 C CA . LEU A 1 291 ? 8.413 -29.750 2.061 1.00 31.64 291 LEU A CA 1
ATOM 2334 C C . LEU A 1 291 ? 8.388 -31.116 1.346 1.00 31.64 291 LEU A C 1
ATOM 2336 O O . LEU A 1 291 ? 8.940 -31.214 0.252 1.00 31.64 291 LEU A O 1
ATOM 2340 N N . ASN A 1 292 ? 7.774 -32.152 1.930 1.00 31.91 292 ASN A N 1
ATOM 2341 C CA . ASN A 1 292 ? 7.850 -33.511 1.386 1.00 31.91 292 ASN A CA 1
ATOM 2342 C C . ASN A 1 292 ? 6.758 -33.910 0.386 1.00 31.91 292 ASN A C 1
ATOM 2344 O O . ASN A 1 292 ? 7.011 -34.826 -0.387 1.00 31.91 292 ASN A O 1
ATOM 2348 N N . ASP A 1 293 ? 5.604 -33.240 0.321 1.00 30.64 293 ASP A N 1
ATOM 2349 C CA . ASP A 1 293 ? 4.481 -33.746 -0.484 1.00 30.64 293 ASP A CA 1
ATOM 2350 C C . ASP A 1 293 ? 3.826 -32.671 -1.357 1.00 30.64 293 ASP A C 1
ATOM 2352 O O . ASP A 1 293 ? 2.702 -32.238 -1.119 1.00 30.64 293 ASP A O 1
ATOM 2356 N N . SER A 1 294 ? 4.519 -32.271 -2.426 1.00 26.91 294 SER A N 1
ATOM 2357 C CA . SER A 1 294 ? 3.866 -31.750 -3.638 1.00 26.91 294 SER A CA 1
ATOM 2358 C C . SER A 1 294 ? 4.841 -31.703 -4.820 1.00 26.91 294 SER A C 1
ATOM 2360 O O . SER A 1 294 ? 5.353 -30.646 -5.185 1.00 26.91 294 SER A O 1
ATOM 2362 N N . HIS A 1 295 ? 5.097 -32.859 -5.437 1.00 26.75 295 HIS A N 1
ATOM 2363 C CA . HIS A 1 295 ? 5.699 -32.953 -6.770 1.00 26.75 295 HIS A CA 1
ATOM 2364 C C . HIS A 1 295 ? 4.612 -33.267 -7.812 1.00 26.75 295 HIS A C 1
ATOM 2366 O O . HIS A 1 295 ? 4.012 -34.339 -7.737 1.00 26.75 295 HIS A O 1
ATOM 2372 N N . PRO A 1 296 ? 4.388 -32.410 -8.824 1.00 26.86 296 PRO A N 1
ATOM 2373 C CA . PRO A 1 296 ? 3.797 -32.829 -10.084 1.00 26.86 296 PRO A CA 1
ATOM 2374 C C . PRO A 1 296 ? 4.901 -33.322 -11.037 1.00 26.86 296 PRO A C 1
ATOM 2376 O O . PRO A 1 296 ? 5.856 -32.605 -11.331 1.00 26.86 296 PRO A O 1
ATOM 2379 N N . ASP A 1 297 ? 4.726 -34.555 -11.510 1.00 27.98 297 ASP A N 1
ATOM 2380 C CA . ASP A 1 297 ? 5.237 -35.134 -12.759 1.00 27.98 297 ASP A CA 1
ATOM 2381 C C . ASP A 1 297 ? 6.757 -35.216 -13.005 1.00 27.98 297 ASP A C 1
ATOM 2383 O O . ASP A 1 297 ? 7.343 -34.482 -13.800 1.00 27.98 297 ASP A O 1
ATOM 2387 N N . THR A 1 298 ? 7.370 -36.283 -12.482 1.00 27.45 298 THR A N 1
ATOM 2388 C CA . THR A 1 298 ? 8.541 -36.946 -13.087 1.00 27.45 298 THR A CA 1
ATOM 2389 C C . THR A 1 298 ? 8.110 -38.180 -13.892 1.00 27.45 298 THR A C 1
ATOM 2391 O O . THR A 1 298 ? 8.540 -39.302 -13.646 1.00 27.45 298 THR A O 1
ATOM 2394 N N . LYS A 1 299 ? 7.256 -37.994 -14.903 1.00 28.39 299 LYS A N 1
ATOM 2395 C CA . LYS A 1 299 ? 7.067 -38.985 -15.976 1.00 28.39 299 LYS A CA 1
ATOM 2396 C C . LYS A 1 299 ? 7.703 -38.455 -17.250 1.00 28.39 299 LYS A C 1
ATOM 2398 O O . LYS A 1 299 ? 7.059 -37.715 -17.979 1.00 28.39 299 LYS A O 1
ATOM 2403 N N . ASN A 1 300 ? 8.977 -38.790 -17.459 1.00 27.97 300 ASN A N 1
ATOM 2404 C CA . ASN A 1 300 ? 9.634 -38.962 -18.765 1.00 27.97 300 ASN A CA 1
ATOM 2405 C C . ASN A 1 300 ? 11.143 -39.116 -18.551 1.00 27.97 300 ASN A C 1
ATOM 2407 O O . ASN A 1 300 ? 11.888 -38.160 -18.730 1.00 27.97 300 ASN A O 1
ATOM 2411 N N . LEU A 1 301 ? 11.586 -40.307 -18.139 1.00 28.33 301 LEU A N 1
ATOM 2412 C CA . LEU A 1 301 ? 12.985 -40.750 -18.219 1.00 28.33 301 LEU A CA 1
ATOM 2413 C C . LEU A 1 301 ? 13.047 -42.276 -18.032 1.00 28.33 301 LEU A C 1
ATOM 2415 O O . LEU A 1 301 ? 13.709 -42.786 -17.141 1.00 28.33 301 LEU A O 1
ATOM 2419 N N . GLU A 1 302 ? 12.344 -43.021 -18.884 1.00 26.80 302 GLU A N 1
ATOM 2420 C CA . GLU A 1 302 ? 12.593 -44.456 -19.052 1.00 26.80 302 GLU A CA 1
ATOM 2421 C C . GLU A 1 302 ? 12.506 -44.836 -20.531 1.00 26.80 302 GLU A C 1
ATOM 2423 O O . GLU A 1 302 ? 11.438 -45.154 -21.034 1.00 26.80 302 GLU A O 1
ATOM 2428 N N . THR A 1 303 ? 13.652 -44.841 -21.216 1.00 27.06 303 THR A N 1
ATOM 2429 C CA . THR A 1 303 ? 13.951 -45.817 -22.277 1.00 27.06 303 THR A CA 1
ATOM 2430 C C . THR A 1 303 ? 15.465 -45.958 -22.410 1.00 27.06 303 THR A C 1
ATOM 2432 O O . THR A 1 303 ? 16.130 -45.084 -22.962 1.00 27.06 303 THR A O 1
ATOM 2435 N N . GLY A 1 304 ? 16.007 -47.071 -21.915 1.00 26.50 304 GLY A N 1
ATOM 2436 C CA . GLY A 1 304 ? 17.411 -47.448 -22.091 1.00 26.50 304 GLY A CA 1
ATOM 2437 C C . GLY A 1 304 ? 17.800 -48.602 -21.172 1.00 26.50 304 GLY A C 1
ATOM 2438 O O . GLY A 1 304 ? 18.279 -48.383 -20.068 1.00 26.50 304 GLY A O 1
ATOM 2439 N N . LYS A 1 305 ? 17.540 -49.839 -21.610 1.00 28.47 305 LYS A N 1
ATOM 2440 C CA . LYS A 1 305 ? 17.853 -51.081 -20.885 1.00 28.47 305 LYS A CA 1
ATOM 2441 C C . LYS A 1 305 ? 19.352 -51.194 -20.563 1.00 28.47 305 LYS A C 1
ATOM 2443 O O . LYS A 1 305 ? 20.175 -51.105 -21.468 1.00 28.47 305 LYS A O 1
ATOM 2448 N N . GLY A 1 306 ? 19.672 -51.520 -19.310 1.00 25.09 306 GLY A N 1
ATOM 2449 C CA . GLY A 1 306 ? 21.001 -51.934 -18.853 1.00 25.09 306 GLY A CA 1
ATOM 2450 C C . GLY A 1 306 ? 20.945 -52.433 -17.405 1.00 25.09 306 GLY A C 1
ATOM 2451 O O . GLY A 1 306 ? 20.630 -51.675 -16.501 1.00 25.09 306 GLY A O 1
ATOM 2452 N N . GLN A 1 307 ? 21.168 -53.730 -17.225 1.00 27.39 307 GLN A N 1
ATOM 2453 C CA . GLN A 1 307 ? 21.032 -54.548 -16.013 1.00 27.39 307 GLN A CA 1
ATOM 2454 C C . GLN A 1 307 ? 21.657 -53.991 -14.706 1.00 27.39 307 GLN A C 1
ATOM 2456 O O . GLN A 1 307 ? 22.809 -53.579 -14.675 1.00 27.39 307 GLN A O 1
ATOM 2461 N N . LEU A 1 308 ? 20.851 -54.070 -13.635 1.00 31.19 308 LEU A N 1
ATOM 2462 C CA . LEU A 1 308 ? 21.131 -54.284 -12.199 1.00 31.19 308 LEU A CA 1
ATOM 2463 C C . LEU A 1 308 ? 22.595 -54.216 -11.704 1.00 31.19 308 LEU A C 1
ATOM 2465 O O . LEU A 1 308 ? 23.380 -55.101 -12.015 1.00 31.19 308 LEU A O 1
ATOM 2469 N N . HIS A 1 309 ? 22.893 -53.273 -10.796 1.00 27.59 309 HIS A N 1
ATOM 2470 C CA . HIS A 1 309 ? 23.408 -53.508 -9.428 1.00 27.59 309 HIS A CA 1
ATOM 2471 C C . HIS A 1 309 ? 23.573 -52.164 -8.672 1.00 27.59 309 HIS A C 1
ATOM 2473 O O . HIS A 1 309 ? 23.898 -51.147 -9.272 1.00 27.59 309 HIS A O 1
ATOM 2479 N N . HIS A 1 310 ? 23.384 -52.204 -7.345 1.00 32.00 310 HIS A N 1
ATOM 2480 C CA . HIS A 1 310 ? 23.473 -51.133 -6.326 1.00 32.00 310 HIS A CA 1
ATOM 2481 C C . HIS A 1 310 ? 22.194 -50.351 -5.972 1.00 32.00 310 HIS A C 1
ATOM 2483 O O . HIS A 1 310 ? 21.931 -49.243 -6.431 1.00 32.00 310 HIS A O 1
ATOM 2489 N N . ALA A 1 311 ? 21.462 -50.918 -5.008 1.00 36.12 311 ALA A N 1
ATOM 2490 C CA . ALA A 1 311 ? 20.624 -50.179 -4.074 1.00 36.12 311 ALA A CA 1
ATOM 2491 C C . ALA A 1 311 ? 21.510 -49.406 -3.075 1.00 36.12 311 ALA A C 1
ATOM 2493 O O . ALA A 1 311 ? 22.394 -49.997 -2.455 1.00 36.12 311 ALA A O 1
ATOM 2494 N N . GLY A 1 312 ? 21.253 -48.101 -2.921 1.00 36.06 312 GLY A N 1
ATOM 2495 C CA . GLY A 1 312 ? 21.855 -47.253 -1.883 1.00 36.06 312 GLY A CA 1
ATOM 2496 C C . GLY A 1 312 ? 22.378 -45.900 -2.378 1.00 36.06 312 GLY A C 1
ATOM 2497 O O . GLY A 1 312 ? 23.579 -45.683 -2.329 1.00 36.06 312 GLY A O 1
ATOM 2498 N N . ASN A 1 313 ? 21.512 -44.995 -2.871 1.00 34.69 313 ASN A N 1
ATOM 2499 C CA . ASN A 1 313 ? 21.899 -43.582 -3.102 1.00 34.69 313 ASN A CA 1
ATOM 2500 C C . ASN A 1 313 ? 20.744 -42.553 -3.267 1.00 34.69 313 ASN A C 1
ATOM 2502 O O . ASN A 1 313 ? 20.985 -41.411 -3.662 1.00 34.69 313 ASN A O 1
ATOM 2506 N N . GLY A 1 314 ? 19.488 -42.914 -2.967 1.00 38.16 314 GLY A N 1
ATOM 2507 C CA . GLY A 1 314 ? 18.315 -42.057 -3.238 1.00 38.16 314 GLY A CA 1
ATOM 2508 C C . GLY A 1 314 ? 18.032 -40.926 -2.231 1.00 38.16 314 GLY A C 1
ATOM 2509 O O . GLY A 1 314 ? 17.302 -39.997 -2.557 1.00 38.16 314 GLY A O 1
ATOM 2510 N N . SER A 1 315 ? 18.607 -40.967 -1.020 1.00 49.44 315 SER A N 1
ATOM 2511 C CA . SER A 1 315 ? 18.368 -39.937 0.015 1.00 49.44 315 SER A CA 1
ATOM 2512 C C . SER A 1 315 ? 19.350 -38.759 -0.099 1.00 49.44 315 SER A C 1
ATOM 2514 O O . SER A 1 315 ? 18.926 -37.611 -0.171 1.00 49.44 315 SER A O 1
ATOM 2516 N N . ALA A 1 316 ? 20.652 -39.025 -0.258 1.00 52.12 316 ALA A N 1
ATOM 2517 C CA . ALA A 1 316 ? 21.684 -37.981 -0.292 1.00 52.12 316 ALA A CA 1
ATOM 2518 C C . ALA A 1 316 ? 21.602 -37.045 -1.518 1.00 52.12 316 ALA A C 1
ATOM 2520 O O . ALA A 1 316 ? 22.020 -35.886 -1.463 1.00 52.12 316 ALA A O 1
ATOM 2521 N N . THR A 1 317 ? 21.071 -37.536 -2.641 1.00 59.53 317 THR A N 1
ATOM 2522 C CA . THR A 1 317 ? 20.863 -36.750 -3.869 1.00 59.53 317 THR A CA 1
ATOM 2523 C C . THR A 1 317 ? 19.672 -35.797 -3.744 1.00 59.53 317 THR A C 1
ATOM 2525 O O . THR A 1 317 ? 19.763 -34.649 -4.186 1.00 59.53 317 THR A O 1
ATOM 2528 N N . THR A 1 318 ? 18.606 -36.231 -3.070 1.00 66.56 318 THR A N 1
ATOM 2529 C CA . THR A 1 318 ? 17.412 -35.426 -2.777 1.00 66.56 318 THR A CA 1
ATOM 2530 C C . THR A 1 318 ? 17.729 -34.312 -1.774 1.00 66.56 318 THR A C 1
ATOM 2532 O O . THR A 1 318 ? 17.438 -33.146 -2.046 1.00 66.56 318 THR A O 1
ATOM 2535 N N . ASP A 1 319 ? 18.459 -34.616 -0.696 1.00 74.81 319 ASP A N 1
ATOM 2536 C CA . ASP A 1 319 ? 18.859 -33.626 0.318 1.00 74.81 319 ASP A CA 1
ATOM 2537 C C . ASP A 1 319 ? 19.768 -32.529 -0.259 1.00 74.81 319 ASP A C 1
ATOM 2539 O O . ASP A 1 319 ? 19.597 -31.334 0.011 1.00 74.81 319 ASP A O 1
ATOM 2543 N N . LYS A 1 320 ? 20.708 -32.914 -1.133 1.00 80.25 320 LYS A N 1
ATOM 2544 C CA . LYS A 1 320 ? 21.584 -31.967 -1.838 1.00 80.25 320 LYS A CA 1
ATOM 2545 C C . LYS A 1 320 ? 20.802 -31.072 -2.803 1.00 80.25 320 LYS A C 1
ATOM 2547 O O . LYS A 1 320 ? 21.114 -29.883 -2.914 1.00 80.25 320 LYS A O 1
ATOM 2552 N N . SER A 1 321 ? 19.801 -31.620 -3.490 1.00 82.62 321 SER A N 1
ATOM 2553 C CA . SER A 1 321 ? 18.922 -30.867 -4.393 1.00 82.62 321 SER A CA 1
ATOM 2554 C C . SER A 1 321 ? 18.111 -29.814 -3.628 1.00 82.62 321 SER A C 1
ATOM 2556 O O . SER A 1 321 ? 18.115 -28.635 -3.994 1.00 82.62 321 SER A O 1
ATOM 2558 N N . ILE A 1 322 ? 17.516 -30.198 -2.495 1.00 83.38 322 ILE A N 1
ATOM 2559 C CA . ILE A 1 322 ? 16.755 -29.296 -1.616 1.00 83.38 322 ILE A CA 1
ATOM 2560 C C . ILE A 1 322 ? 17.648 -28.172 -1.079 1.00 83.38 322 ILE A C 1
ATOM 2562 O O . ILE A 1 322 ? 17.275 -26.997 -1.140 1.00 83.38 322 ILE A O 1
ATOM 2566 N N . LEU A 1 323 ? 18.847 -28.502 -0.590 1.00 87.56 323 LEU A N 1
ATOM 2567 C CA . LEU A 1 323 ? 19.790 -27.501 -0.088 1.00 87.56 323 LEU A CA 1
ATOM 2568 C C . LEU A 1 323 ? 20.227 -26.527 -1.192 1.00 87.56 323 LEU A C 1
ATOM 2570 O O . LEU A 1 323 ? 20.277 -25.317 -0.975 1.00 87.56 323 LEU A O 1
ATOM 2574 N N . THR A 1 324 ? 20.485 -27.040 -2.397 1.00 89.50 324 THR A N 1
ATOM 2575 C CA . THR A 1 324 ? 20.845 -26.210 -3.556 1.00 89.50 324 THR A CA 1
ATOM 2576 C C . THR A 1 324 ? 19.707 -25.261 -3.922 1.00 89.50 324 THR A C 1
ATOM 2578 O O . THR A 1 324 ? 19.944 -24.069 -4.124 1.00 89.50 324 THR A O 1
ATOM 2581 N N . ARG A 1 325 ? 18.462 -25.750 -3.934 1.00 87.94 325 ARG A N 1
ATOM 2582 C CA . ARG A 1 325 ? 17.276 -24.918 -4.156 1.00 87.94 325 ARG A CA 1
ATOM 2583 C C . ARG A 1 325 ? 17.172 -23.791 -3.122 1.00 87.94 325 ARG A C 1
ATOM 2585 O O . ARG A 1 325 ? 16.989 -22.640 -3.516 1.00 87.94 325 ARG A O 1
ATOM 2592 N N . LYS A 1 326 ? 17.351 -24.089 -1.829 1.00 86.75 326 LYS A N 1
ATOM 2593 C CA . LYS A 1 326 ? 17.350 -23.081 -0.750 1.00 86.75 326 LYS A CA 1
ATOM 2594 C C . LYS A 1 326 ? 18.454 -22.032 -0.933 1.00 86.75 326 LYS A C 1
ATOM 2596 O O . LYS A 1 326 ? 18.196 -20.841 -0.764 1.00 86.75 326 LYS A O 1
ATOM 2601 N N . ASN A 1 327 ? 19.652 -22.445 -1.347 1.00 90.38 327 ASN A N 1
ATOM 2602 C CA . ASN A 1 327 ? 20.756 -21.523 -1.633 1.00 90.38 327 ASN A CA 1
ATOM 2603 C C . ASN A 1 327 ? 20.441 -20.588 -2.811 1.00 90.38 327 ASN A C 1
ATOM 2605 O O . ASN A 1 327 ? 20.723 -19.392 -2.730 1.00 90.38 327 ASN A O 1
ATOM 2609 N N . ILE A 1 328 ? 19.817 -21.101 -3.879 1.00 92.94 328 ILE A N 1
ATOM 2610 C CA . ILE A 1 328 ? 19.377 -20.277 -5.017 1.00 92.94 328 ILE A CA 1
ATOM 2611 C C . ILE A 1 328 ? 18.340 -19.246 -4.564 1.00 92.94 328 ILE A C 1
ATOM 2613 O O . ILE A 1 328 ? 18.461 -18.075 -4.917 1.00 92.94 328 ILE A O 1
ATOM 2617 N N . ILE A 1 329 ? 17.352 -19.655 -3.763 1.00 88.81 329 ILE A N 1
ATOM 2618 C CA . ILE A 1 329 ? 16.333 -18.747 -3.223 1.00 88.81 329 ILE A CA 1
ATOM 2619 C C . ILE A 1 329 ? 16.969 -17.657 -2.357 1.00 88.81 329 ILE A C 1
ATOM 2621 O O . ILE A 1 329 ? 16.688 -16.479 -2.564 1.00 88.81 329 ILE A O 1
ATOM 2625 N N . SER A 1 330 ? 17.889 -18.009 -1.456 1.00 87.44 330 SER A N 1
ATOM 2626 C CA . SER A 1 330 ? 18.601 -17.024 -0.631 1.00 87.44 330 SER A CA 1
ATOM 2627 C C . SER A 1 330 ? 19.392 -16.016 -1.478 1.00 87.44 330 SER A C 1
ATOM 2629 O O . SER A 1 330 ? 19.316 -14.807 -1.248 1.00 87.44 330 SER A O 1
ATOM 2631 N N . ALA A 1 331 ? 20.091 -16.487 -2.516 1.00 92.00 331 ALA A N 1
ATOM 2632 C CA . ALA A 1 331 ? 20.802 -15.627 -3.460 1.00 92.00 331 ALA A CA 1
ATOM 2633 C C . ALA A 1 331 ? 19.852 -14.726 -4.271 1.00 92.00 331 ALA A C 1
ATOM 2635 O O . ALA A 1 331 ? 20.169 -13.560 -4.522 1.00 92.00 331 ALA A O 1
ATOM 2636 N N . ALA A 1 332 ? 18.686 -15.247 -4.660 1.00 90.94 332 ALA A N 1
ATOM 2637 C CA . ALA A 1 332 ? 17.658 -14.496 -5.368 1.00 90.94 332 ALA A CA 1
ATOM 2638 C C . ALA A 1 332 ? 17.067 -13.394 -4.483 1.00 90.94 332 ALA A C 1
ATOM 2640 O O . ALA A 1 332 ? 16.974 -12.258 -4.941 1.00 90.94 332 ALA A O 1
ATOM 2641 N N . ILE A 1 333 ? 16.756 -13.691 -3.212 1.00 86.62 333 ILE A N 1
ATOM 2642 C CA . ILE A 1 333 ? 16.320 -12.690 -2.227 1.00 86.62 333 ILE A CA 1
ATOM 2643 C C . ILE A 1 333 ? 17.322 -11.546 -2.202 1.00 86.62 333 ILE A C 1
ATOM 2645 O O . ILE A 1 333 ? 16.916 -10.408 -2.401 1.00 86.62 333 ILE A O 1
ATOM 2649 N N . GLN A 1 334 ? 18.617 -11.823 -2.035 1.00 86.81 334 GLN A N 1
ATOM 2650 C CA . GLN A 1 334 ? 19.648 -10.780 -1.970 1.00 86.81 334 GLN A CA 1
ATOM 2651 C C . GLN A 1 334 ? 19.758 -9.960 -3.268 1.00 86.81 334 GLN A C 1
ATOM 2653 O O . GLN A 1 334 ? 19.800 -8.734 -3.221 1.00 86.81 334 GLN A O 1
ATOM 2658 N N . GLU A 1 335 ? 19.762 -10.598 -4.441 1.00 90.44 335 GLU A N 1
ATOM 2659 C CA . GLU A 1 335 ? 19.835 -9.871 -5.719 1.00 90.44 335 GLU A CA 1
ATOM 2660 C C . GLU A 1 335 ? 18.597 -8.984 -5.939 1.00 90.44 335 GLU A C 1
ATOM 2662 O O . GLU A 1 335 ? 18.742 -7.820 -6.317 1.00 90.44 335 GLU A O 1
ATOM 2667 N N . PHE A 1 336 ? 17.393 -9.507 -5.686 1.00 88.31 336 PHE A N 1
ATOM 2668 C CA . PHE A 1 336 ? 16.148 -8.744 -5.797 1.00 88.31 336 PHE A CA 1
ATOM 2669 C C . PHE A 1 336 ? 16.069 -7.626 -4.762 1.00 88.31 336 PHE A C 1
ATOM 2671 O O . PHE A 1 336 ? 15.562 -6.548 -5.063 1.00 88.31 336 PHE A O 1
ATOM 2678 N N . SER A 1 337 ? 16.621 -7.862 -3.573 1.00 80.06 337 SER A N 1
ATOM 2679 C CA . SER A 1 337 ? 16.716 -6.872 -2.504 1.00 80.06 337 SER A CA 1
ATOM 2680 C C . SER A 1 337 ? 17.528 -5.652 -2.923 1.00 80.06 337 SER A C 1
ATOM 2682 O O . SER A 1 337 ? 17.165 -4.516 -2.633 1.00 80.06 337 SER A O 1
ATOM 2684 N N . GLU A 1 338 ? 18.658 -5.895 -3.585 1.00 82.44 338 GLU A N 1
ATOM 2685 C CA . GLU A 1 338 ? 19.604 -4.846 -3.954 1.00 82.44 338 GLU A CA 1
ATOM 2686 C C . GLU A 1 338 ? 19.198 -4.110 -5.233 1.00 82.44 338 GLU A C 1
ATOM 2688 O O . GLU A 1 338 ? 19.463 -2.914 -5.361 1.00 82.44 338 GLU A O 1
ATOM 2693 N N . LYS A 1 339 ? 18.601 -4.822 -6.197 1.00 85.19 339 LYS A N 1
ATOM 2694 C CA . LYS A 1 339 ? 18.413 -4.313 -7.565 1.00 85.19 339 LYS A CA 1
ATOM 2695 C C . LYS A 1 339 ? 16.956 -4.230 -8.019 1.00 85.19 339 LYS A C 1
ATOM 2697 O O . LYS A 1 339 ? 16.673 -3.588 -9.026 1.00 85.19 339 LYS A O 1
ATOM 2702 N N . GLY A 1 340 ? 16.023 -4.841 -7.293 1.00 86.06 340 GLY A N 1
ATOM 2703 C CA . GLY A 1 340 ? 14.649 -5.017 -7.758 1.00 86.06 340 GLY A CA 1
ATOM 2704 C C . GLY A 1 340 ? 14.551 -6.001 -8.929 1.00 86.06 340 GLY A C 1
ATOM 2705 O O . GLY A 1 340 ? 15.544 -6.451 -9.485 1.00 86.06 340 GLY A O 1
ATOM 2706 N N . TYR A 1 341 ? 13.334 -6.335 -9.341 1.00 90.62 341 TYR A N 1
ATOM 2707 C CA . TYR A 1 341 ? 13.076 -7.328 -10.380 1.00 90.62 341 TYR A CA 1
ATOM 2708 C C . TYR A 1 341 ? 13.739 -7.006 -11.721 1.00 90.62 341 TYR A C 1
ATOM 2710 O O . TYR A 1 341 ? 14.341 -7.894 -12.324 1.00 90.62 341 TYR A O 1
ATOM 2718 N N . PHE A 1 342 ? 13.620 -5.770 -12.217 1.00 89.00 342 PHE A N 1
ATOM 2719 C CA . PHE A 1 342 ? 14.034 -5.441 -13.588 1.00 89.00 342 PHE A CA 1
ATOM 2720 C C . PHE A 1 342 ? 15.553 -5.496 -13.788 1.00 89.00 342 PHE A C 1
ATOM 2722 O O . PHE A 1 342 ? 15.997 -6.067 -14.783 1.00 89.00 342 PHE A O 1
ATOM 2729 N N . GLU A 1 343 ? 16.333 -5.009 -12.820 1.00 88.94 343 GLU A N 1
ATOM 2730 C CA . GLU A 1 343 ? 17.803 -4.973 -12.888 1.00 88.94 343 GLU A CA 1
ATOM 2731 C C . GLU A 1 343 ? 18.466 -6.282 -12.406 1.00 88.94 343 GLU A C 1
ATOM 2733 O O . GLU A 1 343 ? 19.656 -6.515 -12.640 1.00 88.94 343 GLU A O 1
ATOM 2738 N N . SER A 1 344 ? 17.718 -7.178 -11.752 1.00 91.69 344 SER A N 1
ATOM 2739 C CA . SER A 1 344 ? 18.203 -8.518 -11.405 1.00 91.69 344 SER A CA 1
ATOM 2740 C C . SER A 1 344 ? 18.324 -9.430 -12.629 1.00 91.69 344 SER A C 1
ATOM 2742 O O . SER A 1 344 ? 17.448 -9.477 -13.503 1.00 91.69 344 SER A O 1
ATOM 2744 N N . THR A 1 345 ? 19.374 -10.255 -12.648 1.00 93.44 345 THR A N 1
ATOM 2745 C CA . THR A 1 345 ? 19.599 -11.260 -13.700 1.00 93.44 345 THR A CA 1
ATOM 2746 C C . THR A 1 345 ? 19.825 -12.650 -13.116 1.00 93.44 345 THR A C 1
ATOM 2748 O O . THR A 1 345 ? 20.406 -12.795 -12.043 1.00 93.44 345 THR A O 1
ATOM 2751 N N . ILE A 1 346 ? 19.416 -13.686 -13.858 1.00 94.31 346 ILE A N 1
ATOM 2752 C CA . ILE A 1 346 ? 19.707 -15.088 -13.513 1.00 94.31 346 ILE A CA 1
ATOM 2753 C C . ILE A 1 346 ? 21.216 -15.322 -13.339 1.00 94.31 346 ILE A C 1
ATOM 2755 O O . ILE A 1 346 ? 21.621 -16.063 -12.450 1.00 94.31 346 ILE A O 1
ATOM 2759 N N . GLU A 1 347 ? 22.043 -14.654 -14.144 1.00 94.31 347 GLU A N 1
ATOM 2760 C CA . GLU A 1 347 ? 23.504 -14.745 -14.077 1.00 94.31 347 GLU A CA 1
ATOM 2761 C C . GLU A 1 347 ? 24.043 -14.298 -12.712 1.00 94.31 347 GLU A C 1
ATOM 2763 O O . GLU A 1 347 ? 24.806 -15.016 -12.065 1.00 94.31 347 GLU A O 1
ATOM 2768 N N . ASN A 1 348 ? 23.602 -13.131 -12.234 1.00 95.62 348 ASN A N 1
ATOM 2769 C CA . ASN A 1 348 ? 24.031 -12.609 -10.940 1.00 95.62 348 ASN A CA 1
ATOM 2770 C C . ASN A 1 348 ? 23.556 -13.501 -9.788 1.00 95.62 348 ASN A C 1
ATOM 2772 O O . ASN A 1 348 ? 24.303 -13.711 -8.834 1.00 95.62 348 ASN A O 1
ATOM 2776 N N . ILE A 1 349 ? 22.341 -14.047 -9.885 1.00 95.38 349 ILE A N 1
ATOM 2777 C CA . ILE A 1 349 ? 21.788 -14.960 -8.877 1.00 95.38 349 ILE A CA 1
ATOM 2778 C C . ILE A 1 349 ? 22.599 -16.258 -8.836 1.00 95.38 349 ILE A C 1
ATOM 2780 O O . ILE A 1 349 ? 23.002 -16.686 -7.757 1.00 95.38 349 ILE A O 1
ATOM 2784 N N . ALA A 1 350 ? 22.910 -16.849 -9.995 1.00 95.56 350 ALA A N 1
ATOM 2785 C CA . ALA A 1 350 ? 23.749 -18.043 -10.082 1.00 95.56 350 ALA A CA 1
ATOM 2786 C C . ALA A 1 350 ? 25.134 -17.792 -9.471 1.00 95.56 350 ALA A C 1
ATOM 2788 O O . ALA A 1 350 ? 25.579 -18.556 -8.613 1.00 95.56 350 ALA A O 1
ATOM 2789 N N . LYS A 1 351 ? 25.765 -16.664 -9.823 1.00 96.38 351 LYS A N 1
ATOM 2790 C CA . LYS A 1 351 ? 27.057 -16.250 -9.265 1.00 96.38 351 LYS A CA 1
ATOM 2791 C C . LYS A 1 351 ? 27.010 -16.108 -7.741 1.00 96.38 351 LYS A C 1
ATOM 2793 O O . LYS A 1 351 ? 27.911 -16.601 -7.068 1.00 96.38 351 LYS A O 1
ATOM 2798 N N . ARG A 1 352 ? 25.968 -15.474 -7.189 1.00 95.69 352 ARG A N 1
ATOM 2799 C CA . ARG A 1 352 ? 25.773 -15.336 -5.731 1.00 95.69 352 ARG A CA 1
ATOM 2800 C C . ARG A 1 352 ? 25.543 -16.677 -5.041 1.00 95.69 352 ARG A C 1
ATOM 2802 O O . ARG A 1 352 ? 26.041 -16.878 -3.941 1.00 95.69 352 ARG A O 1
ATOM 2809 N N . ALA A 1 353 ? 24.839 -17.598 -5.693 1.00 94.19 353 ALA A N 1
ATOM 2810 C CA . ALA A 1 353 ? 24.623 -18.951 -5.189 1.00 94.19 353 ALA A CA 1
ATOM 2811 C C . ALA A 1 353 ? 25.867 -19.857 -5.309 1.00 94.19 353 ALA A C 1
ATOM 2813 O O . ALA A 1 353 ? 25.828 -20.995 -4.847 1.00 94.19 353 ALA A O 1
ATOM 2814 N N . GLY A 1 354 ? 26.954 -19.391 -5.941 1.00 94.88 354 GLY A N 1
ATOM 2815 C CA . GLY A 1 354 ? 28.136 -20.211 -6.221 1.00 94.88 354 GLY A CA 1
ATOM 2816 C C . GLY A 1 354 ? 27.888 -21.291 -7.281 1.00 94.88 354 GLY A C 1
ATOM 2817 O O . GLY A 1 354 ? 28.537 -22.334 -7.264 1.00 94.88 354 GLY A O 1
ATOM 2818 N N . LEU A 1 355 ? 26.931 -21.066 -8.185 1.00 94.81 355 LEU A N 1
ATOM 2819 C CA . LEU A 1 355 ? 26.497 -22.016 -9.209 1.00 94.81 355 LEU A CA 1
ATOM 2820 C C . LEU A 1 355 ? 26.767 -21.487 -10.619 1.00 94.81 355 LEU A C 1
ATOM 2822 O O . LEU A 1 355 ? 26.848 -20.282 -10.858 1.00 94.81 355 LEU A O 1
ATOM 2826 N N . SER A 1 356 ? 26.839 -22.404 -11.585 1.00 94.56 356 SER A N 1
ATOM 2827 C CA . SER A 1 356 ? 26.784 -22.030 -12.999 1.00 94.56 356 SER A CA 1
ATOM 2828 C C . SER A 1 356 ? 25.356 -21.648 -13.404 1.00 94.56 356 SER A C 1
ATOM 2830 O O . SER A 1 356 ? 24.380 -22.159 -12.843 1.00 94.56 356 SER A O 1
ATOM 2832 N N . ARG A 1 357 ? 25.222 -20.810 -14.438 1.00 93.12 357 ARG A N 1
ATOM 2833 C CA . ARG A 1 357 ? 23.923 -20.475 -15.040 1.00 93.12 357 ARG A CA 1
ATOM 2834 C C . ARG A 1 357 ? 23.147 -21.731 -15.455 1.00 93.12 357 ARG A C 1
ATOM 2836 O O . ARG A 1 357 ? 21.957 -21.842 -15.174 1.00 93.12 357 ARG A O 1
ATOM 2843 N N . SER A 1 358 ? 23.833 -22.697 -16.070 1.00 93.12 358 SER A N 1
ATOM 2844 C CA . SER A 1 358 ? 23.247 -23.974 -16.491 1.00 93.12 358 SER A CA 1
ATOM 2845 C C . SER A 1 358 ? 22.697 -24.769 -15.310 1.00 93.12 358 SER A C 1
ATOM 2847 O O . SER A 1 358 ? 21.614 -25.333 -15.409 1.00 93.12 358 SER A O 1
ATOM 2849 N N . THR A 1 359 ? 23.404 -24.775 -14.175 1.00 92.19 359 THR A N 1
ATOM 2850 C CA . THR A 1 359 ? 22.944 -25.444 -12.951 1.00 92.19 359 THR A CA 1
ATOM 2851 C C . THR A 1 359 ? 21.702 -24.772 -12.382 1.00 92.19 359 THR A C 1
ATOM 2853 O O . THR A 1 359 ? 20.780 -25.478 -11.990 1.00 92.19 359 THR A O 1
ATOM 2856 N N . LEU A 1 360 ? 21.633 -23.435 -12.369 1.00 93.88 360 LEU A N 1
ATOM 2857 C CA . LEU A 1 360 ? 20.438 -22.728 -11.897 1.00 93.88 360 LEU A CA 1
ATOM 2858 C C . LEU A 1 360 ? 19.209 -23.085 -12.745 1.00 93.88 360 LEU A C 1
ATOM 2860 O O . LEU A 1 360 ? 18.144 -23.344 -12.185 1.00 93.88 360 LEU A O 1
ATOM 2864 N N . TYR A 1 361 ? 19.365 -23.175 -14.070 1.00 93.06 361 TYR A N 1
ATOM 2865 C CA . TYR A 1 361 ? 18.266 -23.522 -14.978 1.00 93.06 361 TYR A CA 1
ATOM 2866 C C . TYR A 1 361 ? 17.676 -24.920 -14.771 1.00 93.06 361 TYR A C 1
ATOM 2868 O O . TYR A 1 361 ? 16.545 -25.159 -15.191 1.00 93.06 361 TYR A O 1
ATOM 2876 N N . LEU A 1 362 ? 18.390 -25.827 -14.095 1.00 91.19 362 LEU A N 1
ATOM 2877 C CA . LEU A 1 362 ? 17.827 -27.116 -13.683 1.00 91.19 362 LEU A CA 1
ATOM 2878 C C . LEU A 1 362 ? 16.746 -26.957 -12.599 1.00 91.19 362 LEU A C 1
ATOM 2880 O O . LEU A 1 362 ? 15.877 -27.816 -12.488 1.00 91.19 362 LEU A O 1
ATOM 2884 N N . TYR A 1 363 ? 16.787 -25.870 -11.820 1.00 92.25 363 TYR A N 1
ATOM 2885 C CA . TYR A 1 363 ? 15.858 -25.597 -10.717 1.00 92.25 363 TYR A CA 1
ATOM 2886 C C . TYR A 1 363 ? 14.802 -24.540 -11.061 1.00 92.25 363 TYR A C 1
ATOM 2888 O O . TYR A 1 363 ? 13.673 -24.637 -10.584 1.00 92.25 363 TYR A O 1
ATOM 2896 N N . PHE A 1 364 ? 15.157 -23.524 -11.854 1.00 93.12 364 PHE A N 1
ATOM 2897 C CA . PHE A 1 364 ? 14.266 -22.421 -12.227 1.00 93.12 364 PHE A CA 1
ATOM 2898 C C . PHE A 1 364 ? 14.475 -22.050 -13.693 1.00 93.12 364 PHE A C 1
ATOM 2900 O O . PHE A 1 364 ? 15.570 -21.640 -14.080 1.00 93.12 364 PHE A O 1
ATOM 2907 N N . LYS A 1 365 ? 13.434 -22.175 -14.520 1.00 91.31 365 LYS A N 1
ATOM 2908 C CA . LYS A 1 365 ? 13.537 -21.979 -15.975 1.00 91.31 365 LYS A CA 1
ATOM 2909 C C . LYS A 1 365 ? 13.615 -20.501 -16.342 1.00 91.31 365 LYS A C 1
ATOM 2911 O O . LYS A 1 365 ? 14.265 -20.143 -17.324 1.00 91.31 365 LYS A O 1
ATOM 2916 N N . LYS A 1 366 ? 12.963 -19.640 -15.563 1.00 93.06 366 LYS A N 1
ATOM 2917 C CA . LYS A 1 366 ? 12.924 -18.186 -15.771 1.00 93.06 366 LYS A CA 1
ATOM 2918 C C . LYS A 1 366 ? 12.981 -17.417 -14.450 1.00 93.06 366 LYS A C 1
ATOM 2920 O O . LYS A 1 366 ? 12.808 -17.976 -13.372 1.00 93.06 366 LYS A O 1
ATOM 2925 N N . LYS A 1 367 ? 13.238 -16.108 -14.550 1.00 92.25 367 LYS A N 1
ATOM 2926 C CA . LYS A 1 367 ? 13.308 -15.191 -13.399 1.00 92.25 367 LYS A CA 1
ATOM 2927 C C . LYS A 1 367 ? 11.968 -15.101 -12.658 1.00 92.25 367 LYS A C 1
ATOM 2929 O O . LYS A 1 367 ? 11.972 -15.030 -11.434 1.00 92.25 367 LYS A O 1
ATOM 2934 N N . ASP A 1 368 ? 10.852 -15.180 -13.380 1.00 93.38 368 ASP A N 1
ATOM 2935 C CA . ASP A 1 368 ? 9.501 -15.238 -12.815 1.00 93.38 368 ASP A CA 1
ATOM 2936 C C . ASP A 1 368 ? 9.342 -16.424 -11.848 1.00 93.38 368 ASP A C 1
ATOM 2938 O O . ASP A 1 368 ? 8.787 -16.245 -10.770 1.00 93.38 368 ASP A O 1
ATOM 2942 N N . ASP A 1 369 ? 9.904 -17.600 -12.165 1.00 92.06 369 ASP A N 1
ATOM 2943 C CA . ASP A 1 369 ? 9.796 -18.798 -11.313 1.00 92.06 369 ASP A CA 1
ATOM 2944 C C . ASP A 1 369 ? 10.446 -18.584 -9.936 1.00 92.06 369 ASP A C 1
ATOM 2946 O O . ASP A 1 369 ? 10.012 -19.163 -8.941 1.00 92.06 369 ASP A O 1
ATOM 2950 N N . LEU A 1 370 ? 11.485 -17.742 -9.865 1.00 91.81 370 LEU A N 1
ATOM 2951 C CA . LEU A 1 370 ? 12.110 -17.363 -8.597 1.00 91.81 370 LEU A CA 1
ATOM 2952 C C . LEU A 1 370 ? 11.178 -16.472 -7.774 1.00 91.81 370 LEU A C 1
ATOM 2954 O O . LEU A 1 370 ? 11.049 -16.692 -6.578 1.00 91.81 370 LEU A O 1
ATOM 2958 N N . ILE A 1 371 ? 10.497 -15.503 -8.396 1.00 89.56 371 ILE A N 1
ATOM 2959 C CA . ILE A 1 371 ? 9.507 -14.663 -7.700 1.00 89.56 371 ILE A CA 1
ATOM 2960 C C . ILE A 1 371 ? 8.322 -15.504 -7.218 1.00 89.56 371 ILE A C 1
ATOM 2962 O O . ILE A 1 371 ? 7.889 -15.339 -6.081 1.00 89.56 371 ILE A O 1
ATOM 2966 N N . ILE A 1 372 ? 7.825 -16.427 -8.044 1.00 88.88 372 ILE A N 1
ATOM 2967 C CA . ILE A 1 372 ? 6.729 -17.331 -7.668 1.00 88.88 372 ILE A CA 1
ATOM 2968 C C . ILE A 1 372 ? 7.138 -18.194 -6.473 1.00 88.88 372 ILE A C 1
ATOM 2970 O O . ILE A 1 372 ? 6.378 -18.306 -5.516 1.00 88.88 372 ILE A O 1
ATOM 2974 N N . ALA A 1 373 ? 8.352 -18.746 -6.476 1.00 87.12 373 ALA A N 1
ATOM 2975 C CA . ALA A 1 373 ? 8.845 -19.512 -5.337 1.00 87.12 373 ALA A CA 1
ATOM 2976 C C . ALA A 1 373 ? 8.979 -18.661 -4.064 1.00 87.12 373 ALA A C 1
ATOM 2978 O O . ALA A 1 373 ? 8.634 -19.134 -2.989 1.00 87.12 373 ALA A O 1
ATOM 2979 N N . LEU A 1 374 ? 9.393 -17.393 -4.171 1.00 83.25 374 LEU A N 1
ATOM 2980 C CA . LEU A 1 374 ? 9.416 -16.472 -3.027 1.00 83.25 374 LEU A CA 1
ATOM 2981 C C . LEU A 1 374 ? 8.016 -16.175 -2.479 1.00 83.25 374 LEU A C 1
ATOM 2983 O O . LEU A 1 374 ? 7.833 -16.112 -1.264 1.00 83.25 374 LEU A O 1
ATOM 2987 N N . LEU A 1 375 ? 7.026 -16.008 -3.360 1.00 79.31 375 LEU A N 1
ATOM 2988 C CA . LEU A 1 375 ? 5.623 -15.849 -2.971 1.00 79.31 375 LEU A CA 1
ATOM 2989 C C . LEU A 1 375 ? 5.095 -17.099 -2.254 1.00 79.31 375 LEU A C 1
ATOM 2991 O O . LEU A 1 375 ? 4.406 -16.983 -1.242 1.00 79.31 375 LEU A O 1
ATOM 2995 N N . GLN A 1 376 ? 5.443 -18.288 -2.747 1.00 79.31 376 GLN A N 1
ATOM 2996 C CA . GLN A 1 376 ? 5.078 -19.564 -2.129 1.00 79.31 376 GLN A CA 1
ATOM 2997 C C . GLN A 1 376 ? 5.742 -19.752 -0.761 1.00 79.31 376 GLN A C 1
ATOM 2999 O O . GLN A 1 376 ? 5.067 -20.145 0.188 1.00 79.31 376 GLN A O 1
ATOM 3004 N N . ASP A 1 377 ? 7.026 -19.414 -0.629 1.00 75.38 377 ASP A N 1
ATOM 3005 C CA . ASP A 1 377 ? 7.737 -19.464 0.651 1.00 75.38 377 ASP A CA 1
ATOM 3006 C C . ASP A 1 377 ? 7.087 -18.515 1.670 1.00 75.38 377 ASP A C 1
ATOM 3008 O O . ASP A 1 377 ? 6.822 -18.920 2.804 1.00 75.38 377 ASP A O 1
ATOM 3012 N N . MET A 1 378 ? 6.736 -17.289 1.259 1.00 71.56 378 MET A N 1
ATOM 3013 C CA . MET A 1 378 ? 5.981 -16.354 2.102 1.00 71.56 378 MET A CA 1
ATOM 3014 C C . MET A 1 378 ? 4.638 -16.957 2.547 1.00 71.56 378 MET A C 1
ATOM 3016 O O . MET A 1 378 ? 4.314 -16.919 3.733 1.00 71.56 378 MET A O 1
ATOM 3020 N N . LEU A 1 379 ? 3.872 -17.550 1.627 1.00 69.69 379 LEU A N 1
ATOM 3021 C CA . LEU A 1 379 ? 2.594 -18.203 1.932 1.00 69.69 379 LEU A CA 1
ATOM 3022 C C . LEU A 1 379 ? 2.740 -19.395 2.884 1.00 69.69 379 LEU A C 1
ATOM 3024 O O . LEU A 1 379 ? 1.887 -19.584 3.747 1.00 69.69 379 LEU A O 1
ATOM 3028 N N . SER A 1 380 ? 3.809 -20.182 2.749 1.00 69.25 380 SER A N 1
ATOM 3029 C CA . SER A 1 380 ? 4.064 -21.358 3.591 1.00 69.25 380 SER A CA 1
ATOM 3030 C C . SER A 1 380 ? 4.314 -20.982 5.054 1.00 69.25 380 SER A C 1
ATOM 3032 O O . SER A 1 380 ? 3.836 -21.655 5.964 1.00 69.25 380 SER A O 1
ATOM 3034 N N . ILE A 1 381 ? 4.995 -19.857 5.286 1.00 63.06 381 ILE A N 1
ATOM 3035 C CA . ILE A 1 381 ? 5.252 -19.311 6.625 1.00 63.06 381 ILE A CA 1
ATOM 3036 C C . ILE A 1 381 ? 3.975 -18.709 7.211 1.00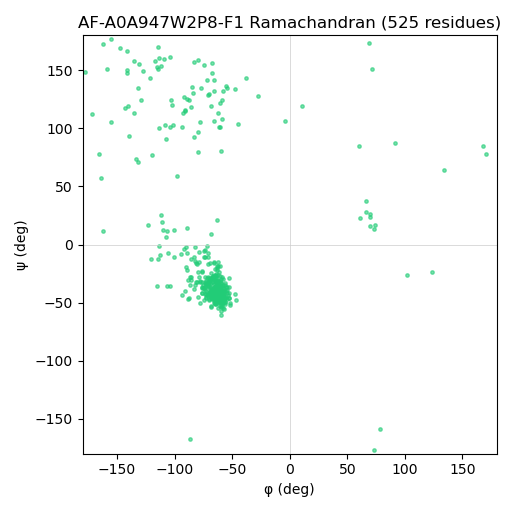 63.06 381 ILE A C 1
ATOM 3038 O O . ILE A 1 381 ? 3.754 -18.761 8.418 1.00 63.06 381 ILE A O 1
ATOM 3042 N N . LEU A 1 382 ? 3.124 -18.163 6.345 1.00 60.44 382 LEU A N 1
ATOM 3043 C CA . LEU A 1 382 ? 1.834 -17.579 6.698 1.00 60.44 382 LEU A CA 1
ATOM 3044 C C . LEU A 1 382 ? 0.688 -18.591 6.668 1.00 60.44 382 LEU A C 1
ATOM 3046 O O . LEU A 1 382 ? -0.454 -18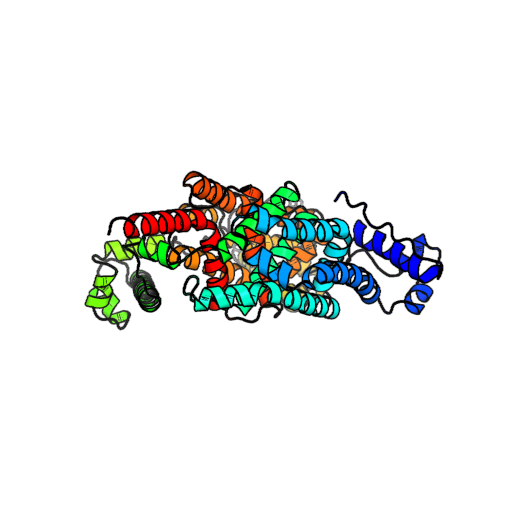.138 6.672 1.00 60.44 382 LEU A O 1
ATOM 3050 N N . ASN A 1 383 ? 1.000 -19.897 6.618 1.00 56.97 383 ASN A N 1
ATOM 3051 C CA . ASN A 1 383 ? 0.107 -21.054 6.525 1.00 56.97 383 ASN A CA 1
ATOM 3052 C C . ASN A 1 383 ? -1.377 -20.647 6.587 1.00 56.97 383 ASN A C 1
ATOM 3054 O O . ASN A 1 383 ? -1.823 -20.231 7.654 1.00 56.97 383 ASN A O 1
ATOM 3058 N N . PRO A 1 384 ? -2.142 -20.678 5.480 1.00 50.19 384 PRO A N 1
ATOM 3059 C CA . PRO A 1 384 ? -3.431 -19.988 5.385 1.00 50.19 384 PRO A CA 1
ATOM 3060 C C . PRO A 1 384 ? -4.350 -20.240 6.589 1.00 50.19 384 PRO A C 1
ATOM 3062 O O . PRO A 1 384 ? -4.894 -19.302 7.160 1.00 50.19 384 PRO A O 1
ATOM 3065 N N . THR A 1 385 ? -4.426 -21.479 7.073 1.00 53.88 385 THR A N 1
ATOM 3066 C CA . THR A 1 385 ? -5.170 -21.859 8.284 1.00 53.88 385 THR A CA 1
ATOM 3067 C C . THR A 1 385 ? -4.779 -21.045 9.534 1.00 53.88 385 THR A C 1
ATOM 3069 O O . THR A 1 385 ? -5.643 -20.636 10.311 1.00 53.88 385 THR A O 1
ATOM 3072 N N . ASP A 1 386 ? -3.493 -20.742 9.708 1.00 54.78 386 ASP A N 1
ATOM 3073 C CA . ASP A 1 386 ? -2.941 -19.945 10.808 1.00 54.78 386 ASP A CA 1
ATOM 3074 C C . ASP A 1 386 ? -3.199 -18.436 10.617 1.00 54.78 386 ASP A C 1
ATOM 3076 O O . ASP A 1 386 ? -3.532 -17.737 11.571 1.00 54.78 386 ASP A O 1
ATOM 3080 N N . SER A 1 387 ? -3.152 -17.919 9.384 1.00 52.25 387 SER A N 1
ATOM 3081 C CA . SER A 1 387 ? -3.491 -16.510 9.100 1.00 52.25 387 SER A CA 1
ATOM 3082 C C . SER A 1 387 ? -4.978 -16.191 9.289 1.00 52.25 387 SER A C 1
ATOM 3084 O O . SER A 1 387 ? -5.319 -15.145 9.845 1.00 52.25 387 SER A O 1
ATOM 3086 N N . PHE A 1 388 ? -5.871 -17.090 8.861 1.00 53.53 388 PHE A N 1
ATOM 3087 C CA . PHE A 1 388 ? -7.310 -16.952 9.109 1.00 53.53 388 PHE A CA 1
ATOM 3088 C C . PHE A 1 388 ? -7.631 -17.103 10.607 1.00 53.53 388 PHE A C 1
ATOM 3090 O O . PHE A 1 388 ? -8.406 -16.311 11.141 1.00 53.53 388 PHE A O 1
ATOM 3097 N N . SER A 1 389 ? -6.976 -18.029 11.319 1.00 60.75 389 SER A N 1
ATOM 3098 C CA . SER A 1 389 ? -7.177 -18.177 12.771 1.00 60.75 389 SER A CA 1
ATOM 3099 C C . SER A 1 389 ? -6.645 -16.994 13.594 1.00 60.75 389 SER A C 1
ATOM 3101 O O . SER A 1 389 ? -7.265 -16.621 14.590 1.00 60.75 389 SER A O 1
ATOM 3103 N N . LEU A 1 390 ? -5.557 -16.339 13.160 1.00 65.94 390 LEU A N 1
ATOM 3104 C CA . LEU A 1 390 ? -5.015 -15.139 13.814 1.00 65.94 390 LEU A CA 1
ATOM 3105 C C . LEU A 1 390 ? -6.034 -13.992 13.898 1.00 65.94 390 LEU A C 1
ATOM 3107 O O . LEU A 1 390 ? -6.072 -13.291 14.911 1.00 65.94 390 LEU A O 1
ATOM 3111 N N . LEU A 1 391 ? -6.834 -13.782 12.847 1.00 75.12 391 LEU A N 1
ATOM 3112 C CA . LEU A 1 391 ? -7.870 -12.742 12.819 1.00 75.12 391 LEU A CA 1
ATOM 3113 C C . LEU A 1 391 ? -9.199 -13.203 13.430 1.00 75.12 391 LEU A C 1
ATOM 3115 O O . LEU A 1 391 ? -9.907 -12.380 14.021 1.00 75.12 391 LEU A O 1
ATOM 3119 N N . ASP A 1 392 ? -9.525 -14.493 13.346 1.00 74.50 392 ASP A N 1
ATOM 3120 C CA . ASP A 1 392 ? -10.725 -15.053 13.979 1.00 74.50 392 ASP A CA 1
ATOM 3121 C C . ASP A 1 392 ? -10.688 -14.843 15.507 1.00 74.50 392 ASP A C 1
ATOM 3123 O O . ASP A 1 392 ? -11.650 -14.336 16.087 1.00 74.50 392 ASP A O 1
ATOM 3127 N N . ASP A 1 393 ? -9.542 -15.098 16.147 1.00 73.12 393 ASP A N 1
ATOM 3128 C CA . ASP A 1 393 ? -9.357 -14.920 17.597 1.00 73.12 393 ASP A CA 1
ATOM 3129 C C . ASP A 1 393 ? -9.051 -13.469 18.025 1.00 73.12 393 ASP A C 1
ATOM 3131 O O . ASP A 1 393 ? -8.914 -13.189 19.222 1.00 73.12 393 ASP A O 1
ATOM 3135 N N . HIS A 1 394 ? -8.940 -12.533 17.075 1.00 79.00 394 HIS A N 1
ATOM 3136 C CA . HIS A 1 394 ? -8.570 -11.144 17.357 1.00 79.00 394 HIS A CA 1
ATOM 3137 C C . HIS A 1 394 ? -9.665 -10.401 18.134 1.00 79.00 394 HIS A C 1
ATOM 3139 O O . HIS A 1 394 ? -10.770 -10.175 17.632 1.00 79.00 394 HIS A O 1
ATOM 3145 N N . ASP A 1 395 ? -9.334 -9.926 19.332 1.00 81.88 395 ASP A N 1
ATOM 3146 C CA . ASP A 1 395 ? -10.133 -8.952 20.074 1.00 81.88 395 ASP A CA 1
ATOM 3147 C C . ASP A 1 395 ? -9.796 -7.536 19.587 1.00 81.88 395 ASP A C 1
ATOM 3149 O O . ASP A 1 395 ? -8.886 -6.866 20.090 1.00 81.88 395 ASP A O 1
ATOM 3153 N N . THR A 1 396 ? -10.568 -7.049 18.614 1.00 83.31 396 THR A N 1
ATOM 3154 C CA . THR A 1 396 ? -10.415 -5.703 18.036 1.00 83.31 396 THR A CA 1
ATOM 3155 C C . THR A 1 396 ? -10.632 -4.590 19.060 1.00 83.31 396 THR A C 1
ATOM 3157 O O . THR A 1 396 ? -10.159 -3.472 18.845 1.00 83.31 396 THR A O 1
ATOM 3160 N N . THR A 1 397 ? -11.283 -4.865 20.197 1.00 82.81 397 THR A N 1
ATOM 3161 C CA . THR A 1 397 ? -11.472 -3.898 21.293 1.00 82.81 397 THR A CA 1
ATOM 3162 C C . THR A 1 397 ? -10.256 -3.806 22.218 1.00 82.81 397 THR A C 1
ATOM 3164 O O . THR A 1 397 ? -10.119 -2.847 22.993 1.00 82.81 397 THR A O 1
ATOM 3167 N N . SER A 1 398 ? -9.331 -4.765 22.117 1.00 82.38 398 SER A N 1
ATOM 3168 C CA . SER A 1 398 ? -8.041 -4.736 22.788 1.00 82.38 398 SER A CA 1
ATOM 3169 C C . SER A 1 398 ? -6.989 -4.076 21.905 1.00 82.38 398 SER A C 1
ATOM 3171 O O . SER A 1 398 ? -6.580 -4.580 20.856 1.00 82.38 398 SER A O 1
ATOM 3173 N N . ILE A 1 399 ? -6.478 -2.939 22.377 1.00 82.44 399 ILE A N 1
ATOM 3174 C CA . ILE A 1 399 ? -5.351 -2.275 21.721 1.00 82.44 399 ILE A CA 1
ATOM 3175 C C . ILE A 1 399 ? -4.081 -3.138 21.758 1.00 82.44 399 ILE A C 1
ATOM 3177 O O . ILE A 1 399 ? -3.245 -3.017 20.870 1.00 82.44 399 ILE A O 1
ATOM 3181 N N . ASP A 1 400 ? -3.943 -4.017 22.753 1.00 78.00 400 ASP A N 1
ATOM 3182 C CA . ASP A 1 400 ? -2.773 -4.887 22.911 1.00 78.00 400 ASP A CA 1
ATOM 3183 C C . ASP A 1 400 ? -2.795 -6.047 21.940 1.00 78.00 400 ASP A C 1
ATOM 3185 O O . ASP A 1 400 ? -1.768 -6.364 21.345 1.00 78.00 400 ASP A O 1
ATOM 3189 N N . ASP A 1 401 ? -3.967 -6.644 21.750 1.00 79.19 401 ASP A N 1
ATOM 3190 C CA . ASP A 1 401 ? -4.124 -7.706 20.770 1.00 79.19 401 ASP A CA 1
ATOM 3191 C C . ASP A 1 401 ? -3.988 -7.156 19.345 1.00 79.19 401 ASP A C 1
ATOM 3193 O O . ASP A 1 401 ? -3.240 -7.695 18.532 1.00 79.19 401 ASP A O 1
ATOM 3197 N N . THR A 1 402 ? -4.576 -5.981 19.083 1.00 86.62 402 THR A N 1
ATOM 3198 C CA . THR A 1 402 ? -4.350 -5.249 17.826 1.00 86.62 402 THR A CA 1
ATOM 3199 C C . THR A 1 402 ? -2.865 -4.944 17.621 1.00 86.62 402 THR A C 1
ATOM 3201 O O . THR A 1 402 ? -2.343 -5.162 16.531 1.00 86.62 402 THR A O 1
ATOM 3204 N N . PHE A 1 403 ? -2.158 -4.496 18.664 1.00 84.12 403 PHE A N 1
ATOM 3205 C CA . PHE A 1 403 ? -0.720 -4.244 18.591 1.00 84.12 403 PHE A CA 1
ATOM 3206 C C . PHE A 1 403 ? 0.076 -5.508 18.279 1.00 84.12 403 PHE A C 1
ATOM 3208 O O . PHE A 1 403 ? 0.971 -5.468 17.441 1.00 84.12 403 PHE A O 1
ATOM 3215 N N . ARG A 1 404 ? -0.246 -6.628 18.929 1.00 81.75 404 ARG A N 1
ATOM 3216 C CA . ARG A 1 404 ? 0.415 -7.919 18.711 1.00 81.75 404 ARG A CA 1
ATOM 3217 C C . ARG A 1 404 ? 0.306 -8.359 17.253 1.00 81.75 404 ARG A C 1
ATOM 3219 O O . ARG A 1 404 ? 1.330 -8.674 16.649 1.00 81.75 404 ARG A O 1
ATOM 3226 N N . ILE A 1 405 ? -0.902 -8.330 16.691 1.00 84.25 405 ILE A N 1
ATOM 3227 C CA . ILE A 1 405 ? -1.149 -8.720 15.296 1.00 84.25 405 ILE A CA 1
ATOM 3228 C C . ILE A 1 405 ? -0.456 -7.752 14.337 1.00 84.25 405 ILE A C 1
ATOM 3230 O O . ILE A 1 405 ? 0.280 -8.185 13.457 1.00 84.25 405 ILE A O 1
ATOM 3234 N N . VAL A 1 406 ? -0.617 -6.440 14.529 1.00 88.31 406 VAL A N 1
ATOM 3235 C CA . VAL A 1 406 ? 0.027 -5.437 13.666 1.00 88.31 406 VAL A CA 1
ATOM 3236 C C . VAL A 1 406 ? 1.550 -5.543 13.729 1.00 88.31 406 VAL A C 1
ATOM 3238 O O . VAL A 1 406 ? 2.200 -5.453 12.694 1.00 88.31 406 VAL A O 1
ATOM 3241 N N . TYR A 1 407 ? 2.133 -5.763 14.909 1.00 83.69 407 TYR A N 1
ATOM 3242 C CA . TYR A 1 407 ? 3.575 -5.949 15.061 1.00 83.69 407 TYR A CA 1
ATOM 3243 C C . TYR A 1 407 ? 4.063 -7.189 14.307 1.00 83.69 407 TYR A C 1
ATOM 3245 O O . TYR A 1 407 ? 5.057 -7.100 13.594 1.00 83.69 407 TYR A O 1
ATOM 3253 N N . MET A 1 408 ? 3.348 -8.313 14.423 1.00 81.25 408 MET A N 1
ATOM 3254 C CA . MET A 1 408 ? 3.650 -9.535 13.673 1.00 81.25 408 MET A CA 1
ATOM 3255 C C . MET A 1 408 ? 3.590 -9.282 12.163 1.00 81.25 408 MET A C 1
ATOM 3257 O O . MET A 1 408 ? 4.516 -9.639 11.444 1.00 81.25 408 MET A O 1
ATOM 3261 N N . VAL A 1 409 ? 2.551 -8.594 11.683 1.00 83.19 409 VAL A N 1
ATOM 3262 C CA . VAL A 1 409 ? 2.408 -8.243 10.263 1.00 83.19 409 VAL A CA 1
ATOM 3263 C C . VAL A 1 409 ? 3.539 -7.325 9.794 1.00 83.19 409 VAL A C 1
ATOM 3265 O O . VAL A 1 409 ? 4.120 -7.567 8.739 1.00 83.19 409 VAL A O 1
ATOM 3268 N N . VAL A 1 410 ? 3.896 -6.293 10.565 1.00 83.38 410 VAL A N 1
ATOM 3269 C CA . VAL A 1 410 ? 5.037 -5.418 10.245 1.00 83.38 410 VAL A CA 1
ATOM 3270 C C . VAL A 1 410 ? 6.337 -6.219 10.208 1.00 83.38 410 VAL A C 1
ATOM 3272 O O . VAL A 1 410 ? 7.123 -6.035 9.289 1.00 83.38 410 VAL A O 1
ATOM 3275 N N . GLU A 1 411 ? 6.551 -7.134 11.151 1.00 80.12 411 GLU A N 1
ATOM 3276 C CA . GLU A 1 411 ? 7.731 -8.000 11.186 1.00 80.12 411 GLU A CA 1
ATOM 3277 C C . GLU A 1 411 ? 7.802 -8.945 9.983 1.00 80.12 411 GLU A C 1
ATOM 3279 O O . GLU A 1 411 ? 8.868 -9.072 9.388 1.00 80.12 411 GLU A O 1
ATOM 3284 N N . ILE A 1 412 ? 6.682 -9.543 9.567 1.00 77.44 412 ILE A N 1
ATOM 3285 C CA . ILE A 1 412 ? 6.588 -10.315 8.321 1.00 77.44 412 ILE A CA 1
ATOM 3286 C C . ILE A 1 412 ? 6.980 -9.415 7.146 1.00 77.44 412 ILE A C 1
ATOM 3288 O O . ILE A 1 412 ? 7.911 -9.724 6.405 1.00 77.44 412 ILE A O 1
ATOM 3292 N N . TYR A 1 413 ? 6.334 -8.257 7.000 1.00 77.38 413 TYR A N 1
ATOM 3293 C CA . TYR A 1 413 ? 6.649 -7.339 5.910 1.00 77.38 413 TYR A CA 1
ATOM 3294 C C . TYR A 1 413 ? 8.076 -6.803 5.961 1.00 77.38 413 TYR A C 1
ATOM 3296 O O . TYR A 1 413 ? 8.563 -6.447 4.905 1.00 77.38 413 TYR A O 1
ATOM 3304 N N . GLU A 1 414 ? 8.737 -6.718 7.117 1.00 72.38 414 GLU A N 1
ATOM 3305 C CA . GLU A 1 414 ? 10.144 -6.317 7.238 1.00 72.38 414 GLU A CA 1
ATOM 3306 C C . GLU A 1 414 ? 11.107 -7.461 6.905 1.00 72.38 414 GLU A C 1
ATOM 3308 O O . GLU A 1 414 ? 12.046 -7.270 6.136 1.00 72.38 414 GLU A O 1
ATOM 3313 N N . ASN A 1 415 ? 10.852 -8.664 7.419 1.00 69.44 415 ASN A N 1
ATOM 3314 C CA . ASN A 1 415 ? 11.673 -9.845 7.149 1.00 69.44 415 ASN A CA 1
ATOM 3315 C C . ASN A 1 415 ? 11.576 -10.284 5.675 1.00 69.44 415 ASN A C 1
ATOM 3317 O O . ASN A 1 415 ? 12.531 -10.838 5.134 1.00 69.44 415 ASN A O 1
ATOM 3321 N N . PHE A 1 416 ? 10.455 -9.977 5.013 1.00 64.88 416 PHE A N 1
ATOM 3322 C CA . PHE A 1 416 ? 10.220 -10.192 3.580 1.00 64.88 416 PHE A CA 1
ATOM 3323 C C . PHE A 1 416 ? 10.172 -8.882 2.769 1.00 64.88 416 PHE A C 1
ATOM 3325 O O . PHE A 1 416 ? 9.763 -8.881 1.607 1.00 64.88 416 PHE A O 1
ATOM 3332 N N . ALA A 1 417 ? 10.592 -7.755 3.355 1.00 53.53 417 ALA A N 1
ATOM 3333 C CA . ALA A 1 417 ? 10.450 -6.410 2.780 1.00 53.53 417 ALA A CA 1
ATOM 3334 C C . ALA A 1 417 ? 11.075 -6.242 1.416 1.00 53.53 417 ALA A C 1
ATOM 3336 O O . ALA A 1 417 ? 10.548 -5.567 0.533 1.00 53.53 417 ALA A O 1
ATOM 3337 N N . THR A 1 418 ? 12.261 -6.797 1.289 1.00 55.66 418 THR A N 1
ATOM 3338 C CA . THR A 1 418 ? 13.154 -6.478 0.199 1.00 55.66 418 THR A CA 1
ATOM 3339 C C . THR A 1 418 ? 12.781 -7.257 -1.073 1.00 55.66 418 THR A C 1
ATOM 3341 O O . THR A 1 418 ? 12.829 -6.670 -2.154 1.00 55.66 418 THR A O 1
ATOM 3344 N N . PRO A 1 419 ? 12.242 -8.494 -0.978 1.00 59.22 419 PRO A N 1
ATOM 3345 C CA . PRO A 1 419 ? 11.471 -9.110 -2.056 1.00 59.22 419 PRO A CA 1
ATOM 3346 C C . PRO A 1 419 ? 10.172 -8.384 -2.431 1.00 59.22 419 PRO A C 1
ATOM 3348 O O . PRO A 1 419 ? 9.821 -8.423 -3.604 1.00 59.22 419 PRO A O 1
ATOM 3351 N N . ASN A 1 420 ? 9.460 -7.704 -1.518 1.00 68.00 420 ASN A N 1
ATOM 3352 C CA . ASN A 1 420 ? 8.138 -7.119 -1.834 1.00 68.00 420 ASN A CA 1
ATOM 3353 C C . ASN A 1 420 ? 8.185 -6.085 -2.962 1.00 68.00 420 ASN A C 1
ATOM 3355 O O . ASN A 1 420 ? 7.294 -6.032 -3.810 1.00 68.00 420 ASN A O 1
ATOM 3359 N N . TRP A 1 421 ? 9.257 -5.296 -3.012 1.00 77.50 421 TRP A N 1
ATOM 3360 C CA . TRP A 1 421 ? 9.468 -4.327 -4.083 1.00 77.50 421 TRP A CA 1
ATOM 3361 C C . TRP A 1 421 ? 9.703 -5.015 -5.436 1.00 77.50 421 TRP A C 1
ATOM 3363 O O . TRP A 1 421 ? 9.184 -4.580 -6.463 1.00 77.50 421 TRP A O 1
ATOM 3373 N N . ALA A 1 422 ? 10.442 -6.128 -5.439 1.00 83.75 422 ALA A N 1
ATOM 3374 C CA . ALA A 1 422 ? 10.672 -6.940 -6.629 1.00 83.75 422 ALA A CA 1
ATOM 3375 C C . ALA A 1 422 ? 9.430 -7.746 -7.042 1.00 83.75 422 ALA A C 1
ATOM 3377 O O . ALA A 1 422 ? 9.152 -7.853 -8.230 1.00 83.75 422 ALA A O 1
ATOM 3378 N N . ILE A 1 423 ? 8.648 -8.258 -6.092 1.00 86.00 423 ILE A N 1
ATOM 3379 C CA . ILE A 1 423 ? 7.363 -8.927 -6.334 1.00 86.00 423 ILE A CA 1
ATOM 3380 C C . ILE A 1 423 ? 6.410 -7.963 -7.043 1.00 86.00 423 ILE A C 1
ATOM 3382 O O . ILE A 1 423 ? 5.859 -8.292 -8.093 1.00 86.00 423 ILE A O 1
ATOM 3386 N N . LEU A 1 424 ? 6.272 -6.742 -6.520 1.00 85.62 424 LEU A N 1
ATOM 3387 C CA . LEU A 1 424 ? 5.419 -5.723 -7.122 1.00 85.62 424 LEU A CA 1
ATOM 3388 C C . LEU A 1 424 ? 5.924 -5.302 -8.507 1.00 85.62 424 LEU A C 1
ATOM 3390 O O . LEU A 1 424 ? 5.135 -5.235 -9.444 1.00 85.62 424 LEU A O 1
ATOM 3394 N N . GLN A 1 425 ? 7.231 -5.093 -8.685 1.00 87.56 425 GLN A N 1
ATOM 3395 C CA . GLN A 1 425 ? 7.801 -4.860 -10.017 1.00 87.56 425 GLN A CA 1
ATOM 3396 C C . GLN A 1 425 ? 7.532 -6.028 -10.981 1.00 87.56 425 GLN A C 1
ATOM 3398 O O . GLN A 1 425 ? 7.156 -5.803 -12.130 1.00 87.56 425 GLN A O 1
ATOM 3403 N N . GLY A 1 426 ? 7.687 -7.267 -10.510 1.00 88.38 426 GLY A N 1
ATOM 3404 C CA . GLY A 1 426 ? 7.398 -8.485 -11.260 1.00 88.38 426 GLY A CA 1
ATOM 3405 C C . GLY A 1 426 ? 5.932 -8.573 -11.685 1.00 88.38 426 GLY A C 1
ATOM 3406 O O . GLY A 1 426 ? 5.652 -8.973 -12.811 1.00 88.38 426 GLY A O 1
ATOM 3407 N N . SER A 1 427 ? 4.999 -8.095 -10.856 1.00 89.88 427 SER A N 1
ATOM 3408 C CA . SER A 1 427 ? 3.575 -8.019 -11.214 1.00 89.88 427 SER A CA 1
ATOM 3409 C C . SER A 1 427 ? 3.300 -7.120 -12.432 1.00 89.88 427 SER A C 1
ATOM 3411 O O . SER A 1 427 ? 2.320 -7.326 -13.138 1.00 89.88 427 SER A O 1
ATOM 3413 N N . PHE A 1 428 ? 4.185 -6.166 -12.744 1.00 89.38 428 PHE A N 1
ATOM 3414 C CA . PHE A 1 428 ? 4.097 -5.355 -13.967 1.00 89.38 428 PHE A CA 1
ATOM 3415 C C . PHE A 1 428 ? 4.821 -5.974 -15.164 1.00 89.38 428 PHE A C 1
ATOM 3417 O O . PHE A 1 428 ? 4.746 -5.438 -16.269 1.00 89.38 428 PHE A O 1
ATOM 3424 N N . HIS A 1 429 ? 5.555 -7.068 -14.961 1.00 89.50 429 HIS A N 1
ATOM 3425 C CA . HIS A 1 429 ? 6.305 -7.736 -16.016 1.00 89.50 429 HIS A CA 1
ATOM 3426 C C . HIS A 1 429 ? 5.465 -8.762 -16.775 1.00 89.50 429 HIS A C 1
ATOM 3428 O O . HIS A 1 429 ? 5.512 -8.798 -18.004 1.00 89.50 429 HIS A O 1
ATOM 3434 N N . SER A 1 430 ? 4.720 -9.606 -16.058 1.00 89.56 430 SER A N 1
ATOM 3435 C CA . SER A 1 430 ? 3.950 -10.690 -16.664 1.00 89.56 430 SER A CA 1
ATOM 3436 C C . SER A 1 430 ? 2.600 -10.877 -15.979 1.00 89.56 430 SER A C 1
ATOM 3438 O O . SER A 1 430 ? 2.454 -10.687 -14.771 1.00 89.56 430 SER A O 1
ATOM 3440 N N . LYS A 1 431 ? 1.598 -11.289 -16.768 1.00 90.88 431 LYS A N 1
ATOM 3441 C CA . LYS A 1 431 ? 0.254 -11.595 -16.258 1.00 90.88 431 LYS A CA 1
ATOM 3442 C C . LYS A 1 431 ? 0.294 -12.685 -15.184 1.00 90.88 431 LYS A C 1
ATOM 3444 O O . LYS A 1 431 ? -0.428 -12.597 -14.206 1.00 90.88 431 LYS A O 1
ATOM 3449 N N . GLU A 1 432 ? 1.164 -13.680 -15.344 1.00 92.44 432 GLU A N 1
ATOM 3450 C CA . GLU A 1 432 ? 1.338 -14.762 -14.372 1.00 92.44 432 GLU A CA 1
ATOM 3451 C C . GLU A 1 432 ? 1.784 -14.237 -13.001 1.00 92.44 432 GLU A C 1
ATOM 3453 O O . GLU A 1 432 ? 1.198 -14.601 -11.982 1.00 92.44 432 GLU A O 1
ATOM 3458 N N . LEU A 1 433 ? 2.780 -13.346 -12.956 1.00 91.38 433 LEU A N 1
ATOM 3459 C CA . LEU A 1 433 ? 3.219 -12.732 -11.701 1.00 91.38 433 LEU A CA 1
ATOM 3460 C C . LEU A 1 433 ? 2.148 -11.814 -11.108 1.00 91.38 433 LEU A C 1
ATOM 3462 O O . LEU A 1 433 ? 1.967 -11.808 -9.891 1.00 91.38 433 LEU A O 1
ATOM 3466 N N . PHE A 1 434 ? 1.412 -11.081 -11.948 1.00 91.56 434 PHE A N 1
ATOM 3467 C CA . PHE A 1 434 ? 0.271 -10.285 -11.497 1.00 91.56 434 PHE A CA 1
ATOM 3468 C C . PHE A 1 434 ? -0.822 -11.147 -10.862 1.00 91.56 434 PHE A C 1
ATOM 3470 O O . PHE A 1 434 ? -1.283 -10.832 -9.768 1.00 91.56 434 PHE A O 1
ATOM 3477 N N . ASP A 1 435 ? -1.208 -12.249 -11.506 1.00 91.38 435 ASP A N 1
ATOM 3478 C CA . ASP A 1 435 ? -2.249 -13.152 -11.011 1.00 91.38 435 ASP A CA 1
ATOM 3479 C C . ASP A 1 435 ? -1.840 -13.779 -9.665 1.00 91.38 435 ASP A C 1
ATOM 3481 O O . ASP A 1 435 ? -2.652 -13.827 -8.742 1.00 91.38 435 ASP A O 1
ATOM 3485 N N . ASN A 1 436 ? -0.572 -14.185 -9.508 1.00 88.38 436 ASN A N 1
ATOM 3486 C CA . ASN A 1 436 ? -0.044 -14.694 -8.235 1.00 88.38 436 ASN A CA 1
ATOM 3487 C C . ASN A 1 436 ? -0.023 -13.615 -7.139 1.00 88.38 436 ASN A C 1
ATOM 3489 O O . ASN A 1 436 ? -0.432 -13.868 -6.005 1.00 88.38 436 ASN A O 1
ATOM 3493 N N . PHE A 1 437 ? 0.421 -12.400 -7.470 1.00 87.69 437 PHE A N 1
ATOM 3494 C CA . PHE A 1 437 ? 0.406 -11.267 -6.545 1.00 87.69 437 PHE A CA 1
ATOM 3495 C C . PHE A 1 437 ? -1.023 -10.913 -6.108 1.00 87.69 437 PHE A C 1
ATOM 3497 O O . PHE A 1 437 ? -1.287 -10.708 -4.922 1.00 87.69 437 PHE A O 1
ATOM 3504 N N . LYS A 1 438 ? -1.970 -10.902 -7.049 1.00 89.44 438 LYS A N 1
ATOM 3505 C CA . LYS A 1 438 ? -3.384 -10.660 -6.767 1.00 89.44 438 LYS A CA 1
ATOM 3506 C C . LYS A 1 438 ? -3.987 -11.774 -5.910 1.00 89.44 438 LYS A C 1
ATOM 3508 O O . LYS A 1 438 ? -4.701 -11.458 -4.966 1.00 89.44 438 LYS A O 1
ATOM 3513 N N . ALA A 1 439 ? -3.672 -13.041 -6.177 1.00 86.75 439 ALA A N 1
ATOM 3514 C CA . ALA A 1 439 ? -4.148 -14.167 -5.373 1.00 86.75 439 ALA A CA 1
ATOM 3515 C C . ALA A 1 439 ? -3.681 -14.075 -3.909 1.00 86.75 439 ALA A C 1
ATOM 3517 O O . ALA A 1 439 ? -4.467 -14.332 -2.999 1.00 86.75 439 ALA A O 1
ATOM 3518 N N . LEU A 1 440 ? -2.437 -13.640 -3.676 1.00 83.00 440 LEU A N 1
ATOM 3519 C CA . LEU A 1 440 ? -1.919 -13.366 -2.332 1.00 83.00 440 LEU A CA 1
ATOM 3520 C C . LEU A 1 440 ? -2.741 -12.279 -1.624 1.00 83.00 440 LEU A C 1
ATOM 3522 O O . LEU A 1 440 ? -3.153 -12.449 -0.477 1.00 83.00 440 LEU A O 1
ATOM 3526 N N . HIS A 1 441 ? -2.999 -11.169 -2.319 1.00 85.88 441 HIS A N 1
ATOM 3527 C CA . HIS A 1 441 ? -3.835 -10.089 -1.799 1.00 85.88 441 HIS A CA 1
ATOM 3528 C C . HIS A 1 441 ? -5.272 -10.547 -1.531 1.00 85.88 441 HIS A C 1
ATOM 3530 O O . HIS A 1 441 ? -5.829 -10.199 -0.496 1.00 85.88 441 HIS A O 1
ATOM 3536 N N . ASP A 1 442 ? -5.873 -11.333 -2.422 1.00 88.00 442 ASP A N 1
ATOM 3537 C CA . ASP A 1 442 ? -7.237 -11.835 -2.254 1.00 88.00 442 ASP A CA 1
ATOM 3538 C C . ASP A 1 442 ? -7.336 -12.760 -1.025 1.00 88.00 442 ASP A C 1
ATOM 3540 O O . ASP A 1 442 ? -8.270 -12.626 -0.237 1.00 88.00 442 ASP A O 1
ATOM 3544 N N . LEU A 1 443 ? -6.336 -13.619 -0.790 1.00 83.69 443 LEU A N 1
ATOM 3545 C CA . LEU A 1 443 ? -6.292 -14.514 0.370 1.00 83.69 443 LEU A CA 1
ATOM 3546 C C . LEU A 1 443 ? -6.341 -13.751 1.706 1.00 83.69 443 LEU A C 1
ATOM 3548 O O . LEU A 1 443 ? -7.192 -14.030 2.551 1.00 83.69 443 LEU A O 1
ATOM 3552 N N . PHE A 1 444 ? -5.449 -12.775 1.902 1.00 83.25 444 PHE A N 1
ATOM 3553 C CA . PHE A 1 444 ? -5.431 -11.963 3.127 1.00 83.25 444 PHE A CA 1
ATOM 3554 C C . PHE A 1 444 ? -6.595 -10.969 3.190 1.00 83.25 444 PHE A C 1
ATOM 3556 O O . PHE A 1 444 ? -7.090 -10.654 4.276 1.00 83.25 444 PHE A O 1
ATOM 3563 N N . GLY A 1 445 ? -7.040 -10.491 2.028 1.00 89.19 445 GLY A N 1
ATOM 3564 C CA . GLY A 1 445 ? -8.180 -9.598 1.886 1.00 89.19 445 GLY A CA 1
ATOM 3565 C C . GLY A 1 445 ? -9.460 -10.233 2.409 1.00 89.19 445 GLY A C 1
ATOM 3566 O O . GLY A 1 445 ? -10.155 -9.600 3.198 1.00 89.19 445 GLY A O 1
ATOM 3567 N N . GLU A 1 446 ? -9.736 -11.492 2.063 1.00 89.81 446 GLU A N 1
ATOM 3568 C CA . GLU A 1 446 ? -10.930 -12.199 2.543 1.00 89.81 446 GLU A CA 1
ATOM 3569 C C . GLU A 1 446 ? -10.918 -12.412 4.065 1.00 89.81 446 GLU A C 1
ATOM 3571 O O . GLU A 1 446 ? -11.948 -12.230 4.718 1.00 89.81 446 GLU A O 1
ATOM 3576 N N . ALA A 1 447 ? -9.758 -12.711 4.661 1.00 87.06 447 ALA A N 1
ATOM 3577 C CA . ALA A 1 447 ? -9.634 -12.843 6.115 1.00 87.06 447 ALA A CA 1
ATOM 3578 C C . ALA A 1 447 ? -9.940 -11.517 6.841 1.00 87.06 447 ALA A C 1
ATOM 3580 O O . ALA A 1 447 ? -10.725 -11.477 7.792 1.00 87.06 447 ALA A O 1
ATOM 3581 N N . LEU A 1 448 ? -9.366 -10.405 6.364 1.00 91.50 448 LEU A N 1
ATOM 3582 C CA . LEU A 1 448 ? -9.634 -9.071 6.912 1.00 91.50 448 LEU A CA 1
ATOM 3583 C C . LEU A 1 448 ? -11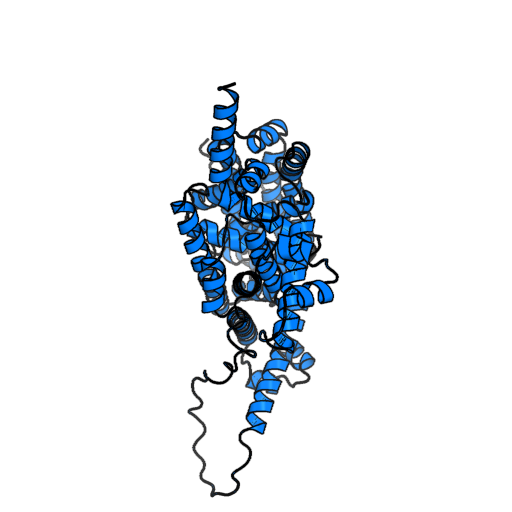.076 -8.626 6.672 1.00 91.50 448 LEU A C 1
ATOM 3585 O O . LEU A 1 448 ? -11.687 -8.046 7.566 1.00 91.50 448 LEU A O 1
ATOM 3589 N N . LYS A 1 449 ? -11.631 -8.905 5.493 1.00 94.88 449 LYS A N 1
ATOM 3590 C CA . LYS A 1 449 ? -13.014 -8.579 5.141 1.00 94.88 449 LYS A CA 1
ATOM 3591 C C . LYS A 1 449 ? -13.994 -9.261 6.088 1.00 94.88 449 LYS A C 1
ATOM 3593 O O . LYS A 1 449 ? -14.820 -8.567 6.671 1.00 94.88 449 LYS A O 1
ATOM 3598 N N . LYS A 1 450 ? -13.842 -10.571 6.324 1.00 93.12 450 LYS A N 1
ATOM 3599 C CA . LYS A 1 450 ? -14.649 -11.312 7.307 1.00 93.12 450 LYS A CA 1
ATOM 3600 C C . LYS A 1 450 ? -14.602 -10.631 8.677 1.00 93.12 450 LYS A C 1
ATOM 3602 O O . LYS A 1 450 ? -15.644 -10.401 9.288 1.00 93.12 450 LYS A O 1
ATOM 3607 N N . LYS A 1 451 ? -13.409 -10.231 9.131 1.00 92.19 451 LYS A N 1
ATOM 3608 C CA . LYS A 1 451 ? -13.258 -9.525 10.408 1.00 92.19 451 LYS A CA 1
ATOM 3609 C C . LYS A 1 451 ? -13.943 -8.156 10.419 1.00 92.19 451 LYS A C 1
ATOM 3611 O O . LYS A 1 451 ? -14.511 -7.764 11.436 1.00 92.19 451 LYS A O 1
ATOM 3616 N N . ILE A 1 452 ? -13.896 -7.428 9.304 1.00 95.44 452 ILE A N 1
ATOM 3617 C CA . ILE A 1 452 ? -14.564 -6.129 9.145 1.00 95.44 452 ILE A CA 1
ATOM 3618 C C . ILE A 1 452 ? -16.092 -6.299 9.164 1.00 95.44 452 ILE A C 1
ATOM 3620 O O . ILE A 1 452 ? -16.775 -5.541 9.852 1.00 95.44 452 ILE A O 1
ATOM 3624 N N . ASP A 1 453 ? -16.626 -7.324 8.500 1.00 96.06 453 ASP A N 1
ATOM 3625 C CA . ASP A 1 453 ? -18.057 -7.649 8.533 1.00 96.06 453 ASP A CA 1
ATOM 3626 C C . ASP A 1 453 ? -18.533 -7.957 9.967 1.00 96.06 453 ASP A C 1
ATOM 3628 O O . ASP A 1 453 ? -19.594 -7.490 10.394 1.00 96.06 453 ASP A O 1
ATOM 3632 N N . GLU A 1 454 ? -17.733 -8.691 10.749 1.00 93.00 454 GLU A N 1
ATOM 3633 C CA . GLU A 1 454 ? -18.013 -8.985 12.162 1.00 93.00 454 GLU A CA 1
ATOM 3634 C C . GLU A 1 454 ? -18.098 -7.708 13.014 1.00 93.00 454 GLU A C 1
ATOM 3636 O O . GLU A 1 454 ? -19.113 -7.470 13.676 1.00 93.00 454 GLU A O 1
ATOM 3641 N N . ILE A 1 455 ? -17.084 -6.838 12.964 1.00 92.75 455 ILE A N 1
ATOM 3642 C CA . ILE A 1 455 ? -17.081 -5.591 13.753 1.00 92.75 455 ILE A CA 1
ATOM 3643 C C . ILE A 1 455 ? -18.161 -4.598 13.299 1.00 92.75 455 ILE A C 1
ATOM 3645 O O . ILE A 1 455 ? -18.663 -3.817 14.117 1.00 92.75 455 ILE A O 1
ATOM 3649 N N . MET A 1 456 ? -18.538 -4.619 12.015 1.00 95.19 456 MET A N 1
ATOM 3650 C CA . MET A 1 456 ? -19.655 -3.835 11.487 1.00 95.19 456 MET A CA 1
ATOM 3651 C C . MET A 1 456 ? -20.977 -4.340 12.058 1.00 95.19 456 MET A C 1
ATOM 3653 O O . MET A 1 456 ? -21.773 -3.540 12.555 1.00 95.19 456 MET A O 1
ATOM 3657 N N . LYS A 1 457 ? -21.184 -5.663 12.078 1.00 93.81 457 LYS A N 1
ATOM 3658 C CA . LYS A 1 457 ? -22.363 -6.303 12.679 1.00 93.81 457 LYS A CA 1
ATOM 3659 C C . LYS A 1 457 ? -22.477 -6.024 14.181 1.00 93.81 457 LYS A C 1
ATOM 3661 O O . LYS A 1 457 ? -23.580 -5.822 14.686 1.00 93.81 457 LYS A O 1
ATOM 3666 N N . GLU A 1 458 ? -21.355 -5.955 14.891 1.00 90.19 458 GLU A N 1
ATOM 3667 C CA . GLU A 1 458 ? -21.295 -5.544 16.304 1.00 90.19 458 GLU A CA 1
ATOM 3668 C C . GLU A 1 458 ? -21.482 -4.025 16.507 1.00 90.19 458 GLU A C 1
ATOM 3670 O O . GLU A 1 458 ? -21.688 -3.539 17.628 1.00 90.19 458 GLU A O 1
ATOM 3675 N N . GLY A 1 459 ? -21.445 -3.246 15.424 1.00 90.56 459 GLY A N 1
ATOM 3676 C CA . GLY A 1 459 ? -21.595 -1.797 15.438 1.00 90.56 459 GLY A CA 1
ATOM 3677 C C . GLY A 1 459 ? -20.440 -1.088 16.147 1.00 90.56 459 GLY A C 1
ATOM 3678 O O . GLY A 1 459 ? -20.689 -0.107 16.869 1.00 90.56 459 GLY A O 1
ATOM 3679 N N . LEU A 1 460 ? -19.212 -1.598 15.984 1.00 89.50 460 LEU A N 1
ATOM 3680 C CA . LEU A 1 460 ? -17.977 -1.035 16.544 1.00 89.50 460 LEU A CA 1
ATOM 3681 C C . LEU A 1 460 ? -17.354 0.042 15.640 1.00 89.50 460 LEU A C 1
ATOM 3683 O O . LEU A 1 460 ? -16.853 1.046 16.156 1.00 89.50 460 LEU A O 1
ATOM 3687 N N . CYS A 1 461 ? -17.456 -0.105 14.316 1.00 93.81 461 CYS A N 1
ATOM 3688 C CA . CYS A 1 461 ? -16.962 0.853 13.320 1.00 93.81 461 CYS A CA 1
ATOM 3689 C C . CYS A 1 461 ? -18.100 1.491 12.502 1.00 93.81 461 CYS A C 1
ATOM 3691 O O . CYS A 1 461 ? -19.257 1.081 12.604 1.00 93.81 461 CYS A O 1
ATOM 3693 N N . LEU A 1 462 ? -17.777 2.524 11.714 1.00 93.88 462 LEU A N 1
ATOM 3694 C CA . LEU A 1 462 ? -18.710 3.106 10.739 1.00 93.88 462 LEU A CA 1
ATOM 3695 C C . LEU A 1 462 ? -18.995 2.122 9.598 1.00 93.88 462 LEU A C 1
ATOM 3697 O O . LEU A 1 462 ? -18.172 1.258 9.309 1.00 93.88 462 LEU A O 1
ATOM 3701 N N . ASP A 1 463 ? -20.148 2.301 8.954 1.00 94.75 463 ASP A N 1
ATOM 3702 C CA . ASP A 1 463 ? -20.562 1.519 7.789 1.00 94.75 463 ASP A CA 1
ATOM 3703 C C . ASP A 1 463 ? -19.652 1.781 6.579 1.00 94.75 463 ASP A C 1
ATOM 3705 O O . ASP A 1 463 ? -19.339 2.940 6.273 1.00 94.75 463 ASP A O 1
ATOM 3709 N N . VAL A 1 464 ? -19.199 0.707 5.931 1.00 95.81 464 VAL A N 1
ATOM 3710 C CA . VAL A 1 464 ? -18.177 0.723 4.880 1.00 95.81 464 VAL A CA 1
ATOM 3711 C C . VAL A 1 464 ? -18.263 -0.540 4.017 1.00 95.81 464 VAL A C 1
ATOM 3713 O O . VAL A 1 464 ? -18.615 -1.606 4.504 1.00 95.81 464 VAL A O 1
ATOM 3716 N N . GLU A 1 465 ? -17.875 -0.442 2.745 1.00 97.31 465 GLU A N 1
ATOM 3717 C CA . GLU A 1 465 ? -17.670 -1.613 1.885 1.00 97.31 465 GLU A CA 1
ATOM 3718 C C . GLU A 1 465 ? -16.482 -2.444 2.402 1.00 97.31 465 GLU A C 1
ATOM 3720 O O . GLU A 1 465 ? -15.320 -2.038 2.272 1.00 97.31 465 GLU A O 1
ATOM 3725 N N . SER A 1 466 ? -16.763 -3.597 3.012 1.00 97.00 466 SER A N 1
ATOM 3726 C CA . SER A 1 466 ? -15.780 -4.372 3.779 1.00 97.00 466 SER A CA 1
ATOM 3727 C C . SER A 1 466 ? -14.620 -4.914 2.942 1.00 97.00 466 SER A C 1
ATOM 3729 O O . SER A 1 466 ? -13.482 -4.881 3.411 1.00 97.00 466 SER A O 1
ATOM 3731 N N . ASP A 1 467 ? -14.857 -5.322 1.689 1.00 96.81 467 ASP A N 1
ATOM 3732 C CA . ASP A 1 467 ? -13.787 -5.742 0.765 1.00 96.81 467 ASP A CA 1
ATOM 3733 C C . ASP A 1 467 ? -12.820 -4.585 0.457 1.00 96.81 467 ASP A C 1
ATOM 3735 O O . ASP A 1 467 ? -11.597 -4.727 0.544 1.00 96.81 467 ASP A O 1
ATOM 3739 N N . ILE A 1 468 ? -13.361 -3.395 0.175 1.00 97.81 468 ILE A N 1
ATOM 3740 C CA . ILE A 1 468 ? -12.551 -2.199 -0.087 1.00 97.81 468 ILE A CA 1
ATOM 3741 C C . ILE A 1 468 ? -11.772 -1.822 1.177 1.00 97.81 468 ILE A C 1
ATOM 3743 O O . ILE A 1 468 ? -10.571 -1.558 1.099 1.00 97.81 468 ILE A O 1
ATOM 3747 N N . ALA A 1 469 ? -12.415 -1.833 2.347 1.00 97.94 469 ALA A N 1
ATOM 3748 C CA . ALA A 1 469 ? -11.762 -1.552 3.624 1.00 97.94 469 ALA A CA 1
ATOM 3749 C C . ALA A 1 469 ? -10.632 -2.540 3.934 1.00 97.94 469 ALA A C 1
ATOM 3751 O O . ALA A 1 469 ? -9.540 -2.107 4.309 1.00 97.94 469 ALA A O 1
ATOM 3752 N N . ALA A 1 470 ? -10.847 -3.838 3.714 1.00 96.62 470 ALA A N 1
ATOM 3753 C CA . ALA A 1 470 ? -9.829 -4.867 3.896 1.00 96.62 470 ALA A CA 1
ATOM 3754 C C . ALA A 1 470 ? -8.600 -4.588 3.027 1.00 96.62 470 ALA A C 1
ATOM 3756 O O . ALA A 1 470 ? -7.471 -4.552 3.525 1.00 96.62 470 ALA A O 1
ATOM 3757 N N . ARG A 1 471 ? -8.810 -4.300 1.739 1.00 96.31 471 ARG A N 1
ATOM 3758 C CA . ARG A 1 471 ? -7.715 -4.040 0.797 1.00 96.31 471 ARG A CA 1
ATOM 3759 C C . ARG A 1 471 ? -7.015 -2.700 1.053 1.00 96.31 471 ARG A C 1
ATOM 3761 O O . ARG A 1 471 ? -5.796 -2.624 0.905 1.00 96.31 471 ARG A O 1
ATOM 3768 N N . VAL A 1 472 ? -7.728 -1.673 1.524 1.00 97.62 472 VAL A N 1
ATOM 3769 C CA . VAL A 1 472 ? -7.131 -0.408 2.002 1.00 97.62 472 VAL A CA 1
ATOM 3770 C C . VAL A 1 472 ? -6.269 -0.637 3.251 1.00 97.62 472 VAL A C 1
ATOM 3772 O O . VAL A 1 472 ? -5.174 -0.083 3.349 1.00 97.62 472 VAL A O 1
ATOM 3775 N N . ILE A 1 473 ? -6.710 -1.473 4.196 1.00 96.44 473 ILE A N 1
ATOM 3776 C CA . ILE A 1 473 ? -5.927 -1.826 5.393 1.00 96.44 473 ILE A CA 1
ATOM 3777 C C . ILE A 1 473 ? -4.683 -2.636 5.014 1.00 96.44 473 ILE A C 1
ATOM 3779 O O . ILE A 1 473 ? -3.596 -2.354 5.522 1.00 96.44 473 ILE A O 1
ATOM 3783 N N . MET A 1 474 ? -4.794 -3.578 4.076 1.00 92.06 474 MET A N 1
ATOM 3784 C CA . MET A 1 474 ? -3.625 -4.275 3.534 1.00 92.06 474 MET A CA 1
ATOM 3785 C C . MET A 1 474 ? -2.643 -3.311 2.870 1.00 92.06 474 MET A C 1
ATOM 3787 O O . MET A 1 474 ? -1.442 -3.403 3.120 1.00 92.06 474 MET A O 1
ATOM 3791 N N . ALA A 1 475 ? -3.129 -2.369 2.055 1.00 91.94 475 ALA A N 1
ATOM 3792 C CA . ALA A 1 475 ? -2.291 -1.343 1.443 1.00 91.94 475 ALA A CA 1
ATOM 3793 C C . ALA A 1 475 ? -1.605 -0.476 2.518 1.00 91.94 475 ALA A C 1
ATOM 3795 O O . ALA A 1 475 ? -0.407 -0.213 2.440 1.00 91.94 475 ALA A O 1
ATOM 3796 N N . CYS A 1 476 ? -2.331 -0.088 3.568 1.00 95.50 476 CYS A N 1
ATOM 3797 C CA . CYS A 1 476 ? -1.781 0.633 4.715 1.00 95.50 476 CYS A CA 1
ATOM 3798 C C . CYS A 1 476 ? -0.613 -0.129 5.362 1.00 95.50 476 CYS A C 1
ATOM 3800 O O . CYS A 1 476 ? 0.467 0.440 5.519 1.00 95.50 476 CYS A O 1
ATOM 3802 N N . LEU A 1 477 ? -0.799 -1.411 5.690 1.00 91.88 477 LEU A N 1
ATOM 3803 C CA . LEU A 1 477 ? 0.208 -2.242 6.358 1.00 91.88 477 LEU A CA 1
ATOM 3804 C C . LEU A 1 477 ? 1.416 -2.525 5.447 1.00 91.88 477 LEU A C 1
ATOM 3806 O O . LEU A 1 477 ? 2.552 -2.225 5.814 1.00 91.88 477 LEU A O 1
ATOM 3810 N N . SER A 1 478 ? 1.171 -3.042 4.242 1.00 87.25 478 SER A N 1
ATOM 3811 C CA . SER A 1 478 ? 2.218 -3.450 3.293 1.00 87.25 478 SER A CA 1
ATOM 3812 C C . SER A 1 478 ? 3.055 -2.269 2.806 1.00 87.25 478 SER A C 1
ATOM 3814 O O . SER A 1 478 ? 4.290 -2.293 2.876 1.00 87.25 478 SER A O 1
ATOM 3816 N N . TYR A 1 479 ? 2.405 -1.198 2.344 1.00 90.75 479 TYR A N 1
ATOM 3817 C CA . TYR A 1 479 ? 3.118 -0.081 1.747 1.00 90.75 479 TYR A CA 1
ATOM 3818 C C . TYR A 1 479 ? 3.754 0.833 2.789 1.00 90.75 479 TYR A C 1
ATOM 3820 O O . TYR A 1 479 ? 4.794 1.413 2.493 1.00 90.75 479 TYR A O 1
ATOM 3828 N N . SER A 1 480 ? 3.222 0.939 4.013 1.00 92.88 480 SER A N 1
ATOM 3829 C CA . SER A 1 480 ? 3.920 1.679 5.080 1.00 92.88 480 SER A CA 1
ATOM 3830 C C . SER A 1 480 ? 5.238 1.001 5.448 1.00 92.88 480 SER A C 1
ATOM 3832 O O . SER A 1 480 ? 6.265 1.678 5.522 1.00 92.88 480 SER A O 1
ATOM 3834 N N . SER A 1 481 ? 5.246 -0.329 5.576 1.00 87.44 481 SER A N 1
ATOM 3835 C CA . SER A 1 481 ? 6.481 -1.102 5.752 1.00 87.44 481 SER A CA 1
ATOM 3836 C C . SER A 1 481 ? 7.410 -0.945 4.546 1.00 87.44 481 SER A C 1
ATOM 3838 O O . SER A 1 481 ? 8.602 -0.696 4.692 1.00 87.44 481 SER A O 1
ATOM 3840 N N . THR A 1 482 ? 6.872 -0.981 3.329 1.00 85.25 482 THR A N 1
ATOM 3841 C CA . THR A 1 482 ? 7.646 -0.772 2.094 1.00 85.25 482 THR A CA 1
ATOM 3842 C C . THR A 1 482 ? 8.311 0.617 2.051 1.00 85.25 482 THR A C 1
ATOM 3844 O O . THR A 1 482 ? 9.504 0.737 1.772 1.00 85.25 482 THR A O 1
ATOM 3847 N N . MET A 1 483 ? 7.581 1.679 2.404 1.00 88.12 483 MET A N 1
ATOM 3848 C CA . MET A 1 483 ? 8.110 3.047 2.492 1.00 88.12 483 MET A CA 1
ATOM 3849 C C . MET A 1 483 ? 9.101 3.223 3.652 1.00 88.12 483 MET A C 1
ATOM 3851 O O . MET A 1 483 ? 10.005 4.058 3.562 1.00 88.12 483 MET A O 1
ATOM 3855 N N . HIS A 1 484 ? 8.957 2.457 4.734 1.00 87.94 484 HIS A N 1
ATOM 3856 C CA . HIS A 1 484 ? 9.931 2.420 5.821 1.00 87.94 484 HIS A CA 1
ATOM 3857 C C . HIS A 1 484 ? 11.273 1.854 5.355 1.00 87.94 484 HIS A C 1
ATOM 3859 O O . HIS A 1 484 ? 12.304 2.504 5.531 1.00 87.94 484 HIS A O 1
ATOM 3865 N N . ASN A 1 485 ? 11.247 0.720 4.654 1.00 81.50 485 ASN A N 1
ATOM 3866 C CA . ASN A 1 485 ? 12.446 0.085 4.104 1.00 81.50 485 ASN A CA 1
ATOM 3867 C C . ASN A 1 485 ? 13.127 0.933 3.021 1.00 81.50 485 ASN A C 1
ATOM 3869 O O . ASN A 1 485 ? 14.352 0.974 2.944 1.00 81.50 485 ASN A O 1
ATOM 3873 N N . ALA A 1 486 ? 12.355 1.696 2.243 1.00 81.00 486 ALA A N 1
ATOM 3874 C CA . ALA A 1 486 ? 12.892 2.687 1.307 1.00 81.00 486 ALA A CA 1
ATOM 3875 C C . ALA A 1 486 ? 13.478 3.944 1.994 1.00 81.00 486 ALA A C 1
ATOM 3877 O O . ALA A 1 486 ? 13.940 4.865 1.318 1.00 81.00 486 ALA A O 1
ATOM 3878 N N . GLY A 1 487 ? 13.433 4.032 3.328 1.00 85.56 487 GLY A N 1
ATOM 3879 C CA . GLY A 1 487 ? 13.939 5.168 4.101 1.00 85.56 487 GLY A CA 1
ATOM 3880 C C . GLY A 1 487 ? 13.081 6.436 4.011 1.00 85.56 487 GLY A C 1
ATOM 3881 O O . GLY A 1 487 ? 13.538 7.509 4.421 1.00 85.56 487 GLY A O 1
ATOM 3882 N N . ILE A 1 488 ? 11.853 6.333 3.485 1.00 88.44 488 ILE A N 1
ATOM 3883 C CA . ILE A 1 488 ? 10.890 7.442 3.403 1.00 88.44 488 ILE A CA 1
ATOM 3884 C C . ILE A 1 488 ? 10.236 7.663 4.768 1.00 88.44 488 ILE A C 1
ATOM 3886 O O . ILE A 1 488 ? 10.230 8.791 5.267 1.00 88.44 488 ILE A O 1
ATOM 3890 N N . ILE A 1 489 ? 9.728 6.595 5.392 1.00 92.38 489 ILE A N 1
ATOM 3891 C CA . ILE A 1 489 ? 9.226 6.640 6.771 1.00 92.38 489 ILE A CA 1
ATOM 3892 C C . ILE A 1 489 ? 10.374 6.253 7.698 1.00 92.38 489 ILE A C 1
ATOM 3894 O O . ILE A 1 489 ? 10.851 5.123 7.678 1.00 92.38 489 ILE A O 1
ATOM 3898 N N . LYS A 1 490 ? 10.846 7.199 8.508 1.00 92.38 490 LYS A N 1
ATOM 3899 C CA . LYS A 1 490 ? 11.990 6.987 9.405 1.00 92.38 490 LYS A CA 1
ATOM 3900 C C . LYS A 1 490 ? 11.503 6.810 10.837 1.00 92.38 490 LYS A C 1
ATOM 3902 O O . LYS A 1 490 ? 11.187 7.793 11.502 1.00 92.38 490 LYS A O 1
ATOM 3907 N N . CYS A 1 491 ? 11.446 5.566 11.291 1.00 89.38 491 CYS A N 1
ATOM 3908 C CA . CYS A 1 491 ? 11.060 5.188 12.647 1.00 89.38 491 CYS A CA 1
ATOM 3909 C C . CYS A 1 491 ? 11.673 3.832 13.017 1.00 89.38 491 CYS A C 1
ATOM 3911 O O . CYS A 1 491 ? 12.356 3.214 12.207 1.00 89.38 491 CYS A O 1
ATOM 3913 N N . THR A 1 492 ? 11.462 3.374 14.248 1.00 88.06 492 THR A N 1
ATOM 3914 C CA . THR A 1 492 ? 11.748 1.973 14.609 1.00 88.06 492 THR A CA 1
ATOM 3915 C C . THR A 1 492 ? 10.571 1.073 14.217 1.00 88.06 492 THR A C 1
ATOM 3917 O O . THR A 1 492 ? 9.435 1.549 14.185 1.00 88.06 492 THR A O 1
ATOM 3920 N N . ARG A 1 493 ? 10.794 -0.237 14.028 1.00 85.56 493 ARG A N 1
ATOM 3921 C CA . ARG A 1 493 ? 9.717 -1.240 13.857 1.00 85.56 493 ARG A CA 1
ATOM 3922 C C . ARG A 1 493 ? 8.610 -1.084 14.899 1.00 85.56 493 ARG A C 1
ATOM 3924 O O . ARG A 1 493 ? 7.426 -1.050 14.580 1.00 85.56 493 ARG A O 1
ATOM 3931 N N . ASN A 1 494 ? 9.009 -0.957 16.164 1.00 84.06 494 ASN A N 1
ATOM 3932 C CA . ASN A 1 494 ? 8.082 -0.834 17.285 1.00 84.06 494 ASN A CA 1
ATOM 3933 C C . ASN A 1 494 ? 7.217 0.432 17.169 1.00 84.06 494 ASN A C 1
ATOM 3935 O O . ASN A 1 494 ? 6.010 0.404 17.397 1.00 84.06 494 ASN A O 1
ATOM 3939 N N . GLU A 1 495 ? 7.828 1.543 16.764 1.00 86.44 495 GLU A N 1
ATOM 3940 C CA . GLU A 1 495 ? 7.123 2.796 16.518 1.00 86.44 495 GLU A CA 1
ATOM 3941 C C . GLU A 1 495 ? 6.203 2.711 15.291 1.00 86.44 495 GLU A C 1
ATOM 3943 O O . GLU A 1 495 ? 5.079 3.213 15.351 1.00 86.44 495 GLU A O 1
ATOM 3948 N N . MET A 1 496 ? 6.622 2.048 14.208 1.00 91.88 496 MET A N 1
ATOM 3949 C CA . MET A 1 496 ? 5.769 1.763 13.048 1.00 91.88 496 MET A CA 1
ATOM 3950 C C . MET A 1 496 ? 4.519 0.983 13.473 1.00 91.88 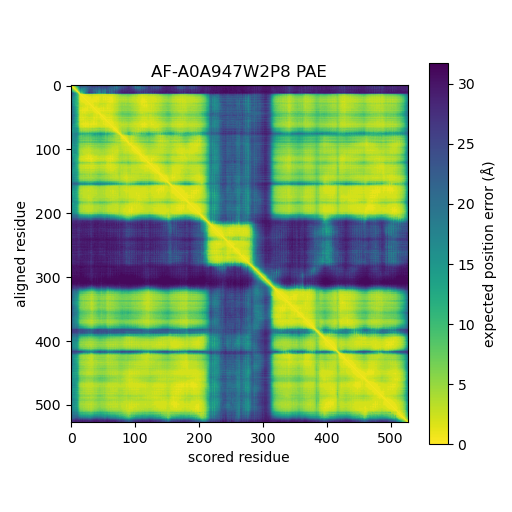496 MET A C 1
ATOM 3952 O O . MET A 1 496 ? 3.396 1.453 13.271 1.00 91.88 496 MET A O 1
ATOM 3956 N N . ALA A 1 497 ? 4.715 -0.158 14.138 1.00 88.62 497 ALA A N 1
ATOM 3957 C CA . ALA A 1 497 ? 3.636 -1.009 14.624 1.00 88.62 497 ALA A CA 1
ATOM 3958 C C . ALA A 1 497 ? 2.692 -0.250 15.565 1.00 88.62 497 ALA A C 1
ATOM 3960 O O . ALA A 1 497 ? 1.473 -0.355 15.436 1.00 88.62 497 ALA A O 1
ATOM 3961 N N . LEU A 1 498 ? 3.226 0.581 16.464 1.00 88.62 498 LEU A N 1
ATOM 3962 C CA . LEU A 1 498 ? 2.425 1.381 17.391 1.00 88.62 498 LEU A CA 1
ATOM 3963 C C . LEU A 1 498 ? 1.543 2.401 16.661 1.00 88.62 498 LEU A C 1
ATOM 3965 O O . LEU A 1 498 ? 0.359 2.525 16.976 1.00 88.62 498 LEU A O 1
ATOM 3969 N N . ASN A 1 499 ? 2.086 3.121 15.677 1.00 93.75 499 ASN A N 1
ATOM 3970 C CA . ASN A 1 499 ? 1.313 4.108 14.920 1.00 93.75 499 ASN A CA 1
ATOM 3971 C C . ASN A 1 499 ? 0.252 3.443 14.025 1.00 93.75 499 ASN A C 1
ATOM 3973 O O . ASN A 1 499 ? -0.887 3.913 14.009 1.00 93.75 499 ASN A O 1
ATOM 3977 N N . LEU A 1 500 ? 0.583 2.335 13.352 1.00 95.00 500 LEU A N 1
ATOM 3978 C CA . LEU A 1 500 ? -0.377 1.533 12.580 1.00 95.00 500 LEU A CA 1
ATOM 3979 C C . LEU A 1 500 ? -1.495 0.988 13.474 1.00 95.00 500 LEU A C 1
ATOM 3981 O O . LEU A 1 500 ? -2.671 1.124 13.145 1.00 95.00 500 LEU A O 1
ATOM 3985 N N . THR A 1 501 ? -1.145 0.464 14.649 1.00 92.06 501 THR A N 1
ATOM 3986 C CA . THR A 1 501 ? -2.113 -0.022 15.643 1.00 92.06 501 THR A CA 1
ATOM 3987 C C . THR A 1 501 ? -3.092 1.072 16.022 1.00 92.06 501 THR A C 1
ATOM 3989 O O . THR A 1 501 ? -4.295 0.855 15.987 1.00 92.06 501 THR A O 1
ATOM 3992 N N . LYS A 1 502 ? -2.603 2.268 16.367 1.00 90.50 502 LYS A N 1
ATOM 3993 C CA . LYS A 1 502 ? -3.467 3.390 16.760 1.00 90.50 502 LYS A CA 1
ATOM 3994 C C . LYS A 1 502 ? -4.406 3.802 15.633 1.00 90.50 502 LYS A C 1
ATOM 3996 O O . LYS A 1 502 ? -5.575 4.094 15.888 1.00 90.50 502 LYS A O 1
ATOM 4001 N N . PHE A 1 503 ? -3.903 3.799 14.404 1.00 95.00 503 PHE A N 1
ATOM 4002 C CA . PHE A 1 503 ? -4.680 4.143 13.225 1.00 95.00 503 PHE A CA 1
ATOM 4003 C C . PHE A 1 503 ? -5.809 3.132 12.972 1.00 95.00 503 PHE A C 1
ATOM 4005 O O . PHE A 1 503 ? -6.975 3.522 12.910 1.00 95.00 503 PHE A O 1
ATOM 4012 N N . LEU A 1 504 ? -5.489 1.835 12.939 1.00 94.94 504 LEU A N 1
ATOM 4013 C CA . LEU A 1 504 ? -6.458 0.760 12.699 1.00 94.94 504 LEU A CA 1
ATOM 4014 C C . LEU A 1 504 ? -7.425 0.562 13.870 1.00 94.94 504 LEU A C 1
ATOM 4016 O O . LEU A 1 504 ? -8.627 0.427 13.666 1.00 94.94 504 LEU A O 1
ATOM 4020 N N . PHE A 1 505 ? -6.936 0.639 15.107 1.00 92.12 505 PHE A N 1
ATOM 4021 C CA . PHE A 1 505 ? -7.775 0.564 16.304 1.00 92.12 505 PHE A CA 1
ATOM 4022 C C . PHE A 1 505 ? -8.830 1.675 16.327 1.00 92.12 505 PHE A C 1
ATOM 4024 O O . PHE A 1 505 ? -9.961 1.443 16.759 1.00 92.12 505 PHE A O 1
ATOM 4031 N N . SER A 1 506 ? -8.472 2.866 15.827 1.00 92.19 506 SER A N 1
ATOM 4032 C CA . SER A 1 506 ? -9.412 3.981 15.706 1.00 92.19 506 SER A CA 1
ATOM 4033 C C . SER A 1 506 ? -10.550 3.679 14.747 1.00 92.19 506 SER A C 1
ATOM 4035 O O . SER A 1 506 ? -11.700 3.978 15.057 1.00 92.19 506 SER A O 1
ATOM 4037 N N . PHE A 1 507 ? -10.231 3.061 13.613 1.00 94.81 507 PHE A N 1
ATOM 4038 C CA . PHE A 1 507 ? -11.217 2.588 12.651 1.00 94.81 507 PHE A CA 1
ATOM 4039 C C . PHE A 1 507 ? -12.118 1.503 13.262 1.00 94.81 507 PHE A C 1
ATOM 4041 O O . PHE A 1 507 ? -13.338 1.660 13.260 1.00 94.81 507 PHE A O 1
ATOM 4048 N N . PHE A 1 508 ? -11.534 0.469 13.876 1.00 92.44 508 PHE A N 1
ATOM 4049 C CA . PHE A 1 508 ? -12.289 -0.663 14.421 1.00 92.44 508 PHE A CA 1
ATOM 4050 C C . PHE A 1 508 ? -13.244 -0.294 15.565 1.00 92.44 508 PHE A C 1
ATOM 4052 O O . PHE A 1 508 ? -14.246 -0.973 15.741 1.00 92.44 508 PHE A O 1
ATOM 4059 N N . ASN A 1 509 ? -12.973 0.771 16.334 1.00 90.38 509 ASN A N 1
ATOM 4060 C CA . ASN A 1 509 ? -13.710 1.082 17.571 1.00 90.38 509 ASN A CA 1
ATOM 4061 C C . ASN A 1 509 ? -14.371 2.470 17.603 1.00 90.38 509 ASN A C 1
ATOM 4063 O O . ASN A 1 509 ? -14.733 2.970 18.680 1.00 90.38 509 ASN A O 1
ATOM 4067 N N . PHE A 1 510 ? -14.531 3.122 16.453 1.00 91.50 510 PHE A N 1
ATOM 4068 C CA . PHE A 1 510 ? -15.049 4.487 16.394 1.00 91.50 510 PHE A CA 1
ATOM 4069 C C . PHE A 1 510 ? -16.431 4.652 17.057 1.00 91.50 510 PHE A C 1
ATOM 4071 O O . PHE A 1 510 ? -16.609 5.516 17.925 1.00 91.50 510 PHE A O 1
ATOM 4078 N N . ASN A 1 511 ? -17.400 3.792 16.728 1.00 88.25 511 ASN A N 1
ATOM 4079 C CA . ASN A 1 511 ? -18.759 3.870 17.274 1.00 88.25 511 ASN A CA 1
ATOM 4080 C C . ASN A 1 511 ? -18.797 3.581 18.779 1.00 88.25 511 ASN A C 1
ATOM 4082 O O . ASN A 1 511 ? -19.605 4.167 19.507 1.00 88.25 511 ASN A O 1
ATOM 4086 N N . THR A 1 512 ? -17.905 2.722 19.275 1.00 83.75 512 THR A N 1
ATOM 4087 C CA . THR A 1 512 ? -17.744 2.468 20.715 1.00 83.75 512 THR A CA 1
ATOM 4088 C C . THR A 1 512 ? -17.338 3.741 21.453 1.00 83.75 512 THR A C 1
ATOM 4090 O O . THR A 1 512 ? -17.900 4.058 22.507 1.00 83.75 512 THR A O 1
ATOM 4093 N N . SER A 1 513 ? -16.419 4.520 20.874 1.00 82.12 513 SER A N 1
ATOM 4094 C CA . SER A 1 513 ? -16.006 5.816 21.419 1.00 82.12 513 SER A CA 1
ATOM 4095 C C . SER A 1 513 ? -17.166 6.819 21.467 1.00 82.12 513 SER A C 1
ATOM 4097 O O . SER A 1 513 ? -17.403 7.422 22.518 1.00 82.12 513 SER A O 1
ATOM 4099 N N . LEU A 1 514 ? -17.956 6.922 20.388 1.00 83.56 514 LEU A N 1
ATOM 4100 C CA . LEU A 1 514 ? -19.133 7.802 20.323 1.00 83.56 514 LEU A CA 1
ATOM 4101 C C . LEU A 1 514 ? -20.199 7.443 21.368 1.00 83.56 514 LEU A C 1
ATOM 4103 O O . LEU A 1 514 ? -20.706 8.316 22.080 1.00 83.56 514 LEU A O 1
ATOM 4107 N N . LYS A 1 515 ? -20.521 6.150 21.508 1.00 82.25 515 LYS A N 1
ATOM 4108 C CA . LYS A 1 515 ? -21.475 5.654 22.518 1.00 82.25 515 LYS A CA 1
ATOM 4109 C C . LYS A 1 515 ? -21.013 6.013 23.937 1.00 82.25 515 LYS A C 1
ATOM 4111 O O . LYS A 1 515 ? -21.835 6.370 24.785 1.00 82.25 515 LYS A O 1
ATOM 4116 N N . ALA A 1 516 ? -19.710 5.936 24.206 1.00 77.19 516 ALA A N 1
ATOM 4117 C CA . ALA A 1 516 ? -19.131 6.280 25.501 1.00 77.19 516 ALA A CA 1
ATOM 4118 C C . ALA A 1 516 ? -19.204 7.788 25.805 1.00 77.19 516 ALA A C 1
ATOM 4120 O O . ALA A 1 516 ? -19.587 8.163 26.918 1.00 77.19 516 ALA A O 1
ATOM 4121 N N . ASP A 1 517 ? -18.918 8.646 24.820 1.00 77.00 517 ASP A N 1
ATOM 4122 C CA . ASP A 1 517 ? -19.062 10.103 24.949 1.00 77.00 517 ASP A CA 1
ATOM 4123 C C . ASP A 1 517 ? -20.518 10.498 25.247 1.00 77.00 517 ASP A C 1
ATOM 4125 O O . ASP A 1 517 ? -20.784 11.258 26.185 1.00 77.00 517 ASP A O 1
ATOM 4129 N N . ALA A 1 518 ? -21.482 9.909 24.531 1.00 75.88 518 ALA A N 1
ATOM 4130 C CA . ALA A 1 518 ? -22.905 10.166 24.749 1.00 75.88 518 ALA A CA 1
ATOM 4131 C C . ALA A 1 518 ? -23.375 9.771 26.164 1.00 75.88 518 ALA A C 1
ATOM 4133 O O . ALA A 1 518 ? -24.134 10.510 26.798 1.00 75.88 518 ALA A O 1
ATOM 4134 N N . ARG A 1 519 ? -22.912 8.627 26.694 1.00 74.25 519 ARG A N 1
ATOM 4135 C CA . ARG A 1 519 ? -23.227 8.187 28.070 1.00 74.25 519 ARG A CA 1
ATOM 4136 C C . ARG A 1 519 ? -22.679 9.152 29.119 1.00 74.25 519 ARG A C 1
ATOM 4138 O O . ARG A 1 519 ? -23.380 9.469 30.078 1.00 74.25 519 ARG A O 1
ATOM 4145 N N . ARG A 1 520 ? -21.453 9.647 28.932 1.00 68.12 520 ARG A N 1
ATOM 4146 C CA . ARG A 1 520 ? -20.817 10.585 29.866 1.00 68.12 520 ARG A CA 1
ATOM 4147 C C . ARG A 1 520 ? -21.553 11.924 29.914 1.00 68.12 520 ARG A C 1
ATOM 4149 O O . ARG A 1 520 ? -21.817 12.410 31.009 1.00 68.12 520 ARG A O 1
ATOM 4156 N N . LEU A 1 521 ? -21.949 12.457 28.755 1.00 69.81 521 LEU A N 1
ATOM 4157 C CA . LEU A 1 521 ? -22.722 13.701 28.648 1.00 69.81 521 LEU A CA 1
ATOM 4158 C C . LEU A 1 521 ? -24.103 13.601 29.316 1.00 69.81 521 LEU A C 1
ATOM 4160 O O . LEU A 1 521 ? -24.542 14.556 29.959 1.00 69.81 521 LEU A O 1
ATOM 4164 N N . LYS A 1 522 ? -24.775 12.443 29.212 1.00 70.06 522 LYS A N 1
ATOM 4165 C CA . LYS A 1 522 ? -26.039 12.178 29.923 1.00 70.06 522 LYS A CA 1
ATOM 4166 C C . LYS A 1 522 ? -25.840 12.087 31.442 1.00 70.06 522 LYS A C 1
ATOM 4168 O O . LYS A 1 522 ? -26.637 12.648 32.184 1.00 70.06 522 LYS A O 1
ATOM 4173 N N . GLY A 1 523 ? -24.759 11.455 31.906 1.00 56.22 523 GLY A N 1
ATOM 4174 C CA . GLY A 1 523 ? -24.438 11.343 33.337 1.00 56.22 523 GLY A CA 1
ATOM 4175 C C . GLY A 1 523 ? -24.073 12.670 34.014 1.00 56.22 523 GLY A C 1
ATOM 4176 O O . GLY A 1 523 ? -24.344 12.842 35.198 1.00 56.22 523 GLY A O 1
ATOM 4177 N N . THR A 1 524 ? -23.509 13.633 33.278 1.00 53.53 524 THR A N 1
ATOM 4178 C CA . THR A 1 524 ? -23.212 14.987 33.788 1.00 53.53 524 THR A CA 1
ATOM 4179 C C . THR A 1 524 ? -24.421 15.919 33.861 1.00 53.53 524 THR A C 1
ATOM 4181 O O . THR A 1 524 ? -24.323 16.938 34.524 1.00 53.53 524 THR A O 1
ATOM 4184 N N . LYS A 1 525 ? -25.548 15.595 33.208 1.00 48.66 525 LYS A N 1
ATOM 4185 C CA . LYS A 1 525 ? -26.800 16.375 33.303 1.00 48.66 525 LYS A CA 1
ATOM 4186 C C . LYS A 1 525 ? -27.735 15.906 34.432 1.00 48.66 525 LYS A C 1
ATOM 4188 O O . LYS A 1 525 ? -28.799 16.481 34.606 1.00 48.66 525 LYS A O 1
ATOM 4193 N N . SER A 1 526 ? -27.357 14.850 35.159 1.00 42.50 526 SER A N 1
ATOM 4194 C CA . SER A 1 526 ? -28.125 14.252 36.268 1.00 42.50 526 SER A CA 1
ATOM 4195 C C . SER A 1 526 ? -27.522 14.557 37.652 1.00 42.50 526 SER A C 1
ATOM 4197 O O . SER A 1 526 ? -27.896 13.926 38.641 1.00 42.50 526 SER A O 1
ATOM 4199 N N . LYS A 1 527 ? -26.566 15.482 37.717 1.00 35.53 527 LYS A N 1
ATOM 4200 C CA . LYS A 1 527 ? -26.031 16.094 38.935 1.00 35.53 527 LYS A CA 1
ATOM 4201 C C . LYS A 1 527 ? -26.176 17.595 38.790 1.00 35.53 527 LYS A C 1
ATOM 4203 O O . LYS A 1 527 ? -26.357 18.238 39.840 1.00 35.53 527 LYS A O 1
#

Solvent-accessible surface area (backbone atoms only — not comparable to full-atom values): 29268 Å² total; per-residue (Å²): 132,94,78,76,83,82,75,86,78,78,80,85,62,68,64,66,55,50,45,50,54,36,37,50,51,38,23,37,76,56,25,40,86,73,46,42,58,56,70,34,23,55,87,73,78,49,53,55,68,64,47,55,76,78,32,90,42,66,64,51,51,48,50,53,62,50,46,57,57,51,50,58,58,50,57,70,64,67,46,61,64,61,56,52,48,39,81,64,44,94,46,67,70,62,40,25,54,65,49,38,53,53,46,52,53,52,59,74,40,28,33,50,51,46,14,49,58,57,38,31,69,81,32,70,67,50,35,51,51,50,47,55,49,47,55,59,55,14,57,69,47,27,63,59,46,49,51,36,38,76,72,59,33,44,79,94,60,52,42,66,61,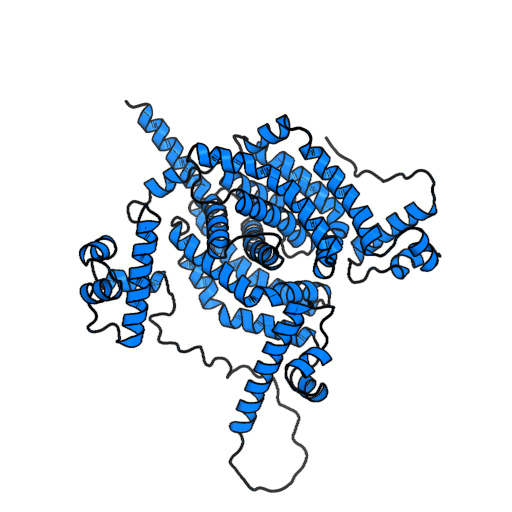40,19,41,41,52,41,42,26,54,56,44,35,54,46,33,37,67,71,63,70,32,70,88,52,72,66,60,53,30,47,40,56,33,48,41,52,49,21,52,72,67,37,38,52,62,52,49,61,66,67,50,81,88,59,68,92,41,72,70,48,44,54,52,52,48,47,48,46,54,40,41,46,57,49,31,72,75,64,39,70,74,87,70,45,66,61,55,39,15,57,75,54,76,44,54,52,70,63,46,48,73,79,33,84,46,68,66,50,48,52,53,48,39,49,71,75,41,76,61,78,86,56,92,64,71,81,78,76,73,85,74,80,83,82,87,80,95,82,86,87,84,87,82,94,77,86,89,86,84,91,88,67,76,61,70,57,51,55,52,49,54,51,52,52,52,42,41,50,55,22,39,44,53,42,22,45,76,48,23,44,86,73,41,50,68,61,58,24,16,55,65,45,76,42,52,58,73,61,43,46,77,79,38,86,47,74,64,53,52,52,52,50,52,53,49,54,54,45,62,78,46,35,64,74,58,52,43,48,59,54,71,72,52,49,66,89,36,70,63,54,40,31,53,53,38,36,51,51,47,48,52,43,57,81,47,31,45,44,49,59,14,48,54,50,36,31,74,69,38,70,69,45,28,53,53,54,45,50,56,50,50,59,56,24,53,45,42,16,54,49,44,50,50,38,44,75,70,49,22,23,74,93,67,64,35,63,50,44,22,38,39,50,48,33,32,56,52,47,38,44,47,36,30,77,72,62,68,48,84,72,52,73,68,55,49,21,47,28,52,25,54,42,51,43,21,30,49,36,27,40,50,22,52,55,46,53,54,53,52,58,56,59,65,74,75,112